Protein 5K9G (pdb70)

Sequence (486 aa):
LRNLPINQVGIKDLRFPITLKTAEGTQSTVARRLTMTVYLPAEQKGTHMSRFVALMEQHHTEVLDFFAQLHRLTAEMVALLDSRAGKISVSSFPFFRKKTAPVSGIRSLLDYDVSLTGEMKDGAYGHSMKVMMIPVTSLCPSKEISSQYGAHNQRSHVTVSSLTTSDDAEVGIEEEVIDYVETTQASCQLYGLLKRPDEKYVTEKAYENNPKFVEDMVRDVATTSLIADKRIKSFVVESENFESIHNHSAYAYYIAYPNLPINQVGIKDLRFPITLKTAEGTQSTVARLTMTVYLPAEEQKGTHMSRFVALMEQHHTEVLDFAQLHRLLTAEMVALLDDSRAGKISVSFPFFRKKTAPVSGIRSLLDYDVSLTGEMMKDGAYGHSMKVMIPVTSLCPSKEISQYGAHNQRSHVTVSLTTSDAEVGIEEVIDYVETQASCQLYGLLKRRPDEKYVTEKAYENPKFVEDMMVRDVATSLIADKKRIKSFVVESENFESIHNHSAYAYIAYP

InterPro domains:
  IPR003801 GTP cyclohydrolase FolE2/MptA [PF02649] (5-252)
  IPR003801 GTP cyclohydrolase FolE2/MptA [PTHR36445] (2-256)
  IPR022838 GTP cyclohydrolase FolE2 [MF_01527_B] (4-257)

Organism: Neisseria gonorrhoeae (strain ATCC 700825 / FA 1090) (NCBI:txid242231)

B-factor: mean 42.03, std 12.49, range [20.98, 109.71]

Secondary structure (DSSP, 8-state):
-----EEEEEEEEEEEEEEEEETTEEEEEEEEEEEEEEE-TT-----THHHHHHHHH--SPBSHHHHHHHHHHHHHHHT-SEEEEEEEEEEEEEEE-TTT--EEEEEEEEEEEEEEETTEEEEEEEEEEEEEEE---TTTSSS---EEEEEEEEEEEESS---HHHHHHHHHTTSSEE--S---HHHHHHHHHHHHHS---HHHHHHHHHHHHHH-TTEEEEEEEEEE--TTSSSEEEEEEEE-/---EEEEEEEEEEEEEEEEETTEEEEEEEEEEEEEEE-TT-----THHHHHHHHH--SPBSHHHHHHHHHHHHHHTT-SEEEEEEEEEEEEEEE-TTT--EEEEEEEEEEEEEEETTEEEEEEEEEEEEEEE---TTTSSS---EEEEEEEEEEEESSPPPHHHHHHHHHHHSSEE--S---HHHHHHHHHHHHHS---HHHHHHHHHHHHHT-TTEEEEEEEEEE--TTSSSEEEEEEEE-

Radius of gyration: 24.89 Å; Cα contacts (8 Å, |Δi|>4): 1189; chains: 2; bounding box: 78×54×52 Å

Structure (mmCIF, N/CA/C/O backbone):
data_5K9G
#
_entry.id   5K9G
#
_cell.length_a   92.707
_cell.length_b   100.557
_cell.length_c   114.017
_cell.angle_alpha   90.00
_cell.angle_beta   90.00
_cell.angle_gamma   90.00
#
_symmetry.space_group_name_H-M   'C 2 2 21'
#
loop_
_entity.id
_entity.type
_entity.pdbx_description
1 polymer 'GTP cyclohydrolase FolE2'
2 non-polymer 'ZINC ION'
3 non-polymer 1,2-ETHANEDIOL
4 non-polymer 2-AMINO-2-HYDROXYMETHYL-PROPANE-1,3-DIOL
5 non-polymer 'FORMIC ACID'
6 water water
#
loop_
_atom_site.group_PDB
_atom_site.id
_atom_site.type_symbol
_atom_site.label_atom_id
_atom_site.label_alt_id
_atom_site.label_comp_id
_atom_site.label_asym_id
_atom_site.label_entity_id
_atom_site.label_seq_id
_atom_site.pdbx_PDB_ins_code
_atom_site.Cartn_x
_atom_site.Cartn_y
_atom_site.Cartn_z
_atom_site.occupancy
_atom_site.B_iso_or_equiv
_atom_site.auth_seq_id
_atom_site.auth_comp_id
_atom_site.auth_asym_id
_atom_site.auth_atom_id
_atom_site.pdbx_PDB_model_num
ATOM 1 N N . LEU A 1 13 ? 51.967 33.743 25.979 1.00 80.69 13 LEU A N 1
ATOM 2 C CA . LEU A 1 13 ? 51.151 34.425 27.024 1.00 85.87 13 LEU A CA 1
ATOM 3 C C . LEU A 1 13 ? 50.498 35.716 26.512 1.00 89.19 13 LEU A C 1
ATOM 4 O O . LEU A 1 13 ? 49.265 35.828 26.535 1.00 91.06 13 LEU A O 1
ATOM 9 N N . ARG A 1 14 ? 51.319 36.682 26.066 1.00 81.12 14 ARG A N 1
ATOM 10 C CA . ARG A 1 14 ? 50.832 37.946 25.470 1.00 76.71 14 ARG A CA 1
ATOM 11 C C . ARG A 1 14 ? 49.834 37.642 24.393 1.00 75.33 14 ARG A C 1
ATOM 12 O O . ARG A 1 14 ? 48.915 38.452 24.162 1.00 70.99 14 ARG A O 1
ATOM 20 N N . ASN A 1 15 ? 50.057 36.465 23.778 1.00 77.54 15 ASN A N 1
ATOM 21 C CA . ASN A 1 15 ? 49.350 35.915 22.619 1.00 73.52 15 ASN A CA 1
ATOM 22 C C . ASN A 1 15 ? 47.956 35.389 22.939 1.00 73.42 15 ASN A C 1
ATOM 23 O O . ASN A 1 15 ? 47.720 34.899 24.068 1.00 59.38 15 ASN A O 1
ATOM 28 N N . LEU A 1 16 ? 47.040 35.524 21.966 1.00 47.54 16 LEU A N 1
ATOM 29 C CA . LEU A 1 16 ? 45.644 35.265 22.211 1.00 43.82 16 LEU A CA 1
ATOM 30 C C . LEU A 1 16 ? 45.128 34.439 21.058 1.00 38.81 16 LEU A C 1
ATOM 31 O O . LEU A 1 16 ? 45.601 34.629 19.902 1.00 36.37 16 LEU A O 1
ATOM 36 N N . PRO A 1 17 ? 44.189 33.513 21.347 1.00 40.83 17 PRO A N 1
ATOM 37 C CA . PRO A 1 17 ? 43.607 32.788 20.201 1.00 39.58 17 PRO A CA 1
ATOM 38 C C . PRO A 1 17 ? 42.682 33.772 19.458 1.00 36.74 17 PRO A C 1
ATOM 39 O O . PRO A 1 17 ? 42.149 34.723 20.044 1.00 35.24 17 PRO A O 1
ATOM 43 N N . ILE A 1 18 ? 42.530 33.553 18.170 1.00 34.48 18 ILE A N 1
ATOM 44 C CA . ILE A 1 18 ? 41.581 34.370 17.366 1.00 33.70 18 ILE A CA 1
ATOM 45 C C . ILE A 1 18 ? 40.388 33.484 16.982 1.00 29.80 18 ILE A C 1
ATOM 46 O O . ILE A 1 18 ? 40.586 32.432 16.387 1.00 34.81 18 ILE A O 1
ATOM 51 N N . ASN A 1 19 ? 39.190 33.916 17.339 1.00 28.54 19 ASN A N 1
ATOM 52 C CA . ASN A 1 19 ? 37.987 33.185 17.057 1.00 33.68 19 ASN A CA 1
ATOM 53 C C . ASN A 1 19 ? 37.870 32.783 15.588 1.00 37.45 19 ASN A C 1
ATOM 54 O O . ASN A 1 19 ? 37.638 31.595 15.252 1.00 33.79 19 ASN A O 1
ATOM 59 N N . GLN A 1 20 ? 38.082 33.738 14.686 1.00 32.43 20 GLN A N 1
ATOM 60 C CA . GLN A 1 20 ? 37.931 33.414 13.256 1.00 29.20 20 GLN A CA 1
ATOM 61 C C . GLN A 1 20 ? 38.832 34.370 12.515 1.00 28.00 20 GLN A C 1
ATOM 62 O O . GLN A 1 20 ? 38.794 35.589 12.790 1.00 28.90 20 GLN A O 1
ATOM 68 N N . VAL A 1 21 ? 39.582 33.826 11.570 1.00 30.33 21 VAL A N 1
ATOM 69 C CA . VAL A 1 21 ? 40.374 34.673 10.675 1.00 32.58 21 VAL A CA 1
ATOM 70 C C . VAL A 1 21 ? 40.343 34.025 9.297 1.00 30.31 21 VAL A C 1
ATOM 71 O O . VAL A 1 21 ? 40.478 32.795 9.184 1.00 31.05 21 VAL A O 1
ATOM 75 N N . GLY A 1 22 ? 40.318 34.863 8.250 1.00 28.14 22 GLY A N 1
ATOM 76 C CA . GLY A 1 22 ? 40.384 34.354 6.889 1.00 29.28 22 GLY A CA 1
ATOM 77 C C . GLY A 1 22 ? 40.001 35.471 5.936 1.00 29.52 22 GLY A C 1
ATOM 78 O O . GLY A 1 22 ? 40.541 36.651 6.043 1.00 28.41 22 GLY A O 1
ATOM 79 N N . ILE A 1 23 ? 39.104 35.157 5.007 1.00 29.29 23 ILE A N 1
ATOM 80 C CA . ILE A 1 23 ? 38.772 36.134 3.957 1.00 27.07 23 ILE A CA 1
ATOM 81 C C . ILE A 1 23 ? 37.292 36.490 3.967 1.00 29.30 23 ILE A C 1
ATOM 82 O O . ILE A 1 23 ? 36.414 35.696 4.401 1.00 29.26 23 ILE A O 1
ATOM 87 N N . LYS A 1 24 ? 36.983 37.693 3.475 1.00 25.75 24 LYS A N 1
ATOM 88 C CA . LYS A 1 24 ? 35.602 38.116 3.522 1.00 26.56 24 LYS A CA 1
ATOM 89 C C . LYS A 1 24 ? 35.258 38.812 2.197 1.00 29.61 24 LYS A C 1
ATOM 90 O O . LYS A 1 24 ? 36.113 39.411 1.573 1.00 31.13 24 LYS A O 1
ATOM 96 N N . ASP A 1 25 ? 34.030 38.598 1.780 1.00 32.09 25 ASP A N 1
ATOM 97 C CA . ASP A 1 25 ? 33.419 39.208 0.589 1.00 32.77 25 ASP A CA 1
ATOM 98 C C . ASP A 1 25 ? 34.194 38.884 -0.690 1.00 30.44 25 ASP A C 1
ATOM 99 O O . ASP A 1 25 ? 34.508 39.728 -1.511 1.00 34.08 25 ASP A O 1
ATOM 104 N N . LEU A 1 26 ? 34.603 37.630 -0.763 1.00 26.47 26 LEU A N 1
ATOM 105 C CA . LEU A 1 26 ? 35.009 37.061 -2.049 1.00 28.03 26 LEU A CA 1
ATOM 106 C C . LEU A 1 26 ? 33.779 36.808 -2.892 1.00 30.15 26 LEU A C 1
ATOM 107 O O . LEU A 1 26 ? 32.872 36.088 -2.464 1.00 28.08 26 LEU A O 1
ATOM 112 N N . ARG A 1 27 ? 33.721 37.412 -4.080 1.00 27.63 27 ARG A N 1
ATOM 113 C CA . ARG A 1 27 ? 32.558 37.187 -4.915 1.00 31.14 27 ARG A CA 1
ATOM 114 C C . ARG A 1 27 ? 32.891 36.009 -5.841 1.00 28.71 27 ARG A C 1
ATOM 115 O O . ARG A 1 27 ? 34.011 35.933 -6.375 1.00 30.59 27 ARG A O 1
ATOM 123 N N . PHE A 1 28 ? 31.925 35.123 -6.097 1.00 30.80 28 PHE A N 1
ATOM 124 C CA . PHE A 1 28 ? 32.260 33.837 -6.762 1.00 28.99 28 PHE A CA 1
ATOM 125 C C . PHE A 1 28 ? 30.988 33.191 -7.407 1.00 29.52 28 PHE A C 1
ATOM 126 O O . PHE A 1 28 ? 29.923 33.178 -6.777 1.00 29.88 28 PHE A O 1
ATOM 134 N N . PRO A 1 29 ? 31.039 32.799 -8.702 1.00 29.46 29 PRO A N 1
ATOM 135 C CA . PRO A 1 29 ? 29.858 32.191 -9.284 1.00 29.70 29 PRO A CA 1
ATOM 136 C C . PRO A 1 29 ? 29.656 30.801 -8.665 1.00 32.79 29 PRO A C 1
ATOM 137 O O . PRO A 1 29 ? 30.670 30.092 -8.341 1.00 34.05 29 PRO A O 1
ATOM 141 N N . ILE A 1 30 ? 28.395 30.440 -8.411 1.00 34.85 30 ILE A N 1
ATOM 142 C CA . ILE A 1 30 ? 28.064 29.096 -7.867 1.00 32.84 30 ILE A CA 1
ATOM 143 C C . ILE A 1 30 ? 26.841 28.465 -8.580 1.00 36.41 30 ILE A C 1
ATOM 144 O O . ILE A 1 30 ? 25.886 29.146 -9.021 1.00 34.61 30 ILE A O 1
ATOM 149 N N . THR A 1 31 ? 26.828 27.149 -8.588 1.00 36.18 31 THR A N 1
ATOM 150 C CA . THR A 1 31 ? 25.598 26.405 -8.946 1.00 35.27 31 THR A CA 1
ATOM 151 C C . THR A 1 31 ? 25.006 25.714 -7.696 1.00 31.76 31 THR A C 1
ATOM 152 O O . THR A 1 31 ? 25.725 25.111 -6.918 1.00 40.20 31 THR A O 1
ATOM 156 N N . LEU A 1 32 ? 23.705 25.860 -7.502 1.00 32.15 32 LEU A N 1
ATOM 157 C CA . LEU A 1 32 ? 23.085 25.492 -6.271 1.00 36.44 32 LEU A CA 1
ATOM 158 C C . LEU A 1 32 ? 21.992 24.436 -6.606 1.00 34.55 32 LEU A C 1
ATOM 159 O O . LEU A 1 32 ? 21.193 24.679 -7.494 1.00 38.77 32 LEU A O 1
ATOM 164 N N . LYS A 1 33 ? 21.907 23.347 -5.853 1.00 39.08 33 LYS A N 1
ATOM 165 C CA . LYS A 1 33 ? 20.844 22.334 -6.051 1.00 38.36 33 LYS A CA 1
ATOM 166 C C . LYS A 1 33 ? 19.992 22.309 -4.821 1.00 35.59 33 LYS A C 1
ATOM 167 O O . LYS A 1 33 ? 20.518 22.158 -3.731 1.00 39.06 33 LYS A O 1
ATOM 173 N N . THR A 1 34 ? 18.683 22.498 -4.959 1.00 33.97 34 THR A N 1
ATOM 174 C CA . THR A 1 34 ? 17.799 22.370 -3.815 1.00 36.83 34 THR A CA 1
ATOM 175 C C . THR A 1 34 ? 16.710 21.365 -4.288 1.00 40.30 34 THR A C 1
ATOM 176 O O . THR A 1 34 ? 16.750 20.936 -5.427 1.00 39.84 34 THR A O 1
ATOM 180 N N . ALA A 1 35 ? 15.729 21.077 -3.443 1.00 42.05 35 ALA A N 1
ATOM 181 C CA . ALA A 1 35 ? 14.616 20.159 -3.795 1.00 47.01 35 ALA A CA 1
ATOM 182 C C . ALA A 1 35 ? 13.916 20.497 -5.152 1.00 49.66 35 ALA A C 1
ATOM 183 O O . ALA A 1 35 ? 13.469 19.604 -5.857 1.00 48.30 35 ALA A O 1
ATOM 185 N N . GLU A 1 36 ? 13.857 21.763 -5.544 1.00 39.36 36 GLU A N 1
ATOM 186 C CA . GLU A 1 36 ? 13.053 22.113 -6.681 1.00 40.22 36 GLU A CA 1
ATOM 187 C C . GLU A 1 36 ? 13.789 22.131 -8.009 1.00 42.60 36 GLU A C 1
ATOM 188 O O . GLU A 1 36 ? 13.160 22.289 -9.075 1.00 45.10 36 GLU A O 1
ATOM 194 N N . GLY A 1 37 ? 15.114 21.971 -7.947 1.00 41.35 37 GLY A N 1
ATOM 195 C CA . GLY A 1 37 ? 15.962 22.039 -9.112 1.00 39.88 37 GLY A CA 1
ATOM 196 C C . GLY A 1 37 ? 17.346 22.665 -8.864 1.00 41.78 37 GLY A C 1
ATOM 197 O O . GLY A 1 37 ? 17.771 22.909 -7.721 1.00 39.89 37 GLY A O 1
ATOM 198 N N . THR A 1 38 ? 18.054 22.886 -9.957 1.00 40.58 38 THR A N 1
ATOM 199 C CA . THR A 1 38 ? 19.446 23.406 -9.906 1.00 39.75 38 THR A CA 1
ATOM 200 C C . THR A 1 38 ? 19.476 24.760 -10.592 1.00 38.94 38 THR A C 1
ATOM 201 O O . THR A 1 38 ? 18.789 24.917 -11.576 1.00 40.11 38 THR A O 1
ATOM 205 N N . GLN A 1 39 ? 20.268 25.731 -10.077 1.00 32.41 39 GLN A N 1
ATOM 206 C CA . GLN A 1 39 ? 20.288 27.046 -10.665 1.00 32.26 39 GLN A CA 1
ATOM 207 C C . GLN A 1 39 ? 21.654 27.662 -10.479 1.00 33.41 39 GLN A C 1
ATOM 208 O O . GLN A 1 39 ? 22.393 27.329 -9.534 1.00 37.19 39 GLN A O 1
ATOM 214 N N . SER A 1 40 ? 22.003 28.517 -11.429 1.00 32.43 40 SER A N 1
ATOM 215 C CA . SER A 1 40 ? 23.277 29.261 -11.343 1.00 35.04 40 SER A CA 1
ATOM 216 C C . SER A 1 40 ? 23.131 30.644 -10.733 1.00 30.90 40 SER A C 1
ATOM 217 O O . SER A 1 40 ? 22.330 31.467 -11.213 1.00 29.60 40 SER A O 1
ATOM 220 N N . THR A 1 41 ? 23.931 30.948 -9.714 1.00 31.83 41 THR A N 1
ATOM 221 C CA . THR A 1 41 ? 23.788 32.303 -9.129 1.00 33.35 41 THR A CA 1
ATOM 222 C C . THR A 1 41 ? 25.186 32.891 -8.813 1.00 28.41 41 THR A C 1
ATOM 223 O O . THR A 1 41 ? 26.176 32.373 -9.306 1.00 31.38 41 THR A O 1
ATOM 227 N N . VAL A 1 42 ? 25.257 34.021 -8.104 1.00 29.57 42 VAL A N 1
ATOM 228 C CA . VAL A 1 42 ? 26.599 34.600 -7.788 1.00 27.07 42 VAL A CA 1
ATOM 229 C C . VAL A 1 42 ? 26.573 34.831 -6.278 1.00 25.36 42 VAL A C 1
ATOM 230 O O . VAL A 1 42 ? 25.626 35.395 -5.789 1.00 27.51 42 VAL A O 1
ATOM 234 N N . ALA A 1 43 ? 27.623 34.465 -5.569 1.00 25.64 43 ALA A N 1
ATOM 235 C CA . ALA A 1 43 ? 27.605 34.517 -4.090 1.00 26.82 43 ALA A CA 1
ATOM 236 C C . ALA A 1 43 ? 28.701 35.464 -3.582 1.00 27.63 43 ALA A C 1
ATOM 237 O O . ALA A 1 43 ? 29.589 35.807 -4.320 1.00 28.89 43 ALA A O 1
ATOM 239 N N . ARG A 1 44 ? 28.595 35.883 -2.330 1.00 24.88 44 ARG A N 1
ATOM 240 C CA A ARG A 1 44 ? 29.702 36.457 -1.596 0.50 27.96 44 ARG A CA 1
ATOM 241 C CA B ARG A 1 44 ? 29.719 36.435 -1.646 0.50 28.92 44 ARG A CA 1
ATOM 242 C C . ARG A 1 44 ? 30.042 35.439 -0.513 1.00 28.08 44 ARG A C 1
ATOM 243 O O . ARG A 1 44 ? 29.108 34.940 0.130 1.00 29.59 44 ARG A O 1
ATOM 258 N N . LEU A 1 45 ? 31.355 35.173 -0.321 1.00 26.88 45 LEU A N 1
ATOM 259 C CA . LEU A 1 45 ? 31.836 34.181 0.667 1.00 30.31 45 LEU A CA 1
ATOM 260 C C . LEU A 1 45 ? 32.650 34.819 1.770 1.00 32.32 45 LEU A C 1
ATOM 261 O O . LEU A 1 45 ? 33.473 35.711 1.509 1.00 28.91 45 LEU A O 1
ATOM 266 N N . THR A 1 46 ? 32.467 34.326 2.997 1.00 26.57 46 THR A N 1
ATOM 267 C CA . THR A 1 46 ? 33.372 34.674 4.065 1.00 26.96 46 THR A CA 1
ATOM 268 C C . THR A 1 46 ? 33.813 33.311 4.603 1.00 30.48 46 THR A C 1
ATOM 269 O O . THR A 1 46 ? 32.935 32.450 4.893 1.00 30.49 46 THR A O 1
ATOM 273 N N . MET A 1 47 ? 35.130 33.097 4.621 1.00 29.66 47 MET A N 1
ATOM 274 C CA . MET A 1 47 ? 35.720 31.758 4.926 1.00 27.11 47 MET A CA 1
ATOM 275 C C . MET A 1 47 ? 36.809 31.996 5.964 1.00 28.62 47 MET A C 1
ATOM 276 O O . MET A 1 47 ? 37.752 32.750 5.697 1.00 32.02 47 MET A O 1
ATOM 281 N N . THR A 1 48 ? 36.682 31.381 7.150 1.00 29.02 48 THR A N 1
ATOM 282 C CA . THR A 1 48 ? 37.552 31.697 8.254 1.00 30.65 48 THR A CA 1
ATOM 283 C C . THR A 1 48 ? 37.904 30.421 9.072 1.00 33.58 48 THR A C 1
ATOM 284 O O . THR A 1 48 ? 37.136 29.421 9.025 1.00 28.84 48 THR A O 1
ATOM 288 N N . VAL A 1 49 ? 39.005 30.435 9.818 1.00 31.28 49 VAL A N 1
ATOM 289 C CA . VAL A 1 49 ? 39.288 29.269 10.708 1.00 30.12 49 VAL A CA 1
ATOM 290 C C . VAL A 1 49 ? 39.719 29.834 12.062 1.00 38.33 49 VAL A C 1
ATOM 291 O O . VAL A 1 49 ? 40.103 31.004 12.190 1.00 33.56 49 VAL A O 1
ATOM 295 N N . TYR A 1 50 ? 39.684 29.002 13.078 1.00 33.43 50 TYR A N 1
ATOM 296 C CA . TYR A 1 50 ? 40.236 29.359 14.412 1.00 31.38 50 TYR A CA 1
ATOM 297 C C . TYR A 1 50 ? 41.714 29.400 14.350 1.00 31.27 50 TYR A C 1
ATOM 298 O O . TYR A 1 50 ? 42.313 28.568 13.697 1.00 39.59 50 TYR A O 1
ATOM 307 N N . LEU A 1 51 ? 42.330 30.363 15.061 1.00 37.28 51 LEU A N 1
ATOM 308 C CA . LEU A 1 51 ? 43.794 30.500 15.124 1.00 37.14 51 LEU A CA 1
ATOM 309 C C . LEU A 1 51 ? 44.217 30.371 16.602 1.00 39.86 51 LEU A C 1
ATOM 310 O O . LEU A 1 51 ? 43.849 31.217 17.392 1.00 34.95 51 LEU A O 1
ATOM 315 N N . PRO A 1 52 ? 44.921 29.256 16.975 1.00 42.65 52 PRO A N 1
ATOM 316 C CA . PRO A 1 52 ? 45.363 29.061 18.373 1.00 39.27 52 PRO A CA 1
ATOM 317 C C . PRO A 1 52 ? 46.354 30.146 18.773 1.00 38.08 52 PRO A C 1
ATOM 318 O O . PRO A 1 52 ? 47.098 30.680 17.926 1.00 33.61 52 PRO A O 1
ATOM 322 N N . ALA A 1 53 ? 46.380 30.436 20.073 1.00 38.98 53 ALA A N 1
ATOM 323 C CA . ALA A 1 53 ? 47.320 31.438 20.624 1.00 44.46 53 ALA A CA 1
ATOM 324 C C . ALA A 1 53 ? 48.728 31.378 20.094 1.00 49.61 53 ALA A C 1
ATOM 325 O O . ALA A 1 53 ? 49.333 32.424 19.733 1.00 52.29 53 ALA A O 1
ATOM 327 N N . GLU A 1 54 ? 49.265 30.164 20.013 1.00 55.95 54 GLU A N 1
ATOM 328 C CA . GLU A 1 54 ? 50.653 29.975 19.581 1.00 57.31 54 GLU A CA 1
ATOM 329 C C . GLU A 1 54 ? 50.993 30.215 18.100 1.00 55.70 54 GLU A C 1
ATOM 330 O O . GLU A 1 54 ? 52.175 30.266 17.735 1.00 58.19 54 GLU A O 1
ATOM 336 N N . GLN A 1 55 ? 50.005 30.336 17.230 1.00 45.83 55 GLN A N 1
ATOM 337 C CA . GLN A 1 55 ? 50.324 30.391 15.800 1.00 47.69 55 GLN A CA 1
ATOM 338 C C . GLN A 1 55 ? 50.215 31.834 15.339 1.00 41.68 55 GLN A C 1
ATOM 339 O O . GLN A 1 55 ? 49.240 32.526 15.684 1.00 43.38 55 GLN A O 1
ATOM 345 N N . LYS A 1 56 ? 51.157 32.280 14.522 1.00 42.18 56 LYS A N 1
ATOM 346 C CA . LYS A 1 56 ? 51.208 33.690 14.167 1.00 47.36 56 LYS A CA 1
ATOM 347 C C . LYS A 1 56 ? 50.117 34.119 13.196 1.00 47.07 56 LYS A C 1
ATOM 348 O O . LYS A 1 56 ? 49.598 35.244 13.293 1.00 50.48 56 LYS A O 1
ATOM 354 N N . GLY A 1 57 ? 49.832 33.256 12.229 1.00 48.65 57 GLY A N 1
ATOM 355 C CA . GLY A 1 57 ? 48.944 33.620 11.145 1.00 47.84 57 GLY A CA 1
ATOM 356 C C . GLY A 1 57 ? 48.384 32.383 10.482 1.00 54.52 57 GLY A C 1
ATOM 357 O O . GLY A 1 57 ? 48.932 31.275 10.639 1.00 52.69 57 GLY A O 1
ATOM 358 N N . THR A 1 58 ? 47.285 32.583 9.753 1.00 47.78 58 THR A N 1
ATOM 359 C CA . THR A 1 58 ? 46.681 31.537 8.918 1.00 46.62 58 THR A CA 1
ATOM 360 C C . THR A 1 58 ? 47.255 31.616 7.502 1.00 48.24 58 THR A C 1
ATOM 361 O O . THR A 1 58 ? 48.151 32.411 7.285 1.00 42.60 58 THR A O 1
ATOM 365 N N . HIS A 1 59 ? 46.714 30.816 6.556 1.00 41.18 59 HIS A N 1
ATOM 366 C CA . HIS A 1 59 ? 47.221 30.743 5.187 1.00 45.90 59 HIS A CA 1
ATOM 367 C C . HIS A 1 59 ? 46.176 31.223 4.174 1.00 48.48 59 HIS A C 1
ATOM 368 O O . HIS A 1 59 ? 45.371 30.415 3.666 1.00 38.34 59 HIS A O 1
ATOM 375 N N . MET A 1 60 ? 46.197 32.531 3.885 1.00 43.70 60 MET A N 1
ATOM 376 C CA . MET A 1 60 ? 45.032 33.217 3.266 1.00 41.68 60 MET A CA 1
ATOM 377 C C . MET A 1 60 ? 44.743 32.741 1.876 1.00 38.98 60 MET A C 1
ATOM 378 O O . MET A 1 60 ? 43.555 32.705 1.439 1.00 40.16 60 MET A O 1
ATOM 383 N N . SER A 1 61 ? 45.792 32.350 1.149 1.00 37.94 61 SER A N 1
ATOM 384 C CA . SER A 1 61 ? 45.565 31.930 -0.269 1.00 36.93 61 SER A CA 1
ATOM 385 C C . SER A 1 61 ? 44.830 30.566 -0.428 1.00 36.96 61 SER A C 1
ATOM 386 O O . SER A 1 61 ? 44.225 30.256 -1.496 1.00 36.96 61 SER A O 1
ATOM 389 N N . ARG A 1 62 ? 44.854 29.761 0.640 1.00 34.93 62 ARG A N 1
ATOM 390 C CA . ARG A 1 62 ? 44.269 28.405 0.630 1.00 37.90 62 ARG A CA 1
ATOM 391 C C . ARG A 1 62 ? 42.765 28.485 0.618 1.00 36.08 62 ARG A C 1
ATOM 392 O O . ARG A 1 62 ? 42.090 27.553 0.134 1.00 36.96 62 ARG A O 1
ATOM 400 N N . PHE A 1 63 ? 42.192 29.610 1.089 1.00 35.42 63 PHE A N 1
ATOM 401 C CA . PHE A 1 63 ? 40.726 29.740 1.084 1.00 31.48 63 PHE A CA 1
ATOM 402 C C . PHE A 1 63 ? 40.295 29.928 -0.358 1.00 29.89 63 PHE A C 1
ATOM 403 O O . PHE A 1 63 ? 39.321 29.340 -0.793 1.00 29.35 63 PHE A O 1
ATOM 411 N N . VAL A 1 64 ? 41.033 30.740 -1.104 1.00 28.17 64 VAL A N 1
ATOM 412 C CA . VAL A 1 64 ? 40.678 30.940 -2.517 1.00 31.62 64 VAL A CA 1
ATOM 413 C C . VAL A 1 64 ? 40.955 29.664 -3.352 1.00 37.14 64 VAL A C 1
ATOM 414 O O . VAL A 1 64 ? 40.157 29.328 -4.263 1.00 33.24 64 VAL A O 1
ATOM 418 N N . ALA A 1 65 ? 42.106 29.012 -3.089 1.00 37.01 65 ALA A N 1
ATOM 419 C CA . ALA A 1 65 ? 42.480 27.668 -3.681 1.00 36.56 65 ALA A CA 1
ATOM 420 C C . ALA A 1 65 ? 41.287 26.672 -3.567 1.00 38.29 65 ALA A C 1
ATOM 421 O O . ALA A 1 65 ? 40.822 26.054 -4.579 1.00 33.68 65 ALA A O 1
ATOM 423 N N . LEU A 1 66 ? 40.708 26.603 -2.361 1.00 34.91 66 LEU A N 1
ATOM 424 C CA . LEU A 1 66 ? 39.613 25.711 -2.106 1.00 33.76 66 LEU A CA 1
ATOM 425 C C . LEU A 1 66 ? 38.409 25.953 -3.028 1.00 40.85 66 LEU A C 1
ATOM 426 O O . LEU A 1 66 ? 37.912 25.005 -3.664 1.00 39.34 66 LEU A O 1
ATOM 431 N N . MET A 1 67 ? 37.986 27.212 -3.176 1.00 32.73 67 MET A N 1
ATOM 432 C CA . MET A 1 67 ? 36.870 27.537 -4.067 1.00 32.92 67 MET A CA 1
ATOM 433 C C . MET A 1 67 ? 37.232 27.292 -5.538 1.00 35.89 67 MET A C 1
ATOM 434 O O . MET A 1 67 ? 36.370 26.869 -6.319 1.00 38.00 67 MET A O 1
ATOM 439 N N . GLU A 1 68 ? 38.472 27.567 -5.908 1.00 33.62 68 GLU A N 1
ATOM 440 C CA . GLU A 1 68 ? 38.889 27.407 -7.303 1.00 37.44 68 GLU A CA 1
ATOM 441 C C . GLU A 1 68 ? 38.917 25.896 -7.692 1.00 44.01 68 GLU A C 1
ATOM 442 O O . GLU A 1 68 ? 38.631 25.564 -8.844 1.00 39.57 68 GLU A O 1
ATOM 448 N N . GLN A 1 69 ? 39.243 25.018 -6.733 1.00 44.23 69 GLN A N 1
ATOM 449 C CA . GLN A 1 69 ? 39.346 23.563 -7.015 1.00 55.50 69 GLN A CA 1
ATOM 450 C C . GLN A 1 69 ? 38.054 22.755 -6.823 1.00 60.83 69 GLN A C 1
ATOM 451 O O . GLN A 1 69 ? 37.861 21.747 -7.503 1.00 61.46 69 GLN A O 1
ATOM 457 N N A HIS A 1 70 ? 37.173 23.159 -5.915 0.60 57.63 70 HIS A N 1
ATOM 458 N N B HIS A 1 70 ? 37.215 23.203 -5.888 0.40 59.12 70 HIS A N 1
ATOM 459 C CA A HIS A 1 70 ? 35.911 22.417 -5.750 0.60 61.06 70 HIS A CA 1
ATOM 460 C CA B HIS A 1 70 ? 35.826 22.757 -5.762 0.40 61.71 70 HIS A CA 1
ATOM 461 C C A HIS A 1 70 ? 34.749 22.905 -6.618 0.60 58.31 70 HIS A C 1
ATOM 462 C C B HIS A 1 70 ? 35.086 23.141 -7.019 0.40 59.75 70 HIS A C 1
ATOM 463 O O A HIS A 1 70 ? 34.085 23.882 -6.313 0.60 59.48 70 HIS A O 1
ATOM 464 O O B HIS A 1 70 ? 35.065 24.300 -7.413 0.40 61.18 70 HIS A O 1
ATOM 477 N N . THR A 1 71 ? 34.534 22.147 -7.688 1.00 61.12 71 THR A N 1
ATOM 478 C CA . THR A 1 71 ? 33.645 22.435 -8.803 1.00 63.66 71 THR A CA 1
ATOM 479 C C . THR A 1 71 ? 32.279 21.732 -8.660 1.00 60.16 71 THR A C 1
ATOM 480 O O . THR A 1 71 ? 31.464 21.796 -9.567 1.00 59.57 71 THR A O 1
ATOM 484 N N . GLU A 1 72 ? 32.002 21.110 -7.511 1.00 56.06 72 GLU A N 1
ATOM 485 C CA . GLU A 1 72 ? 30.712 20.418 -7.334 1.00 51.52 72 GLU A CA 1
ATOM 486 C C . GLU A 1 72 ? 29.606 21.431 -7.092 1.00 51.94 72 GLU A C 1
ATOM 487 O O . GLU A 1 72 ? 29.876 22.547 -6.673 1.00 49.36 72 GLU A O 1
ATOM 493 N N . VAL A 1 73 ? 28.362 21.021 -7.351 1.00 40.17 73 VAL A N 1
ATOM 494 C CA . VAL A 1 73 ? 27.187 21.832 -7.144 1.00 39.96 73 VAL A CA 1
ATOM 495 C C . VAL A 1 73 ? 27.048 22.010 -5.625 1.00 45.38 73 VAL A C 1
ATOM 496 O O . VAL A 1 73 ? 27.374 21.112 -4.860 1.00 44.12 73 VAL A O 1
ATOM 500 N N . LEU A 1 74 ? 26.596 23.175 -5.181 1.00 40.62 74 LEU A N 1
ATOM 501 C CA . LEU A 1 74 ? 26.368 23.374 -3.759 1.00 40.38 74 LEU A CA 1
ATOM 502 C C . LEU A 1 74 ? 24.999 22.883 -3.308 1.00 40.59 74 LEU A C 1
ATOM 503 O O . LEU A 1 74 ? 23.998 23.143 -3.961 1.00 40.01 74 LEU A O 1
ATOM 508 N N . ASP A 1 75 ? 24.990 22.191 -2.171 1.00 44.33 75 ASP A N 1
ATOM 509 C CA . ASP A 1 75 ? 23.790 21.776 -1.422 1.00 45.87 75 ASP A CA 1
ATOM 510 C C . ASP A 1 75 ? 24.243 21.591 0.043 1.00 46.10 75 ASP A C 1
ATOM 511 O O . ASP A 1 75 ? 25.404 21.862 0.342 1.00 37.67 75 ASP A O 1
ATOM 516 N N . PHE A 1 76 ? 23.365 21.163 0.962 1.00 45.39 76 PHE A N 1
ATOM 517 C CA A PHE A 1 76 ? 23.819 21.098 2.361 0.70 45.42 76 PHE A CA 1
ATOM 518 C CA B PHE A 1 76 ? 23.691 20.995 2.380 0.30 45.01 76 PHE A CA 1
ATOM 519 C C . PHE A 1 76 ? 24.891 20.030 2.547 1.00 45.83 76 PHE A C 1
ATOM 520 O O . PHE A 1 76 ? 25.802 20.241 3.386 1.00 43.92 76 PHE A O 1
ATOM 535 N N . ALA A 1 77 ? 24.882 18.966 1.736 1.00 39.96 77 ALA A N 1
ATOM 536 C CA . ALA A 1 77 ? 25.914 17.934 1.858 1.00 43.68 77 ALA A CA 1
ATOM 537 C C . ALA A 1 77 ? 27.222 18.505 1.390 1.00 43.77 77 ALA A C 1
ATOM 538 O O . ALA A 1 77 ? 28.231 18.329 2.074 1.00 40.89 77 ALA A O 1
ATOM 540 N N . GLN A 1 78 ? 27.199 19.250 0.267 1.00 39.90 78 GLN A N 1
ATOM 541 C CA . GLN A 1 78 ? 28.436 19.813 -0.249 1.00 40.02 78 GLN A CA 1
ATOM 542 C C . GLN A 1 78 ? 29.007 20.925 0.634 1.00 38.33 78 GLN A C 1
ATOM 543 O O . GLN A 1 78 ? 30.226 21.060 0.745 1.00 38.84 78 GLN A O 1
ATOM 549 N N . LEU A 1 79 ? 28.152 21.697 1.286 1.00 35.26 79 LEU A N 1
ATOM 550 C CA . LEU A 1 79 ? 28.684 22.762 2.179 1.00 35.22 79 LEU A CA 1
ATOM 551 C C . LEU A 1 79 ? 29.399 22.117 3.371 1.00 35.94 79 LEU A C 1
ATOM 552 O O . LEU A 1 79 ? 30.427 22.596 3.835 1.00 35.65 79 LEU A O 1
ATOM 557 N N . HIS A 1 80 ? 28.818 21.042 3.906 1.00 36.69 80 HIS A N 1
ATOM 558 C CA . HIS A 1 80 ? 29.530 20.246 4.920 1.00 36.17 80 HIS A CA 1
ATOM 559 C C . HIS A 1 80 ? 30.939 19.784 4.499 1.00 34.96 80 HIS A C 1
ATOM 560 O O . HIS A 1 80 ? 31.938 20.043 5.184 1.00 35.14 80 HIS A O 1
ATOM 567 N N . ARG A 1 81 ? 31.012 19.083 3.370 1.00 38.02 81 ARG A N 1
ATOM 568 C CA . ARG A 1 81 ? 32.268 18.590 2.787 1.00 40.52 81 ARG A CA 1
ATOM 569 C C . ARG A 1 81 ? 33.245 19.726 2.620 1.00 37.69 81 ARG A C 1
ATOM 570 O O . ARG A 1 81 ? 34.455 19.569 2.808 1.00 35.60 81 ARG A O 1
ATOM 578 N N . LEU A 1 82 ? 32.716 20.869 2.196 1.00 38.90 82 LEU A N 1
ATOM 579 C CA . LEU A 1 82 ? 33.572 22.020 1.903 1.00 35.17 82 LEU A CA 1
ATOM 580 C C . LEU A 1 82 ? 34.197 22.640 3.151 1.00 32.29 82 LEU A C 1
ATOM 581 O O . LEU A 1 82 ? 35.391 22.950 3.180 1.00 35.71 82 LEU A O 1
ATOM 586 N N . THR A 1 83 ? 33.398 22.777 4.185 1.00 35.80 83 THR A N 1
ATOM 587 C CA . THR A 1 83 ? 33.853 23.256 5.460 1.00 33.04 83 THR A CA 1
ATOM 588 C C . THR A 1 83 ? 34.833 22.278 6.126 1.00 42.86 83 THR A C 1
ATOM 589 O O . THR A 1 83 ? 35.863 22.686 6.688 1.00 34.49 83 THR A O 1
ATOM 593 N N . ALA A 1 84 ? 34.501 20.985 6.092 1.00 36.29 84 ALA A N 1
ATOM 594 C CA . ALA A 1 84 ? 35.473 19.973 6.566 1.00 36.94 84 ALA A CA 1
ATOM 595 C C . ALA A 1 84 ? 36.798 19.969 5.816 1.00 36.23 84 ALA A C 1
ATOM 596 O O . ALA A 1 84 ? 37.853 19.919 6.439 1.00 37.08 84 ALA A O 1
ATOM 598 N N . GLU A 1 85 ? 36.775 20.035 4.483 1.00 32.41 85 GLU A N 1
ATOM 599 C CA . GLU A 1 85 ? 37.942 20.160 3.714 1.00 36.17 85 GLU A CA 1
ATOM 600 C C . GLU A 1 85 ? 38.731 21.433 4.016 1.00 41.98 85 GLU A C 1
ATOM 601 O O . GLU A 1 85 ? 39.949 21.380 4.121 1.00 39.49 85 GLU A O 1
ATOM 607 N N . MET A 1 86 ? 38.045 22.572 4.115 1.00 36.17 86 MET A N 1
ATOM 608 C CA . MET A 1 86 ? 38.725 23.829 4.545 1.00 33.87 86 MET A CA 1
ATOM 609 C C . MET A 1 86 ? 39.521 23.706 5.854 1.00 28.47 86 MET A C 1
ATOM 610 O O . MET A 1 86 ? 40.693 24.034 5.866 1.00 38.49 86 MET A O 1
ATOM 615 N N . VAL A 1 87 ? 38.896 23.305 6.945 1.00 36.94 87 VAL A N 1
ATOM 616 C CA . VAL A 1 87 ? 39.643 23.156 8.220 1.00 39.28 87 VAL A CA 1
ATOM 617 C C . VAL A 1 87 ? 40.870 22.224 8.113 1.00 46.21 87 VAL A C 1
ATOM 618 O O . VAL A 1 87 ? 41.923 22.529 8.667 1.00 45.75 87 VAL A O 1
ATOM 622 N N . ALA A 1 88 ? 40.752 21.157 7.318 1.00 49.18 88 ALA A N 1
ATOM 623 C CA . ALA A 1 88 ? 41.885 20.278 7.024 1.00 48.10 88 ALA A CA 1
ATOM 624 C C . ALA A 1 88 ? 42.953 20.981 6.205 1.00 48.99 88 ALA A C 1
ATOM 625 O O . ALA A 1 88 ? 44.142 20.885 6.526 1.00 44.28 88 ALA A O 1
ATOM 627 N N . LEU A 1 89 ? 42.532 21.676 5.135 1.00 41.71 89 LEU A N 1
ATOM 628 C CA . LEU A 1 89 ? 43.460 22.363 4.283 1.00 45.05 89 LEU A CA 1
ATOM 629 C C . LEU A 1 89 ? 44.163 23.479 5.026 1.00 42.37 89 LEU A C 1
ATOM 630 O O . LEU A 1 89 ? 45.330 23.796 4.697 1.00 42.42 89 LEU A O 1
ATOM 635 N N . LEU A 1 90 ? 43.449 24.097 5.964 1.00 42.72 90 LEU A N 1
ATOM 636 C CA . LEU A 1 90 ? 43.996 25.231 6.709 1.00 47.60 90 LEU A CA 1
ATOM 637 C C . LEU A 1 90 ? 44.790 24.827 7.961 1.00 50.67 90 LEU A C 1
ATOM 638 O O . LEU A 1 90 ? 45.482 25.671 8.543 1.00 42.85 90 LEU A O 1
ATOM 643 N N . ASP A 1 91 ? 44.698 23.534 8.325 1.00 51.26 91 ASP A N 1
ATOM 644 C CA . ASP A 1 91 ? 45.384 22.921 9.495 1.00 44.81 91 ASP A CA 1
ATOM 645 C C . ASP A 1 91 ? 44.873 23.456 10.794 1.00 48.44 91 ASP A C 1
ATOM 646 O O . ASP A 1 91 ? 45.653 23.760 11.722 1.00 51.04 91 ASP A O 1
ATOM 651 N N . SER A 1 92 ? 43.546 23.527 10.895 1.00 42.11 92 SER A N 1
ATOM 652 C CA . SER A 1 92 ? 42.900 24.102 12.031 1.00 39.03 92 SER A CA 1
ATOM 653 C C . SER A 1 92 ? 41.902 23.123 12.635 1.00 42.27 92 SER A C 1
ATOM 654 O O . SER A 1 92 ? 41.388 22.252 11.949 1.00 52.26 92 SER A O 1
ATOM 657 N N . ARG A 1 93 ? 41.566 23.372 13.880 1.00 43.60 93 ARG A N 1
ATOM 658 C CA . ARG A 1 93 ? 40.569 22.556 14.556 1.00 50.94 93 ARG A CA 1
ATOM 659 C C . ARG A 1 93 ? 39.115 23.087 14.387 1.00 51.02 93 ARG A C 1
ATOM 660 O O . ARG A 1 93 ? 38.171 22.444 14.840 1.00 56.23 93 ARG A O 1
ATOM 668 N N . ALA A 1 94 ? 38.930 24.272 13.776 1.00 44.26 94 ALA A N 1
ATOM 669 C CA . ALA A 1 94 ? 37.583 24.875 13.701 1.00 33.65 94 ALA A CA 1
ATOM 670 C C . ALA A 1 94 ? 37.508 25.968 12.597 1.00 36.91 94 ALA A C 1
ATOM 671 O O . ALA A 1 94 ? 38.551 26.552 12.260 1.00 32.68 94 ALA A O 1
ATOM 673 N N . GLY A 1 95 ? 36.316 26.165 12.025 1.00 35.06 95 GLY A N 1
ATOM 674 C CA . GLY A 1 95 ? 36.142 27.169 10.964 1.00 36.70 95 GLY A CA 1
ATOM 675 C C . GLY A 1 95 ? 34.706 27.275 10.503 1.00 35.60 95 GLY A C 1
ATOM 676 O O . GLY A 1 95 ? 33.841 26.442 10.878 1.00 36.53 95 GLY A O 1
ATOM 677 N N . LYS A 1 96 ? 34.446 28.326 9.692 1.00 36.03 96 LYS A N 1
ATOM 678 C CA . LYS A 1 96 ? 33.113 28.666 9.201 1.00 30.57 96 LYS A CA 1
ATOM 679 C C . LYS A 1 96 ? 33.234 29.024 7.685 1.00 30.21 96 LYS A C 1
ATOM 680 O O . LYS A 1 96 ? 34.250 29.552 7.238 1.00 29.19 96 LYS A O 1
ATOM 686 N N . ILE A 1 97 ? 32.212 28.645 6.922 1.00 30.11 97 ILE A N 1
ATOM 687 C CA . ILE A 1 97 ? 32.000 29.185 5.554 1.00 30.28 97 ILE A CA 1
ATOM 688 C C . ILE A 1 97 ? 30.589 29.712 5.532 1.00 32.23 97 ILE A C 1
ATOM 689 O O . ILE A 1 97 ? 29.605 28.963 5.830 1.00 30.19 97 ILE A O 1
ATOM 694 N N . SER A 1 98 ? 30.467 31.015 5.162 1.00 29.22 98 SER A N 1
ATOM 695 C CA . SER A 1 98 ? 29.158 31.687 4.970 1.00 26.49 98 SER A CA 1
ATOM 696 C C . SER A 1 98 ? 29.043 32.057 3.481 1.00 33.15 98 SER A C 1
ATOM 697 O O . SER A 1 98 ? 29.975 32.606 2.898 1.00 29.15 98 SER A O 1
ATOM 700 N N . VAL A 1 99 ? 27.951 31.644 2.849 1.00 33.24 99 VAL A N 1
ATOM 701 C CA . VAL A 1 99 ? 27.768 31.949 1.444 1.00 32.39 99 VAL A CA 1
ATOM 702 C C . VAL A 1 99 ? 26.428 32.610 1.218 1.00 33.03 99 VAL A C 1
ATOM 703 O O . VAL A 1 99 ? 25.380 32.030 1.603 1.00 30.63 99 VAL A O 1
ATOM 707 N N . SER A 1 100 ? 26.457 33.840 0.652 1.00 28.22 100 SER A N 1
ATOM 708 C CA A SER A 1 100 ? 25.272 34.681 0.508 0.70 28.98 100 SER A CA 1
ATOM 709 C CA B SER A 1 100 ? 25.232 34.610 0.471 0.30 28.52 100 SER A CA 1
ATOM 710 C C . SER A 1 100 ? 25.011 34.873 -0.999 1.00 32.88 100 SER A C 1
ATOM 711 O O . SER A 1 100 ? 25.959 35.132 -1.756 1.00 31.99 100 SER A O 1
ATOM 716 N N . PHE A 1 101 ? 23.758 34.809 -1.417 1.00 30.99 101 PHE A N 1
ATOM 717 C CA . PHE A 1 101 ? 23.460 34.908 -2.880 1.00 28.62 101 PHE A CA 1
ATOM 718 C C . PHE A 1 101 ? 21.980 35.185 -3.130 1.00 29.82 101 PHE A C 1
ATOM 719 O O . PHE A 1 101 ? 21.113 34.824 -2.261 1.00 30.42 101 PHE A O 1
ATOM 727 N N . PRO A 1 102 ? 21.637 35.752 -4.322 1.00 27.97 102 PRO A N 1
ATOM 728 C CA . PRO A 1 102 ? 20.211 35.801 -4.631 1.00 26.64 102 PRO A CA 1
ATOM 729 C C . PRO A 1 102 ? 19.751 34.415 -5.110 1.00 27.27 102 PRO A C 1
ATOM 730 O O . PRO A 1 102 ? 20.543 33.679 -5.751 1.00 30.23 102 PRO A O 1
ATOM 734 N N . PHE A 1 103 ? 18.487 34.108 -4.816 1.00 30.73 103 PHE A N 1
ATOM 735 C CA . PHE A 1 103 ? 17.918 32.767 -5.076 1.00 29.56 103 PHE A CA 1
ATOM 736 C C . PHE A 1 103 ? 16.590 32.972 -5.824 1.00 30.82 103 PHE A C 1
ATOM 737 O O . PHE A 1 103 ? 15.792 33.770 -5.395 1.00 31.38 103 PHE A O 1
ATOM 745 N N . PHE A 1 104 ? 16.428 32.343 -6.995 1.00 30.74 104 PHE A N 1
ATOM 746 C CA . PHE A 1 104 ? 15.228 32.502 -7.805 1.00 29.65 104 PHE A CA 1
ATOM 747 C C . PHE A 1 104 ? 14.281 31.259 -7.665 1.00 34.90 104 PHE A C 1
ATOM 748 O O . PHE A 1 104 ? 14.759 30.093 -7.538 1.00 31.48 104 PHE A O 1
ATOM 756 N N . ARG A 1 105 ? 12.995 31.546 -7.645 1.00 33.06 105 ARG A N 1
ATOM 757 C CA . ARG A 1 105 ? 11.969 30.524 -7.636 1.00 36.74 105 ARG A CA 1
ATOM 758 C C . ARG A 1 105 ? 10.897 30.845 -8.648 1.00 39.65 105 ARG A C 1
ATOM 759 O O . ARG A 1 105 ? 10.453 31.999 -8.759 1.00 38.25 105 ARG A O 1
ATOM 767 N N . LYS A 1 106 ? 10.418 29.811 -9.334 1.00 44.35 106 LYS A N 1
ATOM 768 C CA . LYS A 1 106 ? 9.289 30.002 -10.302 1.00 54.97 106 LYS A CA 1
ATOM 769 C C . LYS A 1 106 ? 7.948 30.165 -9.588 1.00 58.44 106 LYS A C 1
ATOM 770 O O . LYS A 1 106 ? 7.611 29.377 -8.703 1.00 52.88 106 LYS A O 1
ATOM 776 N N . LYS A 1 107 ? 7.218 31.221 -9.941 1.00 48.40 107 LYS A N 1
ATOM 777 C CA . LYS A 1 107 ? 5.906 31.476 -9.346 1.00 52.69 107 LYS A CA 1
ATOM 778 C C . LYS A 1 107 ? 4.862 31.521 -10.453 1.00 48.27 107 LYS A C 1
ATOM 779 O O . LYS A 1 107 ? 5.213 31.672 -11.670 1.00 45.18 107 LYS A O 1
ATOM 785 N N . THR A 1 108 ? 3.598 31.374 -10.042 1.00 44.07 108 THR A N 1
ATOM 786 C CA . THR A 1 108 ? 2.430 31.398 -10.962 1.00 45.84 108 THR A CA 1
ATOM 787 C C . THR A 1 108 ? 1.405 32.427 -10.443 1.00 51.50 108 THR A C 1
ATOM 788 O O . THR A 1 108 ? 1.074 32.434 -9.235 1.00 49.70 108 THR A O 1
ATOM 792 N N . ALA A 1 109 ? 0.961 33.323 -11.340 1.00 46.34 109 ALA A N 1
ATOM 793 C CA . ALA A 1 109 ? -0.018 34.371 -11.028 1.00 52.69 109 ALA A CA 1
ATOM 794 C C . ALA A 1 109 ? -1.352 33.738 -10.598 1.00 56.23 109 ALA A C 1
ATOM 795 O O . ALA A 1 109 ? -1.752 32.719 -11.197 1.00 54.18 109 ALA A O 1
ATOM 797 N N . PRO A 1 110 ? -2.024 34.328 -9.564 1.00 49.95 110 PRO A N 1
ATOM 798 C CA . PRO A 1 110 ? -3.105 33.601 -8.907 1.00 49.38 110 PRO A CA 1
ATOM 799 C C . PRO A 1 110 ? -4.385 33.416 -9.765 1.00 56.24 110 PRO A C 1
ATOM 800 O O . PRO A 1 110 ? -5.135 32.475 -9.481 1.00 51.31 110 PRO A O 1
ATOM 804 N N . VAL A 1 111 ? -4.618 34.270 -10.78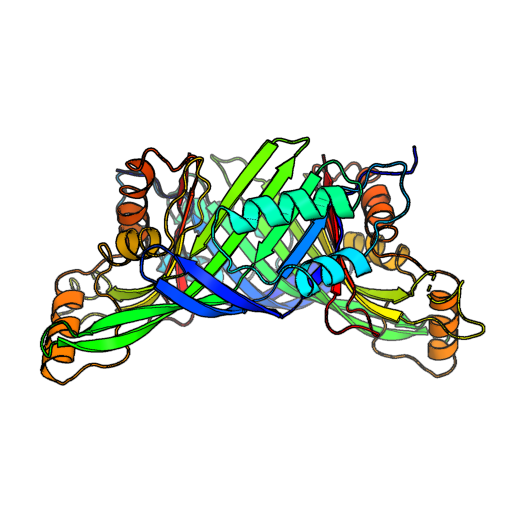2 1.00 56.52 111 VAL A N 1
ATOM 805 C CA . VAL A 1 111 ? -5.807 34.134 -11.677 1.00 60.02 111 VAL A CA 1
ATOM 806 C C . VAL A 1 111 ? -5.407 33.678 -13.087 1.00 62.32 111 VAL A C 1
ATOM 807 O O . VAL A 1 111 ? -5.901 32.643 -13.553 1.00 57.22 111 VAL A O 1
ATOM 811 N N . SER A 1 112 ? -4.542 34.451 -13.763 1.00 56.80 112 SER A N 1
ATOM 812 C CA . SER A 1 112 ? -4.089 34.100 -15.129 1.00 60.68 112 SER A CA 1
ATOM 813 C C . SER A 1 112 ? -3.328 32.747 -15.252 1.00 60.72 112 SER A C 1
ATOM 814 O O . SER A 1 112 ? -3.326 32.137 -16.329 1.00 60.69 112 SER A O 1
ATOM 817 N N . GLY A 1 113 ? -2.701 32.280 -14.158 1.00 61.80 113 GLY A N 1
ATOM 818 C CA . GLY A 1 113 ? -1.712 31.167 -14.228 1.00 60.88 113 GLY A CA 1
ATOM 819 C C . GLY A 1 113 ? -0.367 31.481 -14.937 1.00 58.91 113 GLY A C 1
ATOM 820 O O . GLY A 1 113 ? 0.476 30.576 -15.101 1.00 63.63 113 GLY A O 1
ATOM 821 N N . ILE A 1 114 ? -0.149 32.748 -15.327 1.00 58.97 114 ILE A N 1
ATOM 822 C CA . ILE A 1 114 ? 1.129 33.212 -15.940 1.00 59.95 114 ILE A CA 1
ATOM 823 C C . ILE A 1 114 ? 2.353 33.097 -14.975 1.00 61.88 114 ILE A C 1
ATOM 824 O O . ILE A 1 114 ? 2.310 33.533 -13.797 1.00 45.45 114 ILE A O 1
ATOM 829 N N . ARG A 1 115 ? 3.425 32.478 -15.469 1.00 52.85 115 ARG A N 1
ATOM 830 C CA . ARG A 1 115 ? 4.559 32.177 -14.599 1.00 56.96 115 ARG A CA 1
ATOM 831 C C . ARG A 1 115 ? 5.638 33.243 -14.696 1.00 60.55 115 ARG A C 1
ATOM 832 O O . ARG A 1 115 ? 5.828 33.844 -15.780 1.00 45.37 115 ARG A O 1
ATOM 840 N N . SER A 1 116 ? 6.322 33.497 -13.568 1.00 47.75 116 SER A N 1
ATOM 841 C CA . SER A 1 116 ? 7.446 34.409 -13.550 1.00 47.10 116 SER A CA 1
ATOM 842 C C . SER A 1 116 ? 8.351 34.005 -12.375 1.00 52.07 116 SER A C 1
ATOM 843 O O . SER A 1 116 ? 7.910 33.229 -11.496 1.00 44.69 116 SER A O 1
ATOM 846 N N . LEU A 1 117 ? 9.589 34.516 -12.387 1.00 44.07 117 LEU A N 1
ATOM 847 C CA . LEU A 1 117 ? 10.549 34.320 -11.282 1.00 40.82 117 LEU A CA 1
ATOM 848 C C . LEU A 1 117 ? 10.295 35.296 -10.195 1.00 43.04 117 LEU A C 1
ATOM 849 O O . LEU A 1 117 ? 9.831 36.393 -10.477 1.00 38.27 117 LEU A O 1
ATOM 854 N N . LEU A 1 118 ? 10.571 34.898 -8.946 1.00 36.30 118 LEU A N 1
ATOM 855 C CA . LEU A 1 118 ? 10.799 35.883 -7.893 1.00 39.70 118 LEU A CA 1
ATOM 856 C C . LEU A 1 118 ? 12.162 35.610 -7.273 1.00 31.22 118 LEU A C 1
ATOM 857 O O . LEU A 1 118 ? 12.637 34.447 -7.260 1.00 30.09 118 LEU A O 1
ATOM 862 N N . ASP A 1 119 ? 12.782 36.696 -6.781 1.00 35.64 119 ASP A N 1
ATOM 863 C CA . ASP A 1 119 ? 14.117 36.661 -6.221 1.00 33.24 119 ASP A CA 1
ATOM 864 C C . ASP A 1 119 ? 14.076 36.844 -4.716 1.00 31.62 119 ASP A C 1
ATOM 865 O O . ASP A 1 119 ? 13.404 37.746 -4.234 1.00 36.25 119 ASP A O 1
ATOM 870 N N . TYR A 1 120 ? 14.843 36.004 -4.020 1.00 32.32 120 TYR A N 1
ATOM 871 C CA . TYR A 1 120 ? 14.971 36.001 -2.541 1.00 32.50 120 TYR A CA 1
ATOM 872 C C . TYR A 1 120 ? 16.468 36.179 -2.168 1.00 34.63 120 TYR A C 1
ATOM 873 O O . TYR A 1 120 ? 17.353 35.869 -2.973 1.00 34.05 120 TYR A O 1
ATOM 882 N N . ASP A 1 121 ? 16.767 36.654 -0.962 1.00 28.10 121 ASP A N 1
ATOM 883 C CA . ASP A 1 121 ? 18.209 36.733 -0.572 1.00 29.19 121 ASP A CA 1
ATOM 884 C C . ASP A 1 121 ? 18.491 35.657 0.482 1.00 29.61 121 ASP A C 1
ATOM 885 O O . ASP A 1 121 ? 17.732 35.521 1.422 1.00 31.82 121 ASP A O 1
ATOM 890 N N . VAL A 1 122 ? 19.527 34.856 0.265 1.00 28.98 122 VAL A N 1
ATOM 891 C CA . VAL A 1 122 ? 19.788 33.683 1.092 1.00 30.67 122 VAL A CA 1
ATOM 892 C C . VAL A 1 122 ? 21.237 33.690 1.588 1.00 31.60 122 VAL A C 1
ATOM 893 O O . VAL A 1 122 ? 22.127 34.109 0.832 1.00 28.69 122 VAL A O 1
ATOM 897 N N . SER A 1 123 ? 21.461 33.264 2.844 1.00 28.16 123 SER A N 1
ATOM 898 C CA . SER A 1 123 ? 22.790 32.902 3.283 1.00 31.26 123 SER A CA 1
ATOM 899 C C . SER A 1 123 ? 22.765 31.537 3.891 1.00 30.15 123 SER A C 1
ATOM 900 O O . SER A 1 123 ? 21.872 31.268 4.662 1.00 31.14 123 SER A O 1
ATOM 903 N N . LEU A 1 124 ? 23.802 30.752 3.630 1.00 30.93 124 LEU A N 1
ATOM 904 C CA . LEU A 1 124 ? 23.975 29.389 4.197 1.00 32.26 124 LEU A CA 1
ATOM 905 C C . LEU A 1 124 ? 25.289 29.428 4.936 1.00 34.65 124 LEU A C 1
ATOM 906 O O . LEU A 1 124 ? 26.257 29.933 4.356 1.00 36.67 124 LEU A O 1
ATOM 911 N N . THR A 1 125 ? 25.328 28.940 6.192 1.00 31.65 125 THR A N 1
ATOM 912 C CA . THR A 1 125 ? 26.609 28.820 6.954 1.00 30.47 125 THR A CA 1
ATOM 913 C C . THR A 1 125 ? 26.887 27.373 7.409 1.00 33.05 125 THR A C 1
ATOM 914 O O . THR A 1 125 ? 25.976 26.731 7.933 1.00 33.49 125 THR A O 1
ATOM 918 N N . GLY A 1 126 ? 28.108 26.892 7.188 1.00 32.69 126 GLY A N 1
ATOM 919 C CA . GLY A 1 126 ? 28.621 25.585 7.690 1.00 32.49 126 GLY A CA 1
ATOM 920 C C . GLY A 1 126 ? 29.689 25.920 8.724 1.00 35.23 126 GLY A C 1
ATOM 921 O O . GLY A 1 126 ? 30.465 26.912 8.533 1.00 35.15 126 GLY A O 1
ATOM 922 N N . GLU A 1 127 ? 29.727 25.174 9.848 1.00 33.87 127 GLU A N 1
ATOM 923 C CA . GLU A 1 127 ? 30.712 25.435 10.911 1.00 31.36 127 GLU A CA 1
ATOM 924 C C . GLU A 1 127 ? 31.251 24.121 11.485 1.00 37.91 127 GLU A C 1
ATOM 925 O O . GLU A 1 127 ? 30.451 23.285 11.898 1.00 38.43 127 GLU A O 1
ATOM 931 N N . MET A 1 128 ? 32.588 23.991 11.541 1.00 36.50 128 MET A N 1
ATOM 932 C CA . MET A 1 128 ? 33.264 22.857 12.197 1.00 37.94 128 MET A CA 1
ATOM 933 C C . MET A 1 128 ? 33.810 23.339 13.540 1.00 45.26 128 MET A C 1
ATOM 934 O O . MET A 1 128 ? 34.346 24.452 13.646 1.00 37.93 128 MET A O 1
ATOM 939 N N . LYS A 1 129 ? 33.595 22.536 14.584 1.00 46.71 129 LYS A N 1
ATOM 940 C CA . LYS A 1 129 ? 34.252 22.722 15.886 1.00 52.49 129 LYS A CA 1
ATOM 941 C C . LYS A 1 129 ? 34.787 21.362 16.394 1.00 59.44 129 LYS A C 1
ATOM 942 O O . LYS A 1 129 ? 34.007 20.542 16.917 1.00 56.34 129 LYS A O 1
ATOM 948 N N . ASP A 1 130 ? 36.080 21.107 16.178 1.00 61.54 130 ASP A N 1
ATOM 949 C CA . ASP A 1 130 ? 36.741 19.871 16.662 1.00 64.02 130 ASP A CA 1
ATOM 950 C C . ASP A 1 130 ? 36.070 18.628 16.116 1.00 63.96 130 ASP A C 1
ATOM 951 O O . ASP A 1 130 ? 35.643 17.764 16.885 1.00 64.42 130 ASP A O 1
ATOM 956 N N . GLY A 1 131 ? 35.896 18.551 14.807 1.00 60.32 131 GLY A N 1
ATOM 957 C CA . GLY A 1 131 ? 35.183 17.427 14.253 1.00 57.10 131 GLY A CA 1
ATOM 958 C C . GLY A 1 131 ? 33.673 17.480 14.199 1.00 51.80 131 GLY A C 1
ATOM 959 O O . GLY A 1 131 ? 33.140 16.782 13.349 1.00 57.28 131 GLY A O 1
ATOM 960 N N . ALA A 1 132 ? 32.990 18.243 15.085 1.00 49.34 132 ALA A N 1
ATOM 961 C CA . ALA A 1 132 ? 31.503 18.453 15.066 1.00 43.05 132 ALA A CA 1
ATOM 962 C C . ALA A 1 132 ? 31.068 19.538 14.075 1.00 49.20 132 ALA A C 1
ATOM 963 O O . ALA A 1 132 ? 31.556 20.680 14.177 1.00 44.76 132 ALA A O 1
ATOM 965 N N . TYR A 1 133 ? 30.152 19.178 13.166 1.00 43.04 133 TYR A N 1
ATOM 966 C CA . TYR A 1 133 ? 29.580 20.088 12.149 1.00 41.71 133 TYR A CA 1
ATOM 967 C C . TYR A 1 133 ? 28.233 20.607 12.541 1.00 42.80 133 TYR A C 1
ATOM 968 O O . TYR A 1 133 ? 27.441 19.867 13.106 1.00 41.33 133 TYR A O 1
ATOM 977 N N . GLY A 1 134 ? 27.965 21.897 12.278 1.00 35.31 134 GLY A N 1
ATOM 978 C CA . GLY A 1 134 ? 26.641 22.483 12.466 1.00 31.60 134 GLY A CA 1
ATOM 979 C C . GLY A 1 134 ? 26.417 23.431 11.270 1.00 40.63 134 GLY A C 1
ATOM 980 O O . GLY A 1 134 ? 27.397 23.886 10.664 1.00 35.98 134 GLY A O 1
ATOM 981 N N . HIS A 1 135 ? 25.160 23.744 10.943 1.00 37.14 135 HIS A N 1
ATOM 982 C CA . HIS A 1 135 ? 24.834 24.512 9.707 1.00 35.91 135 HIS A CA 1
ATOM 983 C C . HIS A 1 135 ? 23.658 25.340 10.114 1.00 31.15 135 HIS A C 1
ATOM 984 O O . HIS A 1 135 ? 22.986 24.976 11.070 1.00 35.75 135 HIS A O 1
ATOM 991 N N . SER A 1 136 ? 23.523 26.542 9.530 1.00 29.70 136 SER A N 1
ATOM 992 C CA . SER A 1 136 ? 22.435 27.421 9.778 1.00 28.49 136 SER A CA 1
ATOM 993 C C . SER A 1 136 ? 22.095 28.103 8.422 1.00 33.70 136 SER A C 1
ATOM 994 O O . SER A 1 136 ? 22.762 27.879 7.406 1.00 32.18 136 SER A O 1
ATOM 997 N N . MET A 1 137 ? 21.046 28.916 8.417 1.00 32.39 137 MET A N 1
ATOM 998 C CA . MET A 1 137 ? 20.645 29.553 7.177 1.00 33.99 137 MET A CA 1
ATOM 999 C C . MET A 1 137 ? 19.854 30.803 7.485 1.00 34.48 137 MET A C 1
ATOM 1000 O O . MET A 1 137 ? 19.249 30.953 8.568 1.00 32.70 137 MET A O 1
ATOM 1005 N N . LYS A 1 138 ? 19.774 31.682 6.482 1.00 31.28 138 LYS A N 1
ATOM 1006 C CA . LYS A 1 138 ? 18.954 32.827 6.627 1.00 27.92 138 LYS A CA 1
ATOM 1007 C C . LYS A 1 138 ? 18.344 33.112 5.257 1.00 30.84 138 LYS A C 1
ATOM 1008 O O . LYS A 1 138 ? 19.033 33.002 4.232 1.00 32.25 138 LYS A O 1
ATOM 1014 N N . VAL A 1 139 ? 17.103 33.566 5.263 1.00 32.13 139 VAL A N 1
ATOM 1015 C CA . VAL A 1 139 ? 16.341 33.877 4.050 1.00 30.74 139 VAL A CA 1
ATOM 1016 C C . VAL A 1 139 ? 15.541 35.116 4.294 1.00 28.21 139 VAL A C 1
ATOM 1017 O O . VAL A 1 139 ? 14.775 35.188 5.255 1.00 32.87 139 VAL A O 1
ATOM 1021 N N . MET A 1 140 ? 15.702 36.086 3.375 1.00 30.41 140 MET A N 1
ATOM 1022 C CA A MET A 1 140 ? 14.857 37.250 3.332 0.70 27.57 140 MET A CA 1
ATOM 1023 C CA B MET A 1 140 ? 14.869 37.261 3.328 0.30 30.05 140 MET A CA 1
ATOM 1024 C C . MET A 1 140 ? 13.827 37.078 2.237 1.00 33.18 140 MET A C 1
ATOM 1025 O O . MET A 1 140 ? 14.173 36.859 1.037 1.00 29.65 140 MET A O 1
ATOM 1034 N N . ILE A 1 141 ? 12.572 37.193 2.651 1.00 29.15 141 ILE A N 1
ATOM 1035 C CA . ILE A 1 141 ? 11.378 36.975 1.795 1.00 30.77 141 ILE A CA 1
ATOM 1036 C C . ILE A 1 141 ? 10.646 38.324 1.746 1.00 30.99 141 ILE A C 1
ATOM 1037 O O . ILE A 1 141 ? 10.202 38.817 2.784 1.00 35.97 141 ILE A O 1
ATOM 1042 N N . PRO A 1 142 ? 10.519 38.912 0.540 1.00 31.18 142 PRO A N 1
ATOM 1043 C CA . PRO A 1 142 ? 9.775 40.134 0.366 1.00 36.68 142 PRO A CA 1
ATOM 1044 C C . PRO A 1 142 ? 8.299 39.790 0.172 1.00 42.03 142 PRO A C 1
ATOM 1045 O O . PRO A 1 142 ? 7.952 38.956 -0.666 1.00 38.73 142 PRO A O 1
ATOM 1049 N N . VAL A 1 143 ? 7.452 40.395 0.981 1.00 37.34 143 VAL A N 1
ATOM 1050 C CA . VAL A 1 143 ? 6.011 40.142 0.915 1.00 39.68 143 VAL A CA 1
ATOM 1051 C C . VAL A 1 143 ? 5.256 41.480 0.871 1.00 40.25 143 VAL A C 1
ATOM 1052 O O . VAL A 1 143 ? 5.859 42.554 1.046 1.00 42.68 143 VAL A O 1
ATOM 1056 N N . THR A 1 144 ? 3.946 41.418 0.676 1.00 46.07 144 THR A N 1
ATOM 1057 C CA . THR A 1 144 ? 3.055 42.607 0.901 1.00 44.37 144 THR A CA 1
ATOM 1058 C C . THR A 1 144 ? 2.467 42.563 2.317 1.00 50.77 144 THR A C 1
ATOM 1059 O O . THR A 1 144 ? 1.938 41.506 2.754 1.00 44.84 144 THR A O 1
ATOM 1063 N N . SER A 1 145 ? 2.566 43.694 3.030 1.00 46.25 145 SER A N 1
ATOM 1064 C CA . SER A 1 145 ? 1.934 43.854 4.378 1.00 48.69 145 SER A CA 1
ATOM 1065 C C . SER A 1 145 ? 0.851 44.919 4.262 1.00 52.47 145 SER A C 1
ATOM 1066 O O . SER A 1 145 ? 0.996 45.904 3.509 1.00 46.70 145 SER A O 1
ATOM 1069 N N . LEU A 1 146 ? -0.264 44.706 4.955 1.00 57.93 146 LEU A N 1
ATOM 1070 C CA . LEU A 1 146 ? -1.389 45.672 4.864 1.00 57.82 146 LEU A CA 1
ATOM 1071 C C . LEU A 1 146 ? -1.928 45.931 6.257 1.00 60.85 146 LEU A C 1
ATOM 1072 O O . LEU A 1 146 ? -2.178 44.987 7.027 1.00 59.22 146 LEU A O 1
ATOM 1077 N N . CYS A 1 147 ? -2.079 47.210 6.583 1.00 52.77 147 CYS A N 1
ATOM 1078 C CA . CYS A 1 147 ? -2.292 47.580 7.959 1.00 53.08 147 CYS A CA 1
ATOM 1079 C C . CYS A 1 147 ? -3.785 47.440 8.406 1.00 58.64 147 CYS A C 1
ATOM 1080 O O . CYS A 1 147 ? -4.675 48.109 7.814 1.00 54.43 147 CYS A O 1
ATOM 1083 N N . PRO A 1 148 ? -4.059 46.596 9.454 1.00 67.67 148 PRO A N 1
ATOM 1084 C CA . PRO A 1 148 ? -5.470 46.426 9.939 1.00 58.94 148 PRO A CA 1
ATOM 1085 C C . PRO A 1 148 ? -6.032 47.726 10.537 1.00 58.63 148 PRO A C 1
ATOM 1086 O O . PRO A 1 148 ? -7.193 48.067 10.287 1.00 58.21 148 PRO A O 1
ATOM 1098 N N . SER A 1 150 ? -5.363 50.955 9.654 1.00 60.28 150 SER A N 1
ATOM 1099 C CA . SER A 1 150 ? -5.707 51.773 8.459 1.00 56.81 150 SER A CA 1
ATOM 1100 C C . SER A 1 150 ? -7.118 51.446 7.909 1.00 58.85 150 SER A C 1
ATOM 1101 O O . SER A 1 150 ? -7.973 52.346 7.753 1.00 55.72 150 SER A O 1
ATOM 1104 N N . LYS A 1 151 ? -7.340 50.162 7.622 1.00 57.68 151 LYS A N 1
ATOM 1105 C CA . LYS A 1 151 ? -8.593 49.658 7.053 1.00 65.59 151 LYS A CA 1
ATOM 1106 C C . LYS A 1 151 ? -9.807 49.916 7.978 1.00 60.98 151 LYS A C 1
ATOM 1107 O O . LYS A 1 151 ? -10.832 50.479 7.540 1.00 62.19 151 LYS A O 1
ATOM 1113 N N . GLU A 1 152 ? -9.654 49.491 9.237 1.00 57.50 152 GLU A N 1
ATOM 1114 C CA . GLU A 1 152 ? -10.692 49.588 10.266 1.00 68.89 152 GLU A CA 1
ATOM 1115 C C . GLU A 1 152 ? -11.154 51.032 10.524 1.00 66.52 152 GLU A C 1
ATOM 1116 O O . GLU A 1 152 ? -12.348 51.269 10.684 1.00 64.17 152 GLU A O 1
ATOM 1122 N N . ILE A 1 153 ? -10.206 51.976 10.579 1.00 60.71 153 ILE A N 1
ATOM 1123 C CA . ILE A 1 153 ? -10.523 53.377 10.916 1.00 59.60 153 ILE A CA 1
ATOM 1124 C C . ILE A 1 153 ? -10.951 54.190 9.693 1.00 58.84 153 ILE A C 1
ATOM 1125 O O . ILE A 1 153 ? -11.561 55.265 9.861 1.00 51.82 153 ILE A O 1
ATOM 1130 N N . SER A 1 154 ? -10.591 53.695 8.491 1.00 54.38 154 SER A N 1
ATOM 1131 C CA A SER A 1 154 ? -10.874 54.372 7.232 0.70 55.59 154 SER A CA 1
ATOM 1132 C CA B SER A 1 154 ? -10.896 54.391 7.243 0.30 58.15 154 SER A CA 1
ATOM 1133 C C . SER A 1 154 ? -12.172 53.863 6.619 1.00 58.90 154 SER A C 1
ATOM 1134 O O . SER A 1 154 ? -12.410 52.652 6.589 1.00 66.26 154 SER A O 1
ATOM 1139 N N . GLN A 1 155 ? -12.981 54.799 6.122 1.00 64.48 155 GLN A N 1
ATOM 1140 C CA . GLN A 1 155 ? -14.226 54.508 5.397 1.00 64.27 155 GLN A CA 1
ATOM 1141 C C . GLN A 1 155 ? -13.929 53.799 4.050 1.00 63.07 155 GLN A C 1
ATOM 1142 O O . GLN A 1 155 ? -14.775 53.057 3.549 1.00 62.05 155 GLN A O 1
ATOM 1148 N N . TYR A 1 156 ? -12.741 54.037 3.475 1.00 50.99 156 TYR A N 1
ATOM 1149 C CA . TYR A 1 156 ? -12.266 53.254 2.328 1.00 59.88 156 TYR A CA 1
ATOM 1150 C C . TYR A 1 156 ? -10.726 53.188 2.305 1.00 64.37 156 TYR A C 1
ATOM 1151 O O . TYR A 1 156 ? -10.043 54.089 2.834 1.00 55.93 156 TYR A O 1
ATOM 1160 N N . GLY A 1 157 ? -10.208 52.107 1.709 1.00 63.33 157 GLY A N 1
ATOM 1161 C CA . GLY A 1 157 ? -8.779 51.941 1.505 1.00 59.63 157 GLY A CA 1
ATOM 1162 C C . GLY A 1 157 ? -8.044 51.501 2.758 1.00 56.89 157 GLY A C 1
ATOM 1163 O O . GLY A 1 157 ? -8.587 51.481 3.886 1.00 54.74 157 GLY A O 1
ATOM 1164 N N . ALA A 1 158 ? -6.779 51.128 2.553 1.00 57.70 158 ALA A N 1
ATOM 1165 C CA . ALA A 1 158 ? -5.860 50.787 3.648 1.00 48.81 158 ALA A CA 1
ATOM 1166 C C . ALA A 1 158 ? -4.443 50.901 3.162 1.00 52.14 158 ALA A C 1
ATOM 1167 O O . ALA A 1 158 ? -4.100 50.383 2.072 1.00 49.66 158 ALA A O 1
ATOM 1169 N N . HIS A 1 159 ? -3.597 51.510 3.987 1.00 50.18 159 HIS A N 1
ATOM 1170 C CA . HIS A 1 159 ? -2.205 51.630 3.574 1.00 52.63 159 HIS A CA 1
ATOM 1171 C C . HIS A 1 159 ? -1.554 50.218 3.614 1.00 59.21 159 HIS A C 1
ATOM 1172 O O . HIS A 1 159 ? -1.945 49.336 4.424 1.00 53.01 159 HIS A O 1
ATOM 1179 N N . ASN A 1 160 ? -0.627 50.020 2.673 1.00 56.98 160 ASN A N 1
ATOM 1180 C CA . ASN A 1 160 ? 0.127 48.767 2.491 1.00 58.29 160 ASN A CA 1
ATOM 1181 C C . ASN A 1 160 ? 1.489 49.125 1.843 1.00 58.99 160 ASN A C 1
ATOM 1182 O O . ASN A 1 160 ? 1.696 50.265 1.376 1.00 49.33 160 ASN A O 1
ATOM 1187 N N . GLN A 1 161 ? 2.413 48.166 1.849 1.00 52.85 161 GLN A N 1
ATOM 1188 C CA . GLN A 1 161 ? 3.834 48.409 1.501 1.00 52.75 161 GLN A CA 1
ATOM 1189 C C . GLN A 1 161 ? 4.514 47.053 1.380 1.00 51.65 161 GLN A C 1
ATOM 1190 O O . GLN A 1 161 ? 4.049 46.066 1.986 1.00 51.02 161 GLN A O 1
ATOM 1196 N N . ARG A 1 162 ? 5.583 46.988 0.582 1.00 43.00 162 ARG A N 1
ATOM 1197 C CA . ARG A 1 162 ? 6.497 45.860 0.675 1.00 42.95 162 ARG A CA 1
ATOM 1198 C C . ARG A 1 162 ? 7.047 45.698 2.141 1.00 46.48 162 ARG A C 1
ATOM 1199 O O . ARG A 1 162 ? 7.282 46.704 2.900 1.00 46.02 162 ARG A O 1
ATOM 1207 N N . SER A 1 163 ? 7.164 44.440 2.578 1.00 48.93 163 SER A N 1
ATOM 1208 C CA . SER A 1 163 ? 7.943 44.149 3.801 1.00 48.74 163 SER A CA 1
ATOM 1209 C C . SER A 1 163 ? 8.980 43.107 3.518 1.00 44.12 163 SER A C 1
ATOM 1210 O O . SER A 1 163 ? 8.840 42.369 2.558 1.00 44.07 163 SER A O 1
ATOM 1213 N N . HIS A 1 164 ? 10.077 43.151 4.262 1.00 38.76 164 HIS A N 1
ATOM 1214 C CA . HIS A 1 164 ? 11.104 42.137 4.146 1.00 37.24 164 HIS A CA 1
ATOM 1215 C C . HIS A 1 164 ? 10.953 41.319 5.414 1.00 43.52 164 HIS A C 1
ATOM 1216 O O . HIS A 1 164 ? 11.041 41.917 6.502 1.00 42.42 164 HIS A O 1
ATOM 1223 N N . VAL A 1 165 ? 10.641 40.021 5.273 1.00 35.76 165 VAL A N 1
ATOM 1224 C CA . VAL A 1 165 ? 10.633 39.056 6.386 1.00 33.01 165 VAL A CA 1
ATOM 1225 C C . VAL A 1 165 ? 11.882 38.232 6.325 1.00 30.73 165 VAL A C 1
ATOM 1226 O O . VAL A 1 165 ? 12.220 37.638 5.275 1.00 32.62 165 VAL A O 1
ATOM 1230 N N . THR A 1 166 ? 12.634 38.235 7.418 1.00 31.68 166 THR A N 1
ATOM 1231 C CA . THR A 1 166 ? 13.920 37.539 7.460 1.00 31.65 166 THR A CA 1
ATOM 1232 C C . THR A 1 166 ? 13.848 36.443 8.465 1.00 34.51 166 THR A C 1
ATOM 1233 O O . THR A 1 166 ? 13.570 36.701 9.638 1.00 35.61 166 THR A O 1
ATOM 1237 N N . VAL A 1 167 ? 14.091 35.224 8.009 1.00 32.07 167 VAL A N 1
ATOM 1238 C CA . VAL A 1 167 ? 14.155 34.086 8.929 1.00 33.80 167 VAL A CA 1
ATOM 1239 C C . VAL A 1 167 ? 15.565 33.584 9.064 1.00 31.72 167 VAL A C 1
ATOM 1240 O O . VAL A 1 167 ? 16.181 33.245 8.030 1.00 31.12 167 VAL A O 1
ATOM 1244 N N . SER A 1 168 ? 16.108 33.533 10.304 1.00 29.57 168 SER A N 1
ATOM 1245 C CA A SER A 1 168 ? 17.355 32.861 10.510 0.70 29.99 168 SER A CA 1
ATOM 1246 C CA B SER A 1 168 ? 17.370 32.863 10.541 0.30 30.52 168 SER A CA 1
ATOM 1247 C C . SER A 1 168 ? 17.103 31.609 11.364 1.00 32.18 168 SER A C 1
ATOM 1248 O O . SER A 1 168 ? 16.401 31.674 12.366 1.00 34.34 168 SER A O 1
ATOM 1253 N N . LEU A 1 169 ? 17.691 30.495 10.967 1.00 31.48 169 LEU A N 1
ATOM 1254 C CA . LEU A 1 169 ? 17.532 29.264 11.788 1.00 36.08 169 LEU A CA 1
ATOM 1255 C C . LEU A 1 169 ? 18.737 28.341 11.833 1.00 34.50 169 LEU A C 1
ATOM 1256 O O . LEU A 1 169 ? 19.550 28.293 10.912 1.00 34.15 169 LEU A O 1
ATOM 1261 N N . THR A 1 170 ? 18.828 27.559 12.913 1.00 33.07 170 THR A N 1
ATOM 1262 C CA A THR A 1 170 ? 19.753 26.460 12.955 0.70 33.12 170 THR A CA 1
ATOM 1263 C CA B THR A 1 170 ? 19.741 26.419 12.954 0.30 33.75 170 THR A CA 1
ATOM 1264 C C . THR A 1 170 ? 18.933 25.154 13.211 1.00 35.46 170 THR A C 1
ATOM 1265 O O . THR A 1 170 ? 17.995 25.155 14.050 1.00 37.20 170 THR A O 1
ATOM 1272 N N . SER A 1 171 ? 19.301 24.092 12.514 1.00 38.15 171 SER A N 1
ATOM 1273 C CA . SER A 1 171 ? 18.601 22.801 12.561 1.00 39.24 171 SER A CA 1
ATOM 1274 C C . SER A 1 171 ? 19.636 21.721 12.504 1.00 47.74 171 SER A C 1
ATOM 1275 O O . SER A 1 171 ? 20.769 21.962 12.049 1.00 46.11 171 SER A O 1
ATOM 1278 N N . ASP A 1 172 ? 19.271 20.514 12.945 1.00 49.64 172 ASP A N 1
ATOM 1279 C CA A ASP A 1 172 ? 20.162 19.355 12.823 0.50 54.75 172 ASP A CA 1
ATOM 1280 C CA B ASP A 1 172 ? 20.193 19.405 12.789 0.50 55.26 172 ASP A CA 1
ATOM 1281 C C . ASP A 1 172 ? 19.960 18.696 11.452 1.00 56.52 172 ASP A C 1
ATOM 1282 O O . ASP A 1 172 ? 20.905 18.502 10.680 1.00 63.75 172 ASP A O 1
ATOM 1291 N N . ALA A 1 173 ? 18.714 18.379 11.129 1.00 47.43 173 ALA A N 1
ATOM 1292 C CA . ALA A 1 173 ? 18.431 17.860 9.797 1.00 40.03 173 ALA A CA 1
ATOM 1293 C C . ALA A 1 173 ? 18.238 19.079 8.917 1.00 47.34 173 ALA A C 1
ATOM 1294 O O . ALA A 1 173 ? 17.898 20.162 9.411 1.00 41.88 173 ALA A O 1
ATOM 1296 N N . GLU A 1 174 ? 18.415 18.848 7.623 1.00 32.88 174 GLU A N 1
ATOM 1297 C CA . GLU A 1 174 ? 18.280 19.845 6.600 1.00 38.91 174 GLU A CA 1
ATOM 1298 C C . GLU A 1 174 ? 16.862 20.430 6.497 1.00 38.35 174 GLU A C 1
ATOM 1299 O O . GLU A 1 174 ? 15.864 19.700 6.578 1.00 40.23 174 GLU A O 1
ATOM 1305 N N . VAL A 1 175 ? 16.751 21.749 6.354 1.00 33.71 175 VAL A N 1
ATOM 1306 C CA . VAL A 1 175 ? 15.479 22.465 6.111 1.00 35.01 175 VAL A CA 1
ATOM 1307 C C . VAL A 1 175 ? 15.706 23.202 4.772 1.00 38.60 175 VAL A C 1
ATOM 1308 O O . VAL A 1 175 ? 16.685 23.958 4.646 1.00 33.60 175 VAL A O 1
ATOM 1312 N N . GLY A 1 176 ? 14.844 22.948 3.787 1.00 33.69 176 GLY A N 1
ATOM 1313 C CA . GLY A 1 176 ? 15.033 23.476 2.443 1.00 39.75 176 GLY A CA 1
ATOM 1314 C C . GLY A 1 176 ? 14.803 24.973 2.368 1.00 31.66 176 GLY A C 1
ATOM 1315 O O . GLY A 1 176 ? 13.968 25.540 3.109 1.00 32.98 176 GLY A O 1
ATOM 1316 N N . ILE A 1 177 ? 15.525 25.639 1.464 1.00 34.68 177 ILE A N 1
ATOM 1317 C CA . ILE A 1 177 ? 15.272 27.096 1.305 1.00 31.48 177 ILE A CA 1
ATOM 1318 C C . ILE A 1 177 ? 13.815 27.353 0.975 1.00 31.82 177 ILE A C 1
ATOM 1319 O O . ILE A 1 177 ? 13.168 28.222 1.550 1.00 32.02 177 ILE A O 1
ATOM 1324 N N . GLU A 1 178 ? 13.282 26.610 0.002 1.00 32.34 178 GLU A N 1
ATOM 1325 C CA A GLU A 1 178 ? 11.861 26.722 -0.373 0.70 31.30 178 GLU A CA 1
ATOM 1326 C CA B GLU A 1 178 ? 11.868 26.766 -0.388 0.30 30.81 178 GLU A CA 1
ATOM 1327 C C . GLU A 1 178 ? 10.884 26.495 0.754 1.00 32.29 178 GLU A C 1
ATOM 1328 O O . GLU A 1 178 ? 9.773 27.089 0.772 1.00 33.73 178 GLU A O 1
ATOM 1339 N N . GLU A 1 179 ? 11.256 25.632 1.707 1.00 31.39 179 GLU A N 1
ATOM 1340 C CA . GLU A 1 179 ? 10.357 25.377 2.859 1.00 32.39 179 GLU A CA 1
ATOM 1341 C C . GLU A 1 179 ? 10.238 26.634 3.731 1.00 37.26 179 GLU A C 1
ATOM 1342 O O . GLU A 1 179 ? 9.165 26.961 4.239 1.00 33.26 179 GLU A O 1
ATOM 1348 N N . VAL A 1 180 ? 11.388 27.320 3.941 1.00 33.84 180 VAL A N 1
ATOM 1349 C CA . VAL A 1 180 ? 11.397 28.587 4.699 1.00 30.75 180 VAL A CA 1
ATOM 1350 C C . VAL A 1 180 ? 10.577 29.613 3.931 1.00 28.13 180 VAL A C 1
ATOM 1351 O O . VAL A 1 180 ? 9.760 30.332 4.517 1.00 30.54 180 VAL A O 1
ATOM 1355 N N . ILE A 1 181 ? 10.773 29.684 2.599 1.00 26.72 181 ILE A N 1
ATOM 1356 C CA . ILE A 1 181 ? 9.967 30.549 1.813 1.00 29.03 181 ILE A CA 1
ATOM 1357 C C . ILE A 1 181 ? 8.440 30.314 2.001 1.00 33.04 181 ILE A C 1
ATOM 1358 O O . ILE A 1 181 ? 7.666 31.275 2.229 1.00 29.64 181 ILE A O 1
ATOM 1363 N N . ASP A 1 182 ? 8.033 29.047 1.880 1.00 33.61 182 ASP A N 1
ATOM 1364 C CA . ASP A 1 182 ? 6.613 28.659 2.063 1.00 34.73 182 ASP A CA 1
ATOM 1365 C C . ASP A 1 182 ? 6.076 28.949 3.448 1.00 33.52 182 ASP A C 1
ATOM 1366 O O . ASP A 1 182 ? 4.985 29.500 3.574 1.00 37.96 182 ASP A O 1
ATOM 1371 N N . TYR A 1 183 ? 6.848 28.663 4.493 1.00 36.95 183 TYR A N 1
ATOM 1372 C CA . TYR A 1 183 ? 6.398 29.064 5.840 1.00 32.57 183 TYR A CA 1
ATOM 1373 C C . TYR A 1 183 ? 6.064 30.525 5.937 1.00 34.42 183 TYR A C 1
ATOM 1374 O O . TYR A 1 183 ? 5.141 30.876 6.684 1.00 35.67 183 TYR A O 1
ATOM 1383 N N . VAL A 1 184 ? 6.814 31.406 5.227 1.00 31.79 184 VAL A N 1
ATOM 1384 C CA . VAL A 1 184 ? 6.550 32.879 5.342 1.00 29.06 184 VAL A CA 1
ATOM 1385 C C . VAL A 1 184 ? 5.437 33.303 4.444 1.00 29.55 184 VAL A C 1
ATOM 1386 O O . VAL A 1 184 ? 4.562 34.068 4.857 1.00 34.83 184 VAL A O 1
ATOM 1390 N N . GLU A 1 185 ? 5.531 32.899 3.175 1.00 32.16 185 GLU A N 1
ATOM 1391 C CA . GLU A 1 185 ? 4.598 33.362 2.154 1.00 34.73 185 GLU A CA 1
ATOM 1392 C C . GLU A 1 185 ? 3.159 32.910 2.438 1.00 42.82 185 GLU A C 1
ATOM 1393 O O . GLU A 1 185 ? 2.219 33.679 2.123 1.00 39.19 185 GLU A O 1
ATOM 1399 N N . THR A 1 186 ? 3.028 31.737 3.065 1.00 40.87 186 THR A N 1
ATOM 1400 C CA A THR A 1 186 ? 1.720 31.187 3.564 0.70 47.19 186 THR A CA 1
ATOM 1401 C CA B THR A 1 186 ? 1.699 31.245 3.486 0.30 44.45 186 THR A CA 1
ATOM 1402 C C . THR A 1 186 ? 1.042 32.155 4.519 1.00 48.35 186 THR A C 1
ATOM 1403 O O . THR A 1 186 ? -0.169 32.233 4.581 1.00 50.08 186 THR A O 1
ATOM 1410 N N . GLN A 1 187 ? 1.848 32.877 5.290 1.00 45.81 187 GLN A N 1
ATOM 1411 C CA . GLN A 1 187 ? 1.347 33.750 6.340 1.00 39.39 187 GLN A CA 1
ATOM 1412 C C . GLN A 1 187 ? 1.124 35.211 5.913 1.00 46.38 187 GLN A C 1
ATOM 1413 O O . GLN A 1 187 ? 0.527 35.988 6.670 1.00 45.83 187 GLN A O 1
ATOM 1419 N N . ALA A 1 188 ? 1.571 35.598 4.722 1.00 41.87 188 ALA A N 1
ATOM 1420 C CA . ALA A 1 188 ? 1.603 37.058 4.390 1.00 51.85 188 ALA A CA 1
ATOM 1421 C C . ALA A 1 188 ? 0.221 37.584 3.988 1.00 48.43 188 ALA A C 1
ATOM 1422 O O . ALA A 1 188 ? -0.594 36.804 3.483 1.00 51.42 188 ALA A O 1
ATOM 1424 N N . SER A 1 189 ? -0.045 38.888 4.228 1.00 49.23 189 SER A N 1
ATOM 1425 C CA . SER A 1 189 ? -1.313 39.549 3.739 1.00 47.03 189 SER A CA 1
ATOM 1426 C C . SER A 1 189 ? -1.520 39.160 2.268 1.00 50.57 189 SER A C 1
ATOM 1427 O O . SER A 1 189 ? -2.614 38.723 1.848 1.00 50.10 189 SER A O 1
ATOM 1430 N N . CYS A 1 190 ? -0.432 39.326 1.505 1.00 47.09 190 CYS A N 1
ATOM 1431 C CA . CYS A 1 190 ? -0.296 38.771 0.144 1.00 53.50 190 CYS A CA 1
ATOM 1432 C C . CYS A 1 190 ? 1.182 38.708 -0.293 1.00 53.69 190 CYS A C 1
ATOM 1433 O O . CYS A 1 190 ? 2.024 39.525 0.096 1.00 54.69 190 CYS A O 1
ATOM 1436 N N . GLN A 1 191 ? 1.461 37.736 -1.127 1.00 46.96 191 GLN A N 1
ATOM 1437 C CA . GLN A 1 191 ? 2.817 37.517 -1.610 1.00 60.19 191 GLN A CA 1
ATOM 1438 C C . GLN A 1 191 ? 3.006 38.246 -2.953 1.00 52.92 191 GLN A C 1
ATOM 1439 O O . GLN A 1 191 ? 2.021 38.607 -3.640 1.00 47.17 191 GLN A O 1
ATOM 1445 N N . LEU A 1 192 ? 4.279 38.408 -3.312 1.00 52.73 192 LEU A N 1
ATOM 1446 C CA . LEU A 1 192 ? 4.695 39.181 -4.487 1.00 49.36 192 LEU A CA 1
ATOM 1447 C C . LEU A 1 192 ? 4.782 38.303 -5.742 1.00 49.23 192 LEU A C 1
ATOM 1448 O O . LEU A 1 192 ? 5.088 37.078 -5.665 1.00 42.96 192 LEU A O 1
ATOM 1453 N N . TYR A 1 193 ? 4.483 38.928 -6.881 1.00 47.78 193 TYR A N 1
ATOM 1454 C CA . TYR A 1 193 ? 4.751 38.319 -8.192 1.00 46.98 193 TYR A CA 1
ATOM 1455 C C . TYR A 1 193 ? 5.410 39.391 -9.089 1.00 48.30 193 TYR A C 1
ATOM 1456 O O . TYR A 1 193 ? 5.078 40.604 -9.006 1.00 48.95 193 TYR A O 1
ATOM 1465 N N . GLY A 1 194 ? 6.351 38.931 -9.917 1.00 43.98 194 GLY A N 1
ATOM 1466 C CA . GLY A 1 194 ? 6.970 39.772 -10.941 1.00 51.62 194 GLY A CA 1
ATOM 1467 C C . GLY A 1 194 ? 5.975 40.144 -12.037 1.00 51.85 194 GLY A C 1
ATOM 1468 O O . GLY A 1 194 ? 5.899 41.324 -12.425 1.00 47.52 194 GLY A O 1
ATOM 1469 N N . LEU A 1 195 ? 5.211 39.146 -12.508 1.00 50.16 195 LEU A N 1
ATOM 1470 C CA . LEU A 1 195 ? 4.271 39.324 -13.647 1.00 54.54 195 LEU A CA 1
ATOM 1471 C C . LEU A 1 195 ? 2.806 39.088 -13.218 1.00 53.54 195 LEU A C 1
ATOM 1472 O O . LEU A 1 195 ? 2.396 37.942 -12.805 1.00 47.96 195 LEU A O 1
ATOM 1477 N N . LEU A 1 196 ? 2.040 40.174 -13.326 1.00 44.18 196 LEU A N 1
ATOM 1478 C CA . LEU A 1 196 ? 0.650 40.191 -12.924 1.00 54.19 196 LEU A CA 1
ATOM 1479 C C . LEU A 1 196 ? -0.167 40.804 -14.062 1.00 56.85 196 LEU A C 1
ATOM 1480 O O . LEU A 1 196 ? 0.175 41.880 -14.553 1.00 53.86 196 LEU A O 1
ATOM 1485 N N . LYS A 1 197 ? -1.167 40.055 -14.537 1.00 62.67 197 LYS A N 1
ATOM 1486 C CA . LYS A 1 197 ? -2.211 40.570 -15.465 1.00 70.47 197 LYS A CA 1
ATOM 1487 C C . LYS A 1 197 ? -3.314 41.312 -14.685 1.00 72.73 197 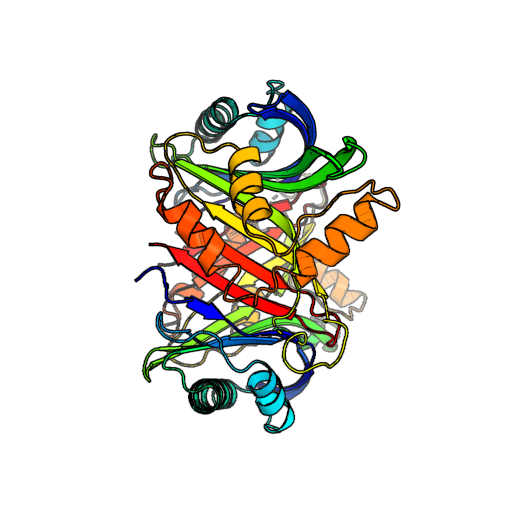LYS A C 1
ATOM 1488 O O . LYS A 1 197 ? -3.332 41.250 -13.439 1.00 57.94 197 LYS A O 1
ATOM 1494 N N . ARG A 1 198 ? -4.234 41.992 -15.392 1.00 66.52 198 ARG A N 1
ATOM 1495 C CA . ARG A 1 198 ? -5.318 42.738 -14.721 1.00 59.33 198 ARG A CA 1
ATOM 1496 C C . ARG A 1 198 ? -6.141 41.957 -13.651 1.00 62.38 198 ARG A C 1
ATOM 1497 O O . ARG A 1 198 ? -6.265 42.471 -12.506 1.00 52.80 198 ARG A O 1
ATOM 1505 N N . PRO A 1 199 ? -6.675 40.736 -13.993 1.00 53.86 199 PRO A N 1
ATOM 1506 C CA . PRO A 1 199 ? -7.368 39.903 -12.962 1.00 51.49 199 PRO A CA 1
ATOM 1507 C C . PRO A 1 199 ? -6.509 39.519 -11.734 1.00 57.72 199 PRO A C 1
ATOM 1508 O O . PRO A 1 199 ? -7.022 39.527 -10.596 1.00 54.14 199 PRO A O 1
ATOM 1512 N N . ASP A 1 200 ? -5.230 39.194 -11.968 1.00 53.81 200 ASP A N 1
ATOM 1513 C CA . ASP A 1 200 ? -4.263 38.885 -10.884 1.00 52.96 200 ASP A CA 1
ATOM 1514 C C . ASP A 1 200 ? -4.029 40.063 -9.965 1.00 53.08 200 ASP A C 1
ATOM 1515 O O . ASP A 1 200 ? -3.927 39.883 -8.752 1.00 56.12 200 ASP A O 1
ATOM 1520 N N . GLU A 1 201 ? -3.876 41.256 -10.559 1.00 54.42 201 GLU A N 1
ATOM 1521 C CA . GLU A 1 201 ? -3.804 42.494 -9.773 1.00 51.61 201 GLU A CA 1
ATOM 1522 C C . GLU A 1 201 ? -5.109 42.748 -8.954 1.00 59.87 201 GLU A C 1
ATOM 1523 O O . GLU A 1 201 ? -5.031 43.172 -7.745 1.00 56.89 201 GLU A O 1
ATOM 1529 N N . LYS A 1 202 ? -6.284 42.489 -9.577 1.00 57.61 202 LYS A N 1
ATOM 1530 C CA . LYS A 1 202 ? -7.565 42.506 -8.833 1.00 60.58 202 LYS A CA 1
ATOM 1531 C C . LYS A 1 202 ? -7.531 41.485 -7.671 1.00 59.97 202 LYS A C 1
ATOM 1532 O O . LYS A 1 202 ? -7.905 41.818 -6.538 1.00 56.78 202 LYS A O 1
ATOM 1538 N N . TYR A 1 203 ? -7.032 40.275 -7.950 1.00 58.20 203 TYR A N 1
ATOM 1539 C CA . TYR A 1 203 ? -6.898 39.225 -6.931 1.00 56.52 203 TYR A CA 1
ATOM 1540 C C . TYR A 1 203 ? -5.980 39.613 -5.743 1.00 51.06 203 TYR A C 1
ATOM 1541 O O . TYR A 1 203 ? -6.355 39.443 -4.583 1.00 50.31 203 TYR A O 1
ATOM 1550 N N . VAL A 1 204 ? -4.782 40.118 -6.038 1.00 51.15 204 VAL A N 1
ATOM 1551 C CA . VAL A 1 204 ? -3.808 40.464 -4.971 1.00 52.58 204 VAL A CA 1
ATOM 1552 C C . VAL A 1 204 ? -4.285 41.698 -4.123 1.00 57.35 204 VAL A C 1
ATOM 1553 O O . VAL A 1 204 ? -4.231 41.669 -2.839 1.00 52.07 204 VAL A O 1
ATOM 1557 N N . THR A 1 205 ? -4.801 42.735 -4.824 1.00 53.32 205 THR A N 1
ATOM 1558 C CA . THR A 1 205 ? -5.376 43.943 -4.166 1.00 56.23 205 THR A CA 1
ATOM 1559 C C . THR A 1 205 ? -6.411 43.521 -3.094 1.00 58.44 205 THR A C 1
ATOM 1560 O O . THR A 1 205 ? -6.327 43.932 -1.911 1.00 51.03 205 THR A O 1
ATOM 1564 N N . GLU A 1 206 ? -7.337 42.658 -3.512 1.00 57.06 206 GLU A N 1
ATOM 1565 C CA . GLU A 1 206 ? -8.425 42.197 -2.632 1.00 59.72 206 GLU A CA 1
ATOM 1566 C C . GLU A 1 206 ? -7.968 41.293 -1.509 1.00 54.01 206 GLU A C 1
ATOM 1567 O O . GLU A 1 206 ? -8.310 41.571 -0.357 1.00 58.36 206 GLU A O 1
ATOM 1573 N N . LYS A 1 207 ? -7.223 40.218 -1.836 1.00 53.72 207 LYS A N 1
ATOM 1574 C CA . LYS A 1 207 ? -6.631 39.320 -0.797 1.00 54.47 207 LYS A CA 1
ATOM 1575 C C . LYS A 1 207 ? -5.877 40.101 0.330 1.00 48.02 207 LYS A C 1
ATOM 1576 O O . LYS A 1 207 ? -6.079 39.844 1.533 1.00 49.08 207 LYS A O 1
ATOM 1582 N N . ALA A 1 208 ? -5.035 41.067 -0.062 1.00 50.29 208 ALA A N 1
ATOM 1583 C CA . ALA A 1 208 ? -4.237 41.818 0.924 1.00 55.23 208 ALA A CA 1
ATOM 1584 C C . ALA A 1 208 ? -5.164 42.591 1.884 1.00 57.91 208 ALA A C 1
ATOM 1585 O O . ALA A 1 208 ? -4.988 42.545 3.111 1.00 54.82 208 ALA A O 1
ATOM 1587 N N . TYR A 1 209 ? -6.133 43.311 1.291 1.00 55.03 209 TYR A N 1
ATOM 1588 C CA . TYR A 1 209 ? -7.235 44.002 2.017 1.00 61.90 209 TYR A CA 1
ATOM 1589 C C . TYR A 1 209 ? -7.969 43.042 2.978 1.00 63.01 209 TYR A C 1
ATOM 1590 O O . TYR A 1 209 ? -8.210 43.385 4.153 1.00 61.63 209 TYR A O 1
ATOM 1599 N N . GLU A 1 210 ? -8.283 41.839 2.469 1.00 51.23 210 GLU A N 1
ATOM 1600 C CA . GLU A 1 210 ? -9.036 40.825 3.220 1.00 55.91 210 GLU A CA 1
ATOM 1601 C C . GLU A 1 210 ? -8.252 40.197 4.394 1.00 60.45 210 GLU A C 1
ATOM 1602 O O . GLU A 1 210 ? -8.863 39.619 5.322 1.00 48.67 210 GLU A O 1
ATOM 1608 N N . ASN A 1 211 ? -6.917 40.350 4.323 1.00 50.93 211 ASN A N 1
ATOM 1609 C CA A ASN A 1 211 ? -5.979 39.665 5.224 0.50 51.90 211 ASN A CA 1
ATOM 1610 C CA B ASN A 1 211 ? -5.956 39.652 5.172 0.50 58.40 211 ASN A CA 1
ATOM 1611 C C . ASN A 1 211 ? -4.986 40.676 5.856 1.00 53.76 211 ASN A C 1
ATOM 1612 O O . ASN A 1 211 ? -3.758 40.461 5.819 1.00 50.32 211 ASN A O 1
ATOM 1621 N N . PRO A 1 212 ? -5.516 41.816 6.459 1.00 52.22 212 PRO A N 1
ATOM 1622 C CA . PRO A 1 212 ? -4.547 42.809 6.998 1.00 48.91 212 PRO A CA 1
ATOM 1623 C C . PRO A 1 212 ? -3.758 42.206 8.176 1.00 53.22 212 PRO A C 1
ATOM 1624 O O . PRO A 1 212 ? -4.305 41.358 8.884 1.00 48.64 212 PRO A O 1
ATOM 1628 N N . LYS A 1 213 ? -2.496 42.611 8.359 1.00 43.98 213 LYS A N 1
ATOM 1629 C CA . LYS A 1 213 ? -1.635 42.065 9.406 1.00 43.39 213 LYS A CA 1
ATOM 1630 C C . LYS A 1 213 ? -0.632 43.127 9.826 1.00 49.77 213 LYS A C 1
ATOM 1631 O O . LYS A 1 213 ? 0.052 43.715 8.983 1.00 45.41 213 LYS A O 1
ATOM 1637 N N . PHE A 1 214 ? -0.547 43.352 11.131 1.00 45.13 214 PHE A N 1
ATOM 1638 C CA . PHE A 1 214 ? 0.539 44.133 11.716 1.00 53.28 214 PHE A CA 1
ATOM 1639 C C . PHE A 1 214 ? 1.880 43.385 11.571 1.00 50.13 214 PHE A C 1
ATOM 1640 O O . PHE A 1 214 ? 1.923 42.142 11.415 1.00 46.90 214 PHE A O 1
ATOM 1648 N N . VAL A 1 215 ? 2.985 44.123 11.712 1.00 44.07 215 VAL A N 1
ATOM 1649 C CA . VAL A 1 215 ? 4.290 43.496 11.802 1.00 37.14 215 VAL A CA 1
ATOM 1650 C C . VAL A 1 215 ? 4.306 42.466 12.967 1.00 34.66 215 VAL A C 1
ATOM 1651 O O . VAL A 1 215 ? 4.916 41.394 12.853 1.00 31.71 215 VAL A O 1
ATOM 1655 N N . GLU A 1 216 ? 3.611 42.774 14.067 1.00 35.91 216 GLU A N 1
ATOM 1656 C CA . GLU A 1 216 ? 3.532 41.851 15.221 1.00 37.19 216 GLU A CA 1
ATOM 1657 C C . GLU A 1 216 ? 2.860 40.513 14.800 1.00 33.74 216 GLU A C 1
ATOM 1658 O O . GLU A 1 216 ? 3.305 39.437 15.180 1.00 37.32 216 GLU A O 1
ATOM 1664 N N . ASP A 1 217 ? 1.765 40.630 14.068 1.00 43.53 217 ASP A N 1
ATOM 1665 C CA . ASP A 1 217 ? 0.975 39.446 13.619 1.00 42.53 217 ASP A CA 1
ATOM 1666 C C . ASP A 1 217 ? 1.829 38.606 12.738 1.00 40.24 217 ASP A C 1
ATOM 1667 O O . ASP A 1 217 ? 1.807 37.387 12.842 1.00 38.50 217 ASP A O 1
ATOM 1672 N N . MET A 1 218 ? 2.585 39.271 11.864 1.00 38.93 218 MET A N 1
ATOM 1673 C CA . MET A 1 218 ? 3.437 38.547 10.899 1.00 38.23 218 MET A CA 1
ATOM 1674 C C . MET A 1 218 ? 4.537 37.738 11.590 1.00 35.20 218 MET A C 1
ATOM 1675 O O . MET A 1 218 ? 4.721 36.538 11.320 1.00 36.04 218 MET A O 1
ATOM 1680 N N . VAL A 1 219 ? 5.276 38.354 12.507 1.00 34.48 219 VAL A N 1
ATOM 1681 C CA . VAL A 1 219 ? 6.335 37.580 13.175 1.00 33.60 219 VAL A CA 1
ATOM 1682 C C . VAL A 1 219 ? 5.743 36.429 13.990 1.00 33.85 219 VAL A C 1
ATOM 1683 O O . VAL A 1 219 ? 6.368 35.367 14.047 1.00 34.22 219 VAL A O 1
ATOM 1687 N N . ARG A 1 220 ? 4.586 36.673 14.619 1.00 36.40 220 ARG A N 1
ATOM 1688 C CA . ARG A 1 220 ? 3.943 35.609 15.439 1.00 36.69 220 ARG A CA 1
ATOM 1689 C C . ARG A 1 220 ? 3.473 34.434 14.615 1.00 31.45 220 ARG A C 1
ATOM 1690 O O . ARG A 1 220 ? 3.746 33.300 15.005 1.00 32.71 220 ARG A O 1
ATOM 1698 N N . ASP A 1 221 ? 2.832 34.697 13.480 1.00 38.18 221 ASP A N 1
ATOM 1699 C CA . ASP A 1 221 ? 2.341 33.603 12.599 1.00 34.25 221 ASP A CA 1
ATOM 1700 C C . ASP A 1 221 ? 3.455 32.795 12.049 1.00 36.81 221 ASP A C 1
ATOM 1701 O O . ASP A 1 221 ? 3.343 31.564 11.958 1.00 38.88 221 ASP A O 1
ATOM 1706 N N . VAL A 1 222 ? 4.588 33.433 11.694 1.00 34.39 222 VAL A N 1
ATOM 1707 C CA . VAL A 1 222 ? 5.710 32.640 11.161 1.00 31.88 222 VAL A CA 1
ATOM 1708 C C . VAL A 1 222 ? 6.350 31.871 12.292 1.00 32.76 222 VAL A C 1
ATOM 1709 O O . VAL A 1 222 ? 6.746 30.716 12.176 1.00 35.22 222 VAL A O 1
ATOM 1713 N N . ALA A 1 223 ? 6.473 32.518 13.440 1.00 33.56 223 ALA A N 1
ATOM 1714 C CA . ALA A 1 223 ? 7.217 31.862 14.555 1.00 31.97 223 ALA A CA 1
ATOM 1715 C C . ALA A 1 223 ? 6.496 30.572 15.020 1.00 33.28 223 ALA A C 1
ATOM 1716 O O . ALA A 1 223 ? 7.138 29.543 15.344 1.00 38.94 223 ALA A O 1
ATOM 1718 N N . THR A 1 224 ? 5.163 30.663 15.082 1.00 40.29 224 THR A N 1
ATOM 1719 C CA A THR A 1 224 ? 4.318 29.476 15.390 0.70 36.94 224 THR A CA 1
ATOM 1720 C CA B THR A 1 224 ? 4.332 29.489 15.390 0.30 38.57 224 THR A CA 1
ATOM 1721 C C . THR A 1 224 ? 4.713 28.323 14.469 1.00 37.71 224 THR A C 1
ATOM 1722 O O . THR A 1 224 ? 4.932 27.188 14.941 1.00 37.01 224 THR A O 1
ATOM 1729 N N . SER A 1 225 ? 4.856 28.593 13.159 1.00 36.38 225 SER A N 1
ATOM 1730 C CA . SER A 1 225 ? 5.195 27.482 12.295 1.00 34.80 225 SER A CA 1
ATOM 1731 C C . SER A 1 225 ? 6.560 26.943 12.585 1.00 36.02 225 SER A C 1
ATOM 1732 O O . SER A 1 225 ? 6.802 25.713 12.517 1.00 37.63 225 SER A O 1
ATOM 1735 N N . LEU A 1 226 ? 7.531 27.842 12.835 1.00 34.18 226 LEU A N 1
ATOM 1736 C CA . LEU A 1 226 ? 8.862 27.362 13.040 1.00 33.35 226 LEU A CA 1
ATOM 1737 C C . LEU A 1 226 ? 8.985 26.575 14.356 1.00 36.17 226 LEU A C 1
ATOM 1738 O O . LEU A 1 226 ? 9.818 25.675 14.457 1.00 36.40 226 LEU A O 1
ATOM 1743 N N . ILE A 1 227 ? 8.264 26.994 15.390 1.00 36.45 227 ILE A N 1
ATOM 1744 C CA . ILE A 1 227 ? 8.326 26.264 16.693 1.00 38.01 227 ILE A CA 1
ATOM 1745 C C . ILE A 1 227 ? 7.890 24.751 16.517 1.00 41.48 227 ILE A C 1
ATOM 1746 O O . ILE A 1 227 ? 8.523 23.817 17.074 1.00 38.89 227 ILE A O 1
ATOM 1751 N N . ALA A 1 228 ? 6.799 24.567 15.772 1.00 40.64 228 ALA A N 1
ATOM 1752 C CA . ALA A 1 228 ? 6.205 23.264 15.404 1.00 41.13 228 ALA A CA 1
ATOM 1753 C C . ALA A 1 228 ? 7.150 22.335 14.647 1.00 44.66 228 ALA A C 1
ATOM 1754 O O . ALA A 1 228 ? 7.076 21.104 14.792 1.00 41.72 228 ALA A O 1
ATOM 1756 N N . ASP A 1 229 ? 8.052 22.903 13.843 1.00 36.92 229 ASP A N 1
ATOM 1757 C CA . ASP A 1 229 ? 8.987 22.065 13.061 1.00 37.90 229 ASP A CA 1
ATOM 1758 C C . ASP A 1 229 ? 10.058 21.460 13.964 1.00 42.19 229 ASP A C 1
ATOM 1759 O O . ASP A 1 229 ? 10.907 22.184 14.535 1.00 42.77 229 ASP A O 1
ATOM 1764 N N . LYS A 1 230 ? 10.045 20.135 14.059 1.00 33.28 230 LYS A N 1
ATOM 1765 C CA . LYS A 1 230 ? 10.939 19.424 14.971 1.00 44.86 230 LYS A CA 1
ATOM 1766 C C . LYS A 1 230 ? 12.425 19.557 14.625 1.00 44.43 230 LYS A C 1
ATOM 1767 O O . LYS A 1 230 ? 13.268 19.335 15.516 1.00 40.17 230 LYS A O 1
ATOM 1773 N N . ARG A 1 231 ? 12.745 19.893 13.355 1.00 39.73 231 ARG A N 1
ATOM 1774 C CA . ARG A 1 231 ? 14.168 20.074 12.910 1.00 41.90 231 ARG A CA 1
ATOM 1775 C C . ARG A 1 231 ? 14.853 21.280 13.497 1.00 36.40 231 ARG A C 1
ATOM 1776 O O . ARG A 1 231 ? 16.090 21.296 13.608 1.00 39.13 231 ARG A O 1
ATOM 1784 N N . ILE A 1 232 ? 14.068 22.267 13.893 1.00 38.44 232 ILE A N 1
ATOM 1785 C CA . ILE A 1 232 ? 14.591 23.626 14.132 1.00 37.85 232 ILE A CA 1
ATOM 1786 C C . ILE A 1 232 ? 14.968 23.740 15.613 1.00 45.63 232 ILE A C 1
ATOM 1787 O O . ILE A 1 232 ? 14.081 23.638 16.496 1.00 39.73 232 ILE A O 1
ATOM 1792 N N . LYS A 1 233 ? 16.271 23.938 15.880 1.00 38.40 233 LYS A N 1
ATOM 1793 C CA . LYS A 1 233 ? 16.760 24.072 17.280 1.00 41.51 233 LYS A CA 1
ATOM 1794 C C . LYS A 1 233 ? 16.668 25.496 17.804 1.00 43.30 233 LYS A C 1
ATOM 1795 O O . LYS A 1 233 ? 16.353 25.711 18.958 1.00 43.06 233 LYS A O 1
ATOM 1801 N N . SER A 1 234 ? 16.943 26.491 16.961 1.00 37.81 234 SER A N 1
ATOM 1802 C CA . SER A 1 234 ? 16.743 27.897 17.337 1.00 36.92 234 SER A CA 1
ATOM 1803 C C . SER A 1 234 ? 16.432 28.690 16.068 1.00 34.27 234 SER A C 1
ATOM 1804 O O . SER A 1 234 ? 16.685 28.210 14.942 1.00 36.06 234 SER A O 1
ATOM 1807 N N . PHE A 1 235 ? 15.820 29.836 16.248 1.00 31.40 235 PHE A N 1
ATOM 1808 C CA . PHE A 1 235 ? 15.513 30.730 15.131 1.00 39.80 235 PHE A CA 1
ATOM 1809 C C . PHE A 1 235 ? 15.349 32.173 15.579 1.00 36.11 235 PHE A C 1
ATOM 1810 O O . PHE A 1 235 ? 15.098 32.493 16.783 1.00 36.31 235 PHE A O 1
ATOM 1818 N N . VAL A 1 236 ? 15.475 33.064 14.591 1.00 31.92 236 VAL A N 1
ATOM 1819 C CA . VAL A 1 236 ? 15.030 34.449 14.737 1.00 33.80 236 VAL A CA 1
ATOM 1820 C C . VAL A 1 236 ? 14.077 34.762 13.566 1.00 32.85 236 VAL A C 1
ATOM 1821 O O . VAL A 1 236 ? 14.377 34.401 12.417 1.00 35.99 236 VAL A O 1
ATOM 1825 N N . VAL A 1 237 ? 12.937 35.389 13.851 1.00 31.37 237 VAL A N 1
ATOM 1826 C CA . VAL A 1 237 ? 12.078 35.915 12.769 1.00 34.44 237 VAL A CA 1
ATOM 1827 C C . VAL A 1 237 ? 11.985 37.377 12.902 1.00 35.89 237 VAL A C 1
ATOM 1828 O O . VAL A 1 237 ? 11.627 37.852 13.957 1.00 33.71 237 VAL A O 1
ATOM 1832 N N . GLU A 1 238 ? 12.397 38.097 11.851 1.00 30.60 238 GLU A N 1
ATOM 1833 C CA . GLU A 1 238 ? 12.218 39.539 11.830 1.00 31.17 238 GLU A CA 1
ATOM 1834 C C . GLU A 1 238 ? 11.271 39.934 10.743 1.00 29.92 238 GLU A C 1
ATOM 1835 O O . GLU A 1 238 ? 11.286 39.357 9.633 1.00 32.99 238 GLU A O 1
ATOM 1841 N N . SER A 1 239 ? 10.539 40.988 10.999 1.00 30.61 239 SER A N 1
ATOM 1842 C CA . SER A 1 239 ? 9.823 41.581 9.888 1.00 36.53 239 SER A CA 1
ATOM 1843 C C . SER A 1 239 ? 9.993 43.075 9.879 1.00 38.65 239 SER A C 1
ATOM 1844 O O . SER A 1 239 ? 9.891 43.741 10.921 1.00 33.58 239 SER A O 1
ATOM 1847 N N . GLU A 1 240 ? 10.257 43.606 8.682 1.00 34.42 240 GLU A N 1
ATOM 1848 C CA . GLU A 1 240 ? 10.373 45.082 8.520 1.00 40.99 240 GLU A CA 1
ATOM 1849 C C . GLU A 1 240 ? 9.362 45.590 7.488 1.00 41.88 240 GLU A C 1
ATOM 1850 O O . GLU A 1 240 ? 9.413 45.171 6.318 1.00 42.65 240 GLU A O 1
ATOM 1856 N N . ASN A 1 241 ? 8.505 46.526 7.883 1.00 36.91 241 ASN A N 1
ATOM 1857 C CA . ASN A 1 241 ? 7.446 46.993 7.003 1.00 40.02 241 ASN A CA 1
ATOM 1858 C C . ASN A 1 241 ? 7.803 48.385 6.599 1.00 44.28 241 ASN A C 1
ATOM 1859 O O . ASN A 1 241 ? 7.908 49.256 7.476 1.00 45.16 241 ASN A O 1
ATOM 1864 N N . PHE A 1 242 ? 8.008 48.623 5.296 1.00 44.77 242 PHE A N 1
ATOM 1865 C CA . PHE A 1 242 ? 8.441 49.953 4.830 1.00 48.39 242 PHE A CA 1
ATOM 1866 C C . PHE A 1 242 ? 7.204 50.828 4.709 1.00 52.19 242 PHE A C 1
ATOM 1867 O O . PHE A 1 242 ? 6.754 51.133 3.590 1.00 42.80 242 PHE A O 1
ATOM 1875 N N . GLU A 1 243 ? 6.657 51.171 5.886 1.00 44.60 243 GLU A N 1
ATOM 1876 C CA . GLU A 1 243 ? 5.411 51.931 6.069 1.00 49.79 243 GLU A CA 1
ATOM 1877 C C . GLU A 1 243 ? 5.234 52.969 4.993 1.00 52.33 243 GLU A C 1
ATOM 1878 O O . GLU A 1 243 ? 6.116 53.864 4.836 1.00 45.53 243 GLU A O 1
ATOM 1884 N N . SER A 1 244 ? 4.121 52.844 4.263 1.00 41.78 244 SER A N 1
ATOM 1885 C CA . SER A 1 244 ? 3.910 53.686 3.070 1.00 50.15 244 SER A CA 1
ATOM 1886 C C . SER A 1 244 ? 3.503 55.124 3.466 1.00 48.06 244 SER A C 1
ATOM 1887 O O . SER A 1 244 ? 3.504 56.006 2.607 1.00 47.26 244 SER A O 1
ATOM 1890 N N . ILE A 1 245 ? 3.181 55.311 4.762 1.00 53.45 245 ILE A N 1
ATOM 1891 C CA . ILE A 1 245 ? 2.725 56.589 5.349 1.00 54.58 245 ILE A CA 1
ATOM 1892 C C . ILE A 1 245 ? 3.801 57.368 6.148 1.00 55.53 245 ILE A C 1
ATOM 1893 O O . ILE A 1 245 ? 3.598 58.543 6.512 1.00 55.80 245 ILE A O 1
ATOM 1898 N N . HIS A 1 246 ? 4.929 56.697 6.406 1.00 52.29 246 HIS A N 1
ATOM 1899 C CA . HIS A 1 246 ? 6.084 57.245 7.176 1.00 51.53 246 HIS A CA 1
ATOM 1900 C C . HIS A 1 246 ? 7.318 57.197 6.338 1.00 43.91 246 HIS A C 1
ATOM 1901 O O . HIS A 1 246 ? 7.314 56.596 5.249 1.00 48.51 246 HIS A O 1
ATOM 1908 N N . ASN A 1 247 ? 8.394 57.813 6.824 1.00 44.07 247 ASN A N 1
ATOM 1909 C CA . ASN A 1 247 ? 9.718 57.545 6.232 1.00 43.09 247 ASN A CA 1
ATOM 1910 C C . ASN A 1 247 ? 10.653 56.717 7.151 1.00 39.77 247 ASN A C 1
ATOM 1911 O O . ASN A 1 247 ? 11.908 56.794 7.076 1.00 41.72 247 ASN A O 1
ATOM 1916 N N . HIS A 1 248 ? 10.068 55.901 7.993 1.00 37.82 248 HIS A N 1
ATOM 1917 C CA . HIS A 1 248 ? 10.920 54.960 8.791 1.00 37.73 248 HIS A CA 1
ATOM 1918 C C . HIS A 1 248 ? 10.117 53.666 8.720 1.00 37.71 248 HIS A C 1
ATOM 1919 O O . HIS A 1 248 ? 9.040 53.656 8.083 1.00 39.62 248 HIS A O 1
ATOM 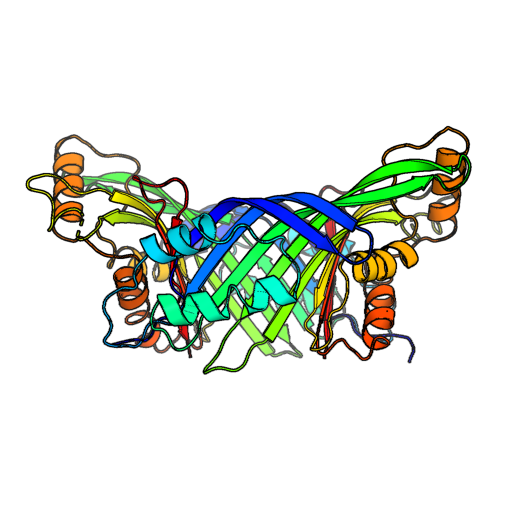1926 N N . SER A 1 249 ? 10.603 52.591 9.328 1.00 31.48 249 SER A N 1
ATOM 1927 C CA . SER A 1 249 ? 9.978 51.276 9.211 1.00 34.19 249 SER A CA 1
ATOM 1928 C C . SER A 1 249 ? 9.318 50.871 10.540 1.00 35.64 249 SER A C 1
ATOM 1929 O O . SER A 1 249 ? 9.822 51.209 11.609 1.00 30.43 249 SER A O 1
ATOM 1932 N N . ALA A 1 250 ? 8.277 50.064 10.465 1.00 34.11 250 ALA A N 1
ATOM 1933 C CA . ALA A 1 250 ? 7.806 49.301 11.621 1.00 35.50 250 ALA A CA 1
ATOM 1934 C C . ALA A 1 250 ? 8.594 48.006 11.662 1.00 37.42 250 ALA A C 1
ATOM 1935 O O . ALA A 1 250 ? 8.845 47.384 10.619 1.00 36.42 250 ALA A O 1
ATOM 1937 N N . TYR A 1 251 ? 9.016 47.574 12.842 1.00 30.74 251 TYR A N 1
ATOM 1938 C CA . TYR A 1 251 ? 9.936 46.444 12.919 1.00 32.87 251 TYR A CA 1
ATOM 1939 C C . TYR A 1 251 ? 9.618 45.518 14.118 1.00 35.16 251 TYR A C 1
ATOM 1940 O O . TYR A 1 251 ? 9.289 46.018 15.160 1.00 35.07 251 TYR A O 1
ATOM 1949 N N . ALA A 1 252 ? 9.781 44.199 13.968 1.00 33.95 252 ALA A N 1
ATOM 1950 C CA . ALA A 1 252 ? 9.614 43.287 15.098 1.00 34.82 252 ALA A CA 1
ATOM 1951 C C . ALA A 1 252 ? 10.499 42.075 14.915 1.00 34.39 252 ALA A C 1
ATOM 1952 O O . ALA A 1 252 ? 10.858 41.668 13.784 1.00 32.62 252 ALA A O 1
ATOM 1954 N N . TYR A 1 253 ? 10.859 41.482 16.033 1.00 32.31 253 TYR A N 1
ATOM 1955 C CA A TYR A 1 253 ? 11.510 40.193 15.956 0.70 35.89 253 TYR A CA 1
ATOM 1956 C CA B TYR A 1 253 ? 11.876 40.437 16.180 0.30 34.74 253 TYR A CA 1
ATOM 1957 C C . TYR A 1 253 ? 11.355 39.362 17.202 1.00 35.39 253 TYR A C 1
ATOM 1958 O O . TYR A 1 253 ? 11.129 39.794 18.328 1.00 37.52 253 TYR A O 1
ATOM 1975 N N . ILE A 1 254 ? 11.332 38.075 16.880 1.00 37.26 254 ILE A N 1
ATOM 1976 C CA . ILE A 1 254 ? 11.196 36.989 17.850 1.00 37.18 254 ILE A CA 1
ATOM 1977 C C . ILE A 1 254 ? 12.365 36.080 17.729 1.00 34.36 254 ILE A C 1
ATOM 1978 O O . ILE A 1 254 ? 12.772 35.641 16.618 1.00 37.51 254 ILE A O 1
ATOM 1983 N N . ALA A 1 255 ? 12.951 35.788 18.887 1.00 32.67 255 ALA A N 1
ATOM 1984 C CA . ALA A 1 255 ? 14.065 34.875 18.946 1.00 33.68 255 ALA A CA 1
ATOM 1985 C C . ALA A 1 255 ? 13.640 33.709 19.807 1.00 40.26 255 ALA A C 1
ATOM 1986 O O . ALA A 1 255 ? 12.968 33.907 20.810 1.00 42.53 255 ALA A O 1
ATOM 1988 N N . TYR A 1 256 ? 14.019 32.502 19.420 1.00 38.87 256 TYR A N 1
ATOM 1989 C CA . TYR A 1 256 ? 13.537 31.296 20.095 1.00 40.15 256 TYR A CA 1
ATOM 1990 C C . TYR A 1 256 ? 14.635 30.238 20.051 1.00 43.38 256 TYR A C 1
ATOM 1991 O O . TYR A 1 256 ? 15.316 30.098 19.021 1.00 44.95 256 TYR A O 1
ATOM 2000 N N . PRO A 1 257 ? 14.848 29.467 21.128 1.00 43.47 257 PRO A N 1
ATOM 2001 C CA . PRO A 1 257 ? 14.115 29.505 22.398 1.00 47.50 257 PRO A CA 1
ATOM 2002 C C . PRO A 1 257 ? 14.585 30.656 23.290 1.00 51.08 257 PRO A C 1
ATOM 2003 O O . PRO A 1 257 ? 13.943 31.019 24.272 1.00 49.37 257 PRO A O 1
ATOM 2008 N N . ASN B 1 15 ? -0.079 31.811 21.467 1.00 71.06 15 ASN B N 1
ATOM 2009 C CA . ASN B 1 15 ? 0.252 33.190 21.945 1.00 69.86 15 ASN B CA 1
ATOM 2010 C C . ASN B 1 15 ? 1.713 33.360 22.329 1.00 60.08 15 ASN B C 1
ATOM 2011 O O . ASN B 1 15 ? 2.179 32.787 23.323 1.00 58.41 15 ASN B O 1
ATOM 2016 N N . LEU B 1 16 ? 2.428 34.157 21.548 1.00 51.82 16 LEU B N 1
ATOM 2017 C CA . LEU B 1 16 ? 3.864 34.361 21.766 1.00 50.96 16 LEU B CA 1
ATOM 2018 C C . LEU B 1 16 ? 4.249 35.811 22.126 1.00 39.83 16 LEU B C 1
ATOM 2019 O O . LEU B 1 16 ? 3.740 36.761 21.502 1.00 46.61 16 LEU B O 1
ATOM 2024 N N . PRO B 1 17 ? 5.106 35.968 23.156 1.00 39.69 17 PRO B N 1
ATOM 2025 C CA . PRO B 1 17 ? 5.690 37.265 23.363 1.00 43.26 17 PRO B CA 1
ATOM 2026 C C . PRO B 1 17 ? 6.623 37.615 22.152 1.00 41.26 17 PRO B C 1
ATOM 2027 O O . PRO B 1 17 ? 7.115 36.699 21.459 1.00 41.01 17 PRO B O 1
ATOM 2031 N N . ILE B 1 18 ? 6.826 38.918 21.912 1.00 37.94 18 ILE B N 1
ATOM 2032 C CA . ILE B 1 18 ? 7.779 39.388 20.879 1.00 34.06 18 ILE B CA 1
ATOM 2033 C C . ILE B 1 18 ? 8.926 40.071 21.643 1.00 30.95 18 ILE B C 1
ATOM 2034 O O . I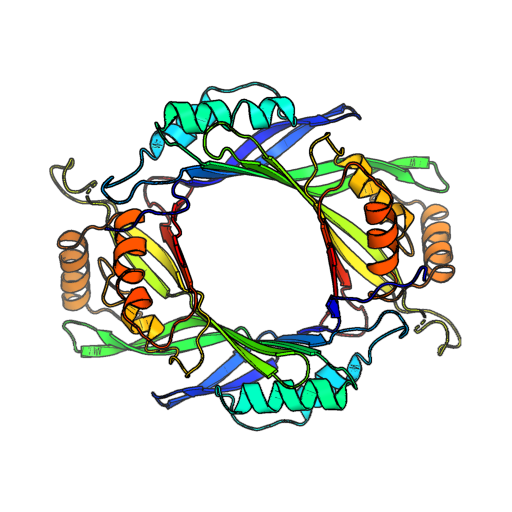LE B 1 18 ? 8.705 41.001 22.441 1.00 36.41 18 ILE B O 1
ATOM 2039 N N . ASN B 1 19 ? 10.151 39.621 21.363 1.00 36.30 19 ASN B N 1
ATOM 2040 C CA . ASN B 1 19 ? 11.338 40.173 22.046 1.00 38.26 19 ASN B CA 1
ATOM 2041 C C . ASN B 1 19 ? 11.435 41.667 21.899 1.00 38.79 19 ASN B C 1
ATOM 2042 O O . ASN B 1 19 ? 11.674 42.374 22.867 1.00 34.94 19 ASN B O 1
ATOM 2047 N N . GLN B 1 20 ? 11.223 42.180 20.675 1.00 34.39 20 GLN B N 1
ATOM 2048 C CA . GLN B 1 20 ? 11.360 43.587 20.491 1.00 30.69 20 GLN B CA 1
ATOM 2049 C C . GLN B 1 20 ? 10.459 43.995 19.338 1.00 33.07 20 GLN B C 1
ATOM 2050 O O . GLN B 1 20 ? 10.486 43.339 18.269 1.00 34.27 20 GLN B O 1
ATOM 2056 N N . VAL B 1 21 ? 9.725 45.076 19.539 1.00 34.63 21 VAL B N 1
ATOM 2057 C CA . VAL B 1 21 ? 8.884 45.670 18.494 1.00 36.81 21 VAL B CA 1
ATOM 2058 C C . VAL B 1 21 ? 8.890 47.160 18.609 1.00 35.31 21 VAL B C 1
ATOM 2059 O O . VAL B 1 21 ? 8.839 47.721 19.723 1.00 32.71 21 VAL B O 1
ATOM 2063 N N . GLY B 1 22 ? 8.969 47.837 17.456 1.00 30.68 22 GLY B N 1
ATOM 2064 C CA . GLY B 1 22 ? 8.975 49.298 17.505 1.00 29.32 22 GLY B CA 1
ATOM 2065 C C . GLY B 1 22 ? 9.350 49.844 16.142 1.00 33.86 22 GLY B C 1
ATOM 2066 O O . GLY B 1 22 ? 8.826 49.351 15.115 1.00 34.15 22 GLY B O 1
ATOM 2067 N N . ILE B 1 23 ? 10.207 50.865 16.116 1.00 34.40 23 ILE B N 1
ATOM 2068 C CA . ILE B 1 23 ? 10.532 51.553 14.836 1.00 32.31 23 ILE B CA 1
ATOM 2069 C C . ILE B 1 23 ? 11.994 51.357 14.462 1.00 32.40 23 ILE B C 1
ATOM 2070 O O . ILE B 1 23 ? 12.865 51.217 15.353 1.00 30.51 23 ILE B O 1
ATOM 2075 N N . LYS B 1 24 ? 12.294 51.322 13.157 1.00 32.61 24 LYS B N 1
ATOM 2076 C CA . LYS B 1 24 ? 13.697 51.102 12.748 1.00 32.36 24 LYS B CA 1
ATOM 2077 C C . LYS B 1 24 ? 14.109 52.159 11.673 1.00 38.60 24 LYS B C 1
ATOM 2078 O O . LYS B 1 24 ? 13.277 52.510 10.806 1.00 30.17 24 LYS B O 1
ATOM 2084 N N . ASP B 1 25 ? 15.351 52.647 11.791 1.00 36.00 25 ASP B N 1
ATOM 2085 C CA . ASP B 1 25 ? 16.005 53.574 10.882 1.00 42.77 25 ASP B CA 1
ATOM 2086 C C . ASP B 1 25 ? 15.199 54.866 10.746 1.00 43.67 25 ASP B C 1
ATOM 2087 O O . ASP B 1 25 ? 14.945 55.384 9.662 1.00 39.69 25 ASP B O 1
ATOM 2092 N N . LEU B 1 26 ? 14.767 55.385 11.882 1.00 32.31 26 LEU B N 1
ATOM 2093 C CA . LEU B 1 26 ? 14.297 56.746 11.874 1.00 34.36 26 LEU B CA 1
ATOM 2094 C C . LEU B 1 26 ? 15.551 57.644 11.780 1.00 34.17 26 LEU B C 1
ATOM 2095 O O . LEU B 1 26 ? 16.435 57.540 12.646 1.00 33.73 26 LEU B O 1
ATOM 2100 N N . ARG B 1 27 ? 15.629 58.526 10.778 1.00 30.10 27 ARG B N 1
ATOM 2101 C CA . ARG B 1 27 ? 16.746 59.476 10.690 1.00 28.66 27 ARG B CA 1
ATOM 2102 C C . ARG B 1 27 ? 16.399 60.713 11.483 1.00 34.29 27 ARG B C 1
ATOM 2103 O O . ARG B 1 27 ? 15.241 61.194 11.397 1.00 32.64 27 ARG B O 1
ATOM 2111 N N . PHE B 1 28 ? 17.372 61.304 12.207 1.00 33.62 28 PHE B N 1
ATOM 2112 C CA . PHE B 1 28 ? 17.033 62.378 13.146 1.00 36.68 28 PHE B CA 1
ATOM 2113 C C . PHE B 1 28 ? 18.318 63.119 13.551 1.00 31.09 28 PHE B C 1
ATOM 2114 O O . PHE B 1 28 ? 19.324 62.459 13.832 1.00 32.07 28 PHE B O 1
ATOM 2122 N N . PRO B 1 29 ? 18.317 64.462 13.516 1.00 29.47 29 PRO B N 1
ATOM 2123 C CA . PRO B 1 29 ? 19.483 65.280 13.821 1.00 29.25 29 PRO B CA 1
ATOM 2124 C C . PRO B 1 29 ? 19.682 65.238 15.348 1.00 39.99 29 PRO B C 1
ATOM 2125 O O . PRO B 1 29 ? 18.674 65.150 16.105 1.00 35.67 29 PRO B O 1
ATOM 2129 N N . ILE B 1 30 ? 20.938 65.147 15.793 1.00 33.86 30 ILE B N 1
ATOM 2130 C CA . ILE B 1 30 ? 21.171 65.111 17.249 1.00 34.00 30 ILE B CA 1
ATOM 2131 C C . ILE B 1 30 ? 22.364 66.007 17.625 1.00 36.99 30 ILE B C 1
ATOM 2132 O O . ILE B 1 30 ? 23.263 66.310 16.799 1.00 36.76 30 ILE B O 1
ATOM 2137 N N . THR B 1 31 ? 22.426 66.371 18.897 1.00 34.27 31 THR B N 1
ATOM 2138 C CA . THR B 1 31 ? 23.592 67.031 19.407 1.00 37.47 31 THR B CA 1
ATOM 2139 C C . THR B 1 31 ? 24.190 66.045 20.387 1.00 38.60 31 THR B C 1
ATOM 2140 O O . THR B 1 31 ? 23.456 65.440 21.181 1.00 40.50 31 THR B O 1
ATOM 2144 N N . LEU B 1 32 ? 25.517 65.876 20.338 1.00 35.99 32 LEU B N 1
ATOM 2145 C CA . LEU B 1 32 ? 26.160 64.815 21.071 1.00 31.43 32 LEU B CA 1
ATOM 2146 C C . LEU B 1 32 ? 27.242 65.449 21.968 1.00 35.75 32 LEU B C 1
ATOM 2147 O O . LEU B 1 32 ? 28.124 66.138 21.456 1.00 34.22 32 LEU B O 1
ATOM 2152 N N . LYS B 1 33 ? 27.229 65.118 23.257 1.00 34.32 33 LYS B N 1
ATOM 2153 C CA . LYS B 1 33 ? 28.260 65.601 24.176 1.00 37.74 33 LYS B CA 1
ATOM 2154 C C . LYS B 1 33 ? 29.176 64.448 24.615 1.00 34.52 33 LYS B C 1
ATOM 2155 O O . LYS B 1 33 ? 28.683 63.402 25.080 1.00 37.51 33 LYS B O 1
ATOM 2161 N N . THR B 1 34 ? 30.501 64.638 24.455 1.00 34.08 34 THR B N 1
ATOM 2162 C CA . THR B 1 34 ? 31.522 63.665 24.897 1.00 34.16 34 THR B CA 1
ATOM 2163 C C . THR B 1 34 ? 32.572 64.437 25.669 1.00 38.80 34 THR B C 1
ATOM 2164 O O . THR B 1 34 ? 32.456 65.653 25.757 1.00 35.43 34 THR B O 1
ATOM 2168 N N . ALA B 1 35 ? 33.599 63.758 26.175 1.00 41.66 35 ALA B N 1
ATOM 2169 C CA . ALA B 1 35 ? 34.634 64.382 27.002 1.00 41.12 35 ALA B CA 1
ATOM 2170 C C . ALA B 1 35 ? 35.368 65.506 26.304 1.00 49.08 35 ALA B C 1
ATOM 2171 O O . ALA B 1 35 ? 35.867 66.400 26.972 1.00 39.86 35 ALA B O 1
ATOM 2173 N N . GLU B 1 36 ? 35.498 65.460 24.972 1.00 40.76 36 GLU B N 1
ATOM 2174 C CA . GLU B 1 36 ? 36.295 66.466 24.273 1.00 42.36 36 GLU B CA 1
ATOM 2175 C C . GLU B 1 36 ? 35.457 67.609 23.743 1.00 42.02 36 GLU B C 1
ATOM 2176 O O . GLU B 1 36 ? 36.000 68.578 23.194 1.00 41.85 36 GLU B O 1
ATOM 2182 N N . GLY B 1 37 ? 34.136 67.532 23.941 1.00 42.74 37 GLY B N 1
ATOM 2183 C CA . GLY B 1 37 ? 33.254 68.582 23.423 1.00 43.23 37 GLY B CA 1
ATOM 2184 C C . GLY B 1 37 ? 31.899 68.139 22.894 1.00 38.13 37 GLY B C 1
ATOM 2185 O O . GLY B 1 37 ? 31.523 66.965 23.013 1.00 42.14 37 GLY B O 1
ATOM 2186 N N . THR B 1 38 ? 31.146 69.108 22.384 1.00 36.15 38 THR B N 1
ATOM 2187 C CA . THR B 1 38 ? 29.807 68.859 21.863 1.00 34.94 38 THR B CA 1
ATOM 2188 C C . THR B 1 38 ? 29.857 69.075 20.331 1.00 34.79 38 THR B C 1
ATOM 2189 O O . THR B 1 38 ? 30.527 69.998 19.838 1.00 34.27 38 THR B O 1
ATOM 2193 N N . GLN B 1 39 ? 29.123 68.238 19.595 1.00 33.41 39 GLN B N 1
ATOM 2194 C CA . GLN B 1 39 ? 28.980 68.403 18.145 1.00 36.00 39 GLN B CA 1
ATOM 2195 C C . GLN B 1 39 ? 27.593 68.022 17.677 1.00 31.17 39 GLN B C 1
ATOM 2196 O O . GLN B 1 39 ? 26.847 67.249 18.336 1.00 33.15 39 GLN B O 1
ATOM 2202 N N . SER B 1 40 ? 27.260 68.516 16.487 1.00 32.11 40 SER B N 1
ATOM 2203 C CA . SER B 1 40 ? 25.990 68.186 15.910 1.00 30.83 40 SER B CA 1
ATOM 2204 C C . SER B 1 40 ? 26.202 67.138 14.814 1.00 33.86 40 SER B C 1
ATOM 2205 O O . SER B 1 40 ? 27.075 67.293 13.966 1.00 31.70 40 SER B O 1
ATOM 2208 N N . THR B 1 41 ? 25.342 66.142 14.797 1.00 28.78 41 THR B N 1
ATOM 2209 C CA . THR B 1 41 ? 25.461 65.111 13.763 1.00 30.78 41 THR B CA 1
ATOM 2210 C C . THR B 1 41 ? 24.048 64.665 13.397 1.00 30.34 41 THR B C 1
ATOM 2211 O O . THR B 1 41 ? 23.038 65.288 13.817 1.00 35.26 41 THR B O 1
ATOM 2215 N N . VAL B 1 42 ? 23.945 63.634 12.604 1.00 32.55 42 VAL B N 1
ATOM 2216 C CA . VAL B 1 42 ? 22.683 63.070 12.178 1.00 30.28 42 VAL B CA 1
ATOM 2217 C C . VAL B 1 42 ? 22.654 61.581 12.503 1.00 31.75 42 VAL B C 1
ATOM 2218 O O . VAL B 1 42 ? 23.567 60.826 12.098 1.00 28.88 42 VAL B O 1
ATOM 2222 N N . ALA B 1 43 ? 21.588 61.133 13.161 1.00 31.56 43 ALA B N 1
ATOM 2223 C CA . ALA B 1 43 ? 21.518 59.737 13.629 1.00 30.65 43 ALA B CA 1
ATOM 2224 C C . ALA B 1 43 ? 20.466 58.891 12.875 1.00 31.80 43 ALA B C 1
ATOM 2225 O O . ALA B 1 43 ? 19.590 59.440 12.196 1.00 29.49 43 ALA B O 1
ATOM 2227 N N . ARG B 1 44 ? 20.624 57.561 12.895 1.00 33.08 44 ARG B N 1
ATOM 2228 C CA . ARG B 1 44 ? 19.524 56.620 12.615 1.00 32.52 44 ARG B CA 1
ATOM 2229 C C . ARG B 1 44 ? 19.167 56.029 13.974 1.00 36.91 44 ARG B C 1
ATOM 2230 O O . ARG B 1 44 ? 20.055 55.626 14.699 1.00 31.77 44 ARG B O 1
ATOM 2238 N N . LEU B 1 45 ? 17.873 55.901 14.272 1.00 35.37 45 LEU B N 1
ATOM 2239 C CA . LEU B 1 45 ? 17.465 55.283 15.561 1.00 35.46 45 LEU B CA 1
ATOM 2240 C C . LEU B 1 45 ? 16.608 54.085 15.303 1.00 33.53 45 LEU B C 1
ATOM 2241 O O . LEU B 1 45 ? 15.801 54.093 14.361 1.00 33.86 45 LEU B O 1
ATOM 2246 N N . THR B 1 46 ? 16.773 53.089 16.139 1.00 32.33 46 THR B N 1
ATOM 2247 C CA . THR B 1 46 ? 15.913 51.917 16.179 1.00 32.63 46 THR B CA 1
ATOM 2248 C C . THR B 1 46 ? 15.437 51.887 17.681 1.00 34.66 46 THR B C 1
ATOM 2249 O O . THR B 1 46 ? 16.297 51.889 18.596 1.00 30.92 46 THR B O 1
ATOM 2253 N N . MET B 1 47 ? 14.104 51.848 17.906 1.00 32.77 47 MET B N 1
ATOM 2254 C CA . MET B 1 47 ? 13.538 52.037 19.306 1.00 32.40 47 MET B CA 1
ATOM 2255 C C . MET B 1 47 ? 12.460 50.987 19.453 1.00 33.71 47 MET B C 1
ATOM 2256 O O . MET B 1 47 ? 11.516 50.963 18.610 1.00 36.45 47 MET B O 1
ATOM 2261 N N . THR B 1 48 ? 12.639 50.070 20.393 1.00 30.49 48 THR B N 1
ATOM 2262 C CA . THR B 1 48 ? 11.784 48.896 20.452 1.00 30.89 48 THR B CA 1
ATOM 2263 C C . THR B 1 48 ? 11.434 48.577 21.904 1.00 32.58 48 THR B C 1
ATOM 2264 O O . THR B 1 48 ? 12.187 48.934 22.803 1.00 29.67 48 THR B O 1
ATOM 2268 N N . VAL B 1 49 ? 10.334 47.857 22.103 1.00 33.89 49 VAL B N 1
ATOM 2269 C CA . VAL B 1 49 ? 9.976 47.388 23.453 1.00 36.38 49 VAL B CA 1
ATOM 2270 C C . VAL B 1 49 ? 9.538 45.901 23.365 1.00 38.89 49 VAL B C 1
ATOM 2271 O O . VAL B 1 49 ? 9.155 45.405 22.286 1.00 37.32 49 VAL B O 1
ATOM 2275 N N . TYR B 1 50 ? 9.640 45.202 24.488 1.00 36.33 50 TYR B N 1
ATOM 2276 C CA . TYR B 1 50 ? 9.110 43.858 24.671 1.00 35.66 50 TYR B CA 1
ATOM 2277 C C . TYR B 1 50 ? 7.549 43.938 24.578 1.00 37.14 50 TYR B C 1
ATOM 2278 O O . TYR B 1 50 ? 6.938 44.887 25.046 1.00 38.37 50 TYR B O 1
ATOM 2287 N N . LEU B 1 51 ? 6.949 42.917 23.982 1.00 37.64 51 LEU B N 1
ATOM 2288 C CA . LEU B 1 51 ? 5.487 42.839 23.795 1.00 39.02 51 LEU B CA 1
ATOM 2289 C C . LEU B 1 51 ? 5.026 41.487 24.362 1.00 40.68 51 LEU B C 1
ATOM 2290 O O . LEU B 1 51 ? 5.370 40.446 23.803 1.00 41.34 51 LEU B O 1
ATOM 2295 N N . PRO B 1 52 ? 4.247 41.515 25.469 1.00 40.84 52 PRO B N 1
ATOM 2296 C CA . PRO B 1 52 ? 3.705 40.299 26.126 1.00 45.76 52 PRO B CA 1
ATOM 2297 C C . PRO B 1 52 ? 2.808 39.467 25.209 1.00 43.00 52 PRO B C 1
ATOM 2298 O O . PRO B 1 52 ? 2.154 40.018 24.322 1.00 39.11 52 PRO B O 1
ATOM 2302 N N . ALA B 1 53 ? 2.807 38.144 25.441 1.00 45.04 53 ALA B N 1
ATOM 2303 C CA . ALA B 1 53 ? 2.092 37.157 24.615 1.00 43.80 53 ALA B CA 1
ATOM 2304 C C . ALA B 1 53 ? 0.669 37.528 24.168 1.00 51.62 53 ALA B C 1
ATOM 2305 O O . ALA B 1 53 ? 0.339 37.391 22.984 1.00 46.56 53 ALA B O 1
ATOM 2307 N N A GLU B 1 54 ? -0.197 37.989 25.085 0.50 49.03 54 GLU B N 1
ATOM 2308 N N B GLU B 1 54 ? -0.074 38.129 25.088 0.50 51.29 54 GLU B N 1
ATOM 2309 C CA A GLU B 1 54 ? -1.601 38.285 24.704 0.50 50.54 54 GLU B CA 1
ATOM 2310 C CA B GLU B 1 54 ? -1.481 38.336 24.914 0.50 55.27 54 GLU B CA 1
ATOM 2311 C C A GLU B 1 54 ? -1.822 39.738 24.228 0.50 49.21 54 GLU B C 1
ATOM 2312 C C B GLU B 1 54 ? -1.824 39.790 24.533 0.50 52.18 54 GLU B C 1
ATOM 2313 O O A GLU B 1 54 ? -2.910 40.041 23.755 0.50 49.45 54 GLU B O 1
ATOM 2314 O O B GLU B 1 54 ? -2.988 40.140 24.417 0.50 51.20 54 GLU B O 1
ATOM 2325 N N . GLN B 1 55 ? -0.798 40.613 24.303 1.00 47.19 55 GLN B N 1
ATOM 2326 C CA . GLN B 1 55 ? -0.956 42.014 23.811 1.00 43.92 55 GLN B CA 1
ATOM 2327 C C . GLN B 1 55 ? -0.840 42.102 22.290 1.00 42.69 55 GLN B C 1
ATOM 2328 O O . GLN B 1 55 ? 0.139 41.601 21.714 1.00 47.82 55 GLN B O 1
ATOM 2334 N N . LYS B 1 56 ? -1.787 42.778 21.634 1.00 47.57 56 LYS B N 1
ATOM 2335 C CA . LYS B 1 56 ? -1.916 42.635 20.166 1.00 52.58 56 LYS B CA 1
ATOM 2336 C C . LYS B 1 56 ? -0.832 43.379 19.394 1.00 48.82 56 LYS B C 1
ATOM 2337 O O . LYS B 1 56 ? -0.313 42.854 18.378 1.00 49.01 56 LYS B O 1
ATOM 2343 N N . GLY B 1 57 ? -0.551 44.610 19.850 1.00 46.21 57 GLY B N 1
ATOM 2344 C CA . GLY B 1 57 ? 0.348 45.562 19.165 1.00 46.97 57 GLY B CA 1
ATOM 2345 C C . GLY B 1 57 ? 0.972 46.554 20.134 1.00 51.98 57 GLY B C 1
ATOM 2346 O O . GLY B 1 57 ? 0.526 46.721 21.272 1.00 46.90 57 GLY B O 1
ATOM 2347 N N . THR B 1 58 ? 2.036 47.212 19.701 1.00 45.37 58 THR B N 1
ATOM 2348 C CA . THR B 1 58 ? 2.566 48.288 20.512 1.00 42.97 58 THR B CA 1
ATOM 2349 C C . THR B 1 58 ? 1.945 49.553 19.962 1.00 37.68 58 THR B C 1
ATOM 2350 O O . THR B 1 58 ? 1.090 49.460 19.089 1.00 43.30 58 THR B O 1
ATOM 2354 N N . HIS B 1 59 ? 2.430 50.720 20.410 1.00 41.78 59 HIS B N 1
ATOM 2355 C CA . HIS B 1 59 ? 1.925 52.050 20.064 1.00 42.79 59 HIS B CA 1
ATOM 2356 C C . HIS B 1 59 ? 3.030 52.844 19.366 1.00 42.81 59 HIS B C 1
ATOM 2357 O O . HIS B 1 59 ? 3.775 53.609 19.977 1.00 40.80 59 HIS B O 1
ATOM 2364 N N . MET B 1 60 ? 3.091 52.644 18.058 1.00 44.26 60 MET B N 1
ATOM 2365 C CA . MET B 1 60 ? 4.203 53.042 17.214 1.00 43.12 60 MET B CA 1
ATOM 2366 C C . MET B 1 60 ? 4.474 54.544 17.203 1.00 41.21 60 MET B C 1
ATOM 2367 O O . MET B 1 60 ? 5.643 54.959 17.194 1.00 43.34 60 MET B O 1
ATOM 2372 N N . SER B 1 61 ? 3.415 55.375 17.226 1.00 38.21 61 SER B N 1
ATOM 2373 C CA . SER B 1 61 ? 3.614 56.809 17.141 1.00 37.13 61 SER B CA 1
ATOM 2374 C C . SER B 1 61 ? 4.319 57.343 18.371 1.00 38.16 61 SER B C 1
ATOM 2375 O O . SER B 1 61 ? 4.883 58.432 18.327 1.00 38.88 61 SER B O 1
ATOM 2378 N N . ARG B 1 62 ? 4.319 56.592 19.478 1.00 40.82 62 ARG B N 1
ATOM 2379 C CA . ARG B 1 62 ? 4.898 57.145 20.738 1.00 42.47 62 ARG B CA 1
ATOM 2380 C C . ARG B 1 62 ? 6.446 57.201 20.733 1.00 41.20 62 ARG B C 1
ATOM 2381 O O . ARG B 1 62 ? 7.050 58.027 21.423 1.00 42.72 62 ARG B O 1
ATOM 2389 N N . PHE B 1 63 ? 7.063 56.302 19.971 1.00 38.08 63 PHE B N 1
ATOM 2390 C CA . PHE B 1 63 ? 8.527 56.332 19.811 1.00 41.41 63 PHE B CA 1
ATOM 2391 C C . PHE B 1 63 ? 8.921 57.639 19.135 1.00 42.98 63 PHE B C 1
ATOM 2392 O O . PHE B 1 63 ? 9.876 58.302 19.573 1.00 38.26 63 PHE B O 1
ATOM 2400 N N . VAL B 1 64 ? 8.193 58.020 18.077 1.00 41.38 64 VAL B N 1
ATOM 2401 C CA . VAL B 1 64 ? 8.494 59.316 17.418 1.00 41.03 64 VAL B CA 1
ATOM 2402 C C . VAL B 1 64 ? 8.222 60.528 18.350 1.00 41.26 64 VAL B C 1
ATOM 2403 O O . VAL B 1 64 ? 9.083 61.385 18.509 1.00 43.90 64 VAL B O 1
ATOM 2407 N N . ALA B 1 65 ? 7.036 60.581 18.974 1.00 42.25 65 ALA B N 1
ATOM 2408 C CA . ALA B 1 65 ? 6.739 61.580 20.042 1.00 45.00 65 ALA B CA 1
ATOM 2409 C C . ALA B 1 65 ? 7.872 61.756 21.063 1.00 42.35 65 ALA B C 1
ATOM 2410 O O . ALA B 1 65 ? 8.263 62.901 21.355 1.00 40.80 65 ALA B O 1
ATOM 2412 N N . LEU B 1 66 ? 8.421 60.645 21.568 1.00 36.67 66 LEU B N 1
ATOM 2413 C CA . LEU B 1 66 ? 9.474 60.709 22.578 1.00 39.64 66 LEU B CA 1
ATOM 2414 C C . LEU B 1 66 ? 10.695 61.498 22.000 1.00 46.94 66 LEU B C 1
ATOM 2415 O O . LEU B 1 66 ? 11.259 62.425 22.644 1.00 41.36 66 LEU B O 1
ATOM 2420 N N . MET B 1 67 ? 11.066 61.182 20.754 1.00 40.86 67 MET B N 1
ATOM 2421 C CA . MET B 1 67 ? 12.233 61.846 20.159 1.00 41.51 67 MET B CA 1
ATOM 2422 C C . MET B 1 67 ? 11.961 63.313 19.875 1.00 45.64 67 MET B C 1
ATOM 2423 O O . MET B 1 67 ? 12.850 64.163 20.081 1.00 44.74 67 MET B O 1
ATOM 2428 N N . GLU B 1 68 ? 10.723 63.609 19.445 1.00 45.50 68 GLU B N 1
ATOM 2429 C CA . GLU B 1 68 ? 10.336 64.988 19.078 1.00 47.58 68 GLU B CA 1
ATOM 2430 C C . GLU B 1 68 ? 10.345 65.918 20.299 1.00 51.43 68 GLU B C 1
ATOM 2431 O O . GLU B 1 68 ? 10.710 67.093 20.170 1.00 48.18 68 GLU B O 1
ATOM 2437 N N . GLN B 1 69 ? 10.030 65.346 21.473 1.00 52.78 69 GLN B N 1
ATOM 2438 C CA . GLN B 1 69 ? 9.892 66.104 22.735 1.00 62.74 69 GLN B CA 1
ATOM 2439 C C . GLN B 1 69 ? 11.184 66.351 23.467 1.00 62.19 69 GLN B C 1
ATOM 2440 O O . GLN B 1 69 ? 11.365 67.414 24.089 1.00 56.68 69 GLN B O 1
ATOM 2446 N N A HIS B 1 70 ? 12.106 65.399 23.398 0.60 59.27 70 HIS B N 1
ATOM 2447 N N B HIS B 1 70 ? 12.048 65.339 23.429 0.40 58.75 70 HIS B N 1
ATOM 2448 C CA A HIS B 1 70 ? 13.348 65.508 24.154 0.60 61.04 70 HIS B CA 1
ATOM 2449 C CA B HIS B 1 70 ? 13.407 65.430 23.921 0.40 58.19 70 HIS B CA 1
ATOM 2450 C C A HIS B 1 70 ? 14.464 66.157 23.364 0.60 59.20 70 HIS B C 1
ATOM 2451 C C B HIS B 1 70 ? 14.124 66.467 23.101 0.40 58.27 70 HIS B C 1
ATOM 2452 O O A HIS B 1 70 ? 14.993 65.574 22.429 0.60 66.75 70 HIS B O 1
ATOM 2453 O O B HIS B 1 70 ? 14.012 66.491 21.872 0.40 56.60 70 HIS B O 1
ATOM 2466 N N . THR B 1 71 ? 14.797 67.374 23.786 1.00 54.26 71 THR B N 1
ATOM 2467 C CA . THR B 1 71 ? 15.631 68.316 23.076 1.00 62.10 71 THR B CA 1
ATOM 2468 C C . THR B 1 71 ? 17.061 68.280 23.641 1.00 68.26 71 THR B C 1
ATOM 2469 O O . THR B 1 71 ? 17.978 68.876 23.048 1.00 75.04 71 THR B O 1
ATOM 2473 N N . GLU B 1 72 ? 17.240 67.574 24.767 1.00 54.84 72 GLU B N 1
ATOM 2474 C CA . GLU B 1 72 ? 18.524 67.511 25.485 1.00 58.47 72 GLU B CA 1
ATOM 2475 C C . GLU B 1 72 ? 19.665 66.915 24.623 1.00 46.37 72 GLU B C 1
ATOM 2476 O O . GLU B 1 72 ? 19.421 66.112 23.735 1.00 46.84 72 GLU B O 1
ATOM 2482 N N . VAL B 1 73 ? 20.890 67.354 24.877 1.00 44.97 73 VAL B N 1
ATOM 2483 C CA . VAL B 1 73 ? 22.094 66.840 24.233 1.00 45.73 73 VAL B CA 1
ATOM 2484 C C . VAL B 1 73 ? 22.197 65.337 24.553 1.00 47.42 73 VAL B C 1
ATOM 2485 O O . VAL B 1 73 ? 21.920 64.890 25.687 1.00 46.41 73 VAL B O 1
ATOM 2489 N N . LEU B 1 74 ? 22.616 64.545 23.578 1.00 38.63 74 LEU B N 1
ATOM 2490 C CA . LEU B 1 74 ? 22.864 63.146 23.852 1.00 39.48 74 LEU B CA 1
ATOM 2491 C C . LEU B 1 74 ? 24.213 62.871 24.537 1.00 38.54 74 LEU B C 1
ATOM 2492 O O . LEU B 1 74 ? 25.267 63.355 24.079 1.00 36.36 74 LEU B O 1
ATOM 2497 N N . ASP B 1 75 ? 24.188 62.061 25.605 1.00 37.66 75 ASP B N 1
ATOM 2498 C CA . ASP B 1 75 ? 25.406 61.428 26.173 1.00 36.33 75 ASP B CA 1
ATOM 2499 C C . ASP B 1 75 ? 24.946 60.187 26.931 1.00 38.91 75 ASP B C 1
ATOM 2500 O O . ASP B 1 75 ? 23.757 59.903 26.884 1.00 38.76 75 ASP B O 1
ATOM 2505 N N . PHE B 1 76 ? 25.825 59.440 27.621 1.00 36.35 76 PHE B N 1
ATOM 2506 C CA . PHE B 1 76 ? 25.383 58.161 28.213 1.00 38.02 76 PHE B CA 1
ATOM 2507 C C . PHE B 1 76 ? 24.222 58.358 29.276 1.00 40.37 76 PHE B C 1
ATOM 2508 O O . PHE B 1 76 ? 23.232 57.588 29.318 1.00 38.40 76 PHE B O 1
ATOM 2516 N N . ALA B 1 77 ? 24.323 59.406 30.067 1.00 43.31 77 ALA B N 1
ATOM 2517 C CA . ALA B 1 77 ? 23.273 59.704 31.054 1.00 42.93 77 ALA B CA 1
ATOM 2518 C C . ALA B 1 77 ? 21.954 60.014 30.314 1.00 42.66 77 ALA B C 1
ATOM 2519 O O . ALA B 1 77 ? 20.933 59.523 30.709 1.00 40.00 77 ALA B O 1
ATOM 2521 N N . GLN B 1 78 ? 21.970 60.839 29.258 1.00 42.08 78 GLN B N 1
ATOM 2522 C CA . GLN B 1 78 ? 20.704 61.132 28.536 1.00 37.84 78 GLN B CA 1
ATOM 2523 C C . GLN B 1 78 ? 20.131 59.879 27.802 1.00 37.24 78 GLN B C 1
ATOM 2524 O O . GLN B 1 78 ? 18.926 59.705 27.737 1.00 34.53 78 GLN B O 1
ATOM 2530 N N . LEU B 1 79 ? 21.003 58.974 27.336 1.00 35.20 79 LEU B N 1
ATOM 2531 C CA . LEU B 1 79 ? 20.529 57.719 26.703 1.00 35.99 79 LEU B CA 1
ATOM 2532 C C . LEU B 1 79 ? 19.784 56.848 27.703 1.00 34.55 79 LEU B C 1
ATOM 2533 O O . LEU B 1 79 ? 18.795 56.215 27.376 1.00 34.53 79 LEU B O 1
ATOM 2538 N N . HIS B 1 80 ? 20.306 56.797 28.919 1.00 35.61 80 HIS B N 1
ATOM 2539 C CA . HIS B 1 80 ? 19.689 56.013 29.975 1.00 34.73 80 HIS B CA 1
ATOM 2540 C C . HIS B 1 80 ? 18.294 56.557 30.202 1.00 34.45 80 HIS B C 1
ATOM 2541 O O . HIS B 1 80 ? 17.328 55.795 30.275 1.00 38.62 80 HIS B O 1
ATOM 2548 N N . ARG B 1 81 ? 18.229 57.877 30.334 1.00 34.13 81 ARG B N 1
ATOM 2549 C CA . ARG B 1 81 ? 17.009 58.610 30.667 1.00 42.78 81 ARG B CA 1
ATOM 2550 C C . ARG B 1 81 ? 15.978 58.405 29.562 1.00 43.14 81 ARG B C 1
ATOM 2551 O O . ARG B 1 81 ? 14.808 58.135 29.849 1.00 40.69 81 ARG B O 1
ATOM 2559 N N . LEU B 1 82 ? 16.424 58.484 28.292 1.00 35.53 82 LEU B N 1
ATOM 2560 C CA A LEU B 1 82 ? 15.494 58.247 27.170 0.60 33.07 82 LEU B CA 1
ATOM 2561 C CA B LEU B 1 82 ? 15.552 58.261 27.153 0.40 32.67 82 LEU B CA 1
ATOM 2562 C C . LEU B 1 82 ? 14.994 56.844 27.144 1.00 32.73 82 LEU B C 1
ATOM 2563 O O . LEU B 1 82 ? 13.802 56.626 26.817 1.00 39.56 82 LEU B O 1
ATOM 2572 N N . THR B 1 83 ? 15.845 55.864 27.486 1.00 32.61 83 THR B N 1
ATOM 2573 C CA . THR B 1 83 ? 15.437 54.477 27.433 1.00 33.67 83 THR B CA 1
ATOM 2574 C C . THR B 1 83 ? 14.443 54.202 28.598 1.00 39.76 83 THR B C 1
ATOM 2575 O O . THR B 1 83 ? 13.482 53.517 28.379 1.00 36.63 83 THR B O 1
ATOM 2579 N N . ALA B 1 84 ? 14.727 54.690 29.805 1.00 35.29 84 ALA B N 1
ATOM 2580 C CA . ALA B 1 84 ? 13.756 54.642 30.930 1.00 39.64 84 ALA B CA 1
ATOM 2581 C C . ALA B 1 84 ? 12.410 55.202 30.540 1.00 38.59 84 ALA B C 1
ATOM 2582 O O . ALA B 1 84 ? 11.375 54.538 30.710 1.00 43.52 84 ALA B O 1
ATOM 2584 N N . GLU B 1 85 ? 12.424 56.403 29.994 1.00 36.08 85 GLU B N 1
ATOM 2585 C CA . GLU B 1 85 ? 11.194 57.110 29.720 1.00 43.41 85 GLU B CA 1
ATOM 2586 C C . GLU B 1 85 ? 10.415 56.376 28.630 1.00 42.83 85 GLU B C 1
ATOM 2587 O O . GLU B 1 85 ? 9.213 56.368 28.660 1.00 40.55 85 GLU B O 1
ATOM 2593 N N . MET B 1 86 ? 11.115 55.745 27.694 1.00 35.35 86 MET B N 1
ATOM 2594 C CA . MET B 1 86 ? 10.450 55.021 26.599 1.00 37.81 86 MET B CA 1
ATOM 2595 C C . MET B 1 86 ? 9.688 53.821 27.141 1.00 37.37 86 MET B C 1
ATOM 2596 O O . MET B 1 86 ? 8.515 53.584 26.771 1.00 37.30 86 MET B O 1
ATOM 2601 N N . VAL B 1 87 ? 10.336 53.042 28.004 1.00 36.25 87 VAL B N 1
ATOM 2602 C CA . VAL B 1 87 ? 9.667 51.785 28.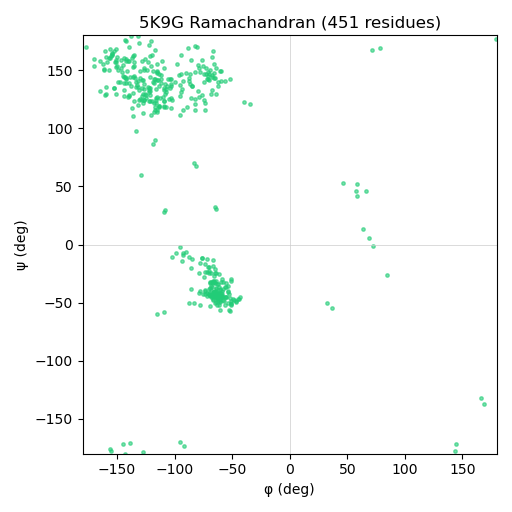409 1.00 36.67 87 VAL B CA 1
ATOM 2603 C C . VAL B 1 87 ? 8.435 52.163 29.298 1.00 39.89 87 VAL B C 1
ATOM 2604 O O . VAL B 1 87 ? 7.374 51.506 29.243 1.00 36.22 87 VAL B O 1
ATOM 2608 N N . ALA B 1 88 ? 8.601 53.260 30.023 1.00 38.59 88 ALA B N 1
ATOM 2609 C CA . ALA B 1 88 ? 7.489 53.897 30.789 1.00 46.92 88 ALA B CA 1
ATOM 2610 C C . ALA B 1 88 ? 6.382 54.321 29.865 1.00 47.26 88 ALA B C 1
ATOM 2611 O O . ALA B 1 88 ? 5.246 53.849 30.038 1.00 45.27 88 ALA B O 1
ATOM 2613 N N . LEU B 1 89 ? 6.694 55.151 28.850 1.00 40.14 89 LEU B N 1
ATOM 2614 C CA . LEU B 1 89 ? 5.668 55.681 27.937 1.00 43.54 89 LEU B CA 1
ATOM 2615 C C . LEU B 1 89 ? 4.940 54.560 27.135 1.00 46.67 89 LEU B C 1
ATOM 2616 O O . LEU B 1 89 ? 3.743 54.648 26.828 1.00 43.05 89 LEU B O 1
ATOM 2621 N N . LEU B 1 90 ? 5.667 53.510 26.801 1.00 39.64 90 LEU B N 1
ATOM 2622 C CA . LEU B 1 90 ? 5.069 52.434 26.035 1.00 38.49 90 LEU B CA 1
ATOM 2623 C C . LEU B 1 90 ? 4.424 51.396 26.917 1.00 39.33 90 LEU B C 1
ATOM 2624 O O . LEU B 1 90 ? 3.844 50.440 26.407 1.00 41.33 90 LEU B O 1
ATOM 2629 N N A ASP B 1 91 ? 4.551 51.558 28.237 0.50 40.96 91 ASP B N 1
ATOM 2630 N N B ASP B 1 91 ? 4.584 51.559 28.236 0.50 43.05 91 ASP B N 1
ATOM 2631 C CA A ASP B 1 91 ? 3.920 50.638 29.177 0.50 40.26 91 ASP B CA 1
ATOM 2632 C CA B ASP B 1 91 ? 4.035 50.639 29.236 0.50 43.79 91 ASP B CA 1
ATOM 2633 C C A ASP B 1 91 ? 4.470 49.199 29.026 0.50 39.55 91 ASP B C 1
ATOM 2634 C C B ASP B 1 91 ? 4.495 49.212 29.047 0.50 41.86 91 ASP B C 1
ATOM 2635 O O A ASP B 1 91 ? 3.713 48.204 29.047 0.50 39.12 91 ASP B O 1
ATOM 2636 O O B ASP B 1 91 ? 3.706 48.247 29.055 0.50 41.96 91 ASP B O 1
ATOM 2645 N N . SER B 1 92 ? 5.802 49.080 28.880 1.00 38.95 92 SER B N 1
ATOM 2646 C CA . SER B 1 92 ? 6.428 47.772 28.660 1.00 33.14 92 SER B CA 1
ATOM 2647 C C . SER B 1 92 ? 7.402 47.466 29.737 1.00 31.22 92 SER B C 1
ATOM 2648 O O . SER B 1 92 ? 7.947 48.374 30.339 1.00 40.84 92 SER B O 1
ATOM 2651 N N . ARG B 1 93 ? 7.688 46.221 29.956 1.00 34.06 93 ARG B N 1
ATOM 2652 C CA . ARG B 1 93 ? 8.703 45.940 30.970 1.00 43.15 93 ARG B CA 1
ATOM 2653 C C . ARG B 1 93 ? 10.162 45.996 30.457 1.00 43.33 93 ARG B C 1
ATOM 2654 O O . ARG B 1 93 ? 11.072 45.980 31.260 1.00 35.97 93 ARG B O 1
ATOM 2662 N N . ALA B 1 94 ? 10.378 46.032 29.132 1.00 41.48 94 ALA B N 1
ATOM 2663 C CA . ALA B 1 94 ? 11.750 46.032 28.586 1.00 36.89 94 ALA B CA 1
ATOM 2664 C C . ALA B 1 94 ? 11.796 46.775 27.250 1.00 35.90 94 ALA B C 1
ATOM 2665 O O . ALA B 1 94 ? 10.768 46.926 26.580 1.00 34.64 94 ALA B O 1
ATOM 2667 N N . GLY B 1 95 ? 12.982 47.273 26.865 1.00 35.69 95 GLY B N 1
ATOM 2668 C CA . GLY B 1 95 ? 13.089 47.781 25.479 1.00 35.08 95 GLY B CA 1
ATOM 2669 C C . GLY B 1 95 ? 14.489 48.316 25.256 1.00 37.34 95 GLY B C 1
ATOM 2670 O O . GLY B 1 95 ? 15.310 48.337 26.170 1.00 32.51 95 GLY B O 1
ATOM 2671 N N . LYS B 1 96 ? 14.760 48.754 24.030 1.00 30.98 96 LYS B N 1
ATOM 2672 C CA . LYS B 1 96 ? 16.151 49.101 23.656 1.00 31.53 96 LYS B CA 1
ATOM 2673 C C . LYS B 1 96 ? 16.126 50.304 22.759 1.00 31.17 96 LYS B C 1
ATOM 2674 O O . LYS B 1 96 ? 15.173 50.442 21.984 1.00 29.26 96 LYS B O 1
ATOM 2680 N N . ILE B 1 97 ? 17.110 51.203 22.916 1.00 31.07 97 ILE B N 1
ATOM 2681 C CA . ILE B 1 97 ? 17.290 52.301 21.960 1.00 33.83 97 ILE B CA 1
ATOM 2682 C C . ILE B 1 97 ? 18.721 52.138 21.397 1.00 35.64 97 ILE B C 1
ATOM 2683 O O . ILE B 1 97 ? 19.690 52.058 22.151 1.00 32.75 97 ILE B O 1
ATOM 2688 N N . SER B 1 98 ? 18.850 52.132 20.085 1.00 32.89 98 SER B N 1
ATOM 2689 C CA . SER B 1 98 ? 20.176 52.152 19.445 1.00 30.23 98 SER B CA 1
ATOM 2690 C C . SER B 1 98 ? 20.193 53.395 18.577 1.00 35.80 98 SER B C 1
ATOM 2691 O O . SER B 1 98 ? 19.224 53.659 17.810 1.00 32.62 98 SER B O 1
ATOM 2694 N N . VAL B 1 99 ? 21.287 54.136 18.657 1.00 30.62 99 VAL B N 1
ATOM 2695 C CA . VAL B 1 99 ? 21.471 55.361 17.877 1.00 34.50 99 VAL B CA 1
ATOM 2696 C C . VAL B 1 99 ? 22.836 55.278 17.150 1.00 28.75 99 VAL B C 1
ATOM 2697 O O . VAL B 1 99 ? 23.860 55.067 17.787 1.00 26.92 99 VAL B O 1
ATOM 2701 N N . SER B 1 100 ? 22.831 55.432 15.832 1.00 27.43 100 SER B N 1
ATOM 2702 C CA . SER B 1 100 ? 24.021 55.317 14.984 1.00 27.33 100 SER B CA 1
ATOM 2703 C C . SER B 1 100 ? 24.257 56.640 14.300 1.00 28.94 100 SER B C 1
ATOM 2704 O O . SER B 1 100 ? 23.314 57.272 13.868 1.00 29.02 100 SER B O 1
ATOM 2707 N N . PHE B 1 101 ? 25.507 57.043 14.212 1.00 29.25 101 PHE B N 1
ATOM 2708 C CA . PHE B 1 101 ? 25.850 58.338 13.614 1.00 28.52 101 PHE B CA 1
ATOM 2709 C C . PHE B 1 101 ? 27.311 58.419 13.225 1.00 27.29 101 PHE B C 1
ATOM 2710 O O . PHE B 1 101 ? 28.166 57.789 13.855 1.00 28.09 101 PHE B O 1
ATOM 2718 N N . PRO B 1 102 ? 27.628 59.301 12.243 1.00 28.51 102 PRO B N 1
ATOM 2719 C CA . PRO B 1 102 ? 29.033 59.690 12.032 1.00 27.40 102 PRO B CA 1
ATOM 2720 C C . PRO B 1 102 ? 29.494 60.608 13.212 1.00 31.01 102 PRO B C 1
ATOM 2721 O O . PRO B 1 102 ? 28.689 61.454 13.700 1.00 28.94 102 PRO B O 1
ATOM 2725 N N . PHE B 1 103 ? 30.742 60.423 13.625 1.00 28.82 103 PHE B N 1
ATOM 2726 C CA . PHE B 1 103 ? 31.338 61.137 14.769 1.00 30.55 103 PHE B CA 1
ATOM 2727 C C . PHE B 1 103 ? 32.644 61.738 14.291 1.00 28.96 103 PHE B C 1
ATOM 2728 O O . PHE B 1 103 ? 33.534 61.012 13.767 1.00 28.32 103 PHE B O 1
ATOM 2736 N N . PHE B 1 104 ? 32.804 63.048 14.527 1.00 27.80 104 PHE B N 1
ATOM 2737 C CA . PHE B 1 104 ? 34.029 63.739 14.105 1.00 26.51 104 PHE B CA 1
ATOM 2738 C C . PHE B 1 104 ? 34.984 64.069 15.237 1.00 30.42 104 PHE B C 1
ATOM 2739 O O . PHE B 1 104 ? 34.537 64.339 16.336 1.00 26.96 104 PHE B O 1
ATOM 2747 N N . ARG B 1 105 ? 36.271 63.955 14.961 1.00 29.61 105 ARG B N 1
ATOM 2748 C CA . ARG B 1 105 ? 37.295 64.298 15.956 1.00 34.21 105 ARG B CA 1
ATOM 2749 C C . ARG B 1 105 ? 38.403 65.073 15.238 1.00 33.62 105 ARG B C 1
ATOM 2750 O O . ARG B 1 105 ? 38.818 64.762 14.102 1.00 30.48 105 ARG B O 1
ATOM 2758 N N . LYS B 1 106 ? 38.856 66.139 15.881 1.00 32.89 106 LYS B N 1
ATOM 2759 C CA . LYS B 1 106 ? 39.936 66.947 15.336 1.00 35.74 106 LYS B CA 1
ATOM 2760 C C . LYS B 1 106 ? 41.315 66.285 15.567 1.00 41.39 106 LYS B C 1
ATOM 2761 O O . LYS B 1 106 ? 41.646 65.893 16.705 1.00 41.02 106 LYS B O 1
ATOM 2767 N N . LYS B 1 107 ? 42.104 66.107 14.505 1.00 30.67 107 LYS B N 1
ATOM 2768 C CA . LYS B 1 107 ? 43.414 65.470 14.694 1.00 33.68 107 LYS B CA 1
ATOM 2769 C C . LYS B 1 107 ? 44.525 66.489 14.306 1.00 32.01 107 LYS B C 1
ATOM 2770 O O . LYS B 1 107 ? 44.223 67.493 13.700 1.00 32.50 107 LYS B O 1
ATOM 2776 N N . THR B 1 108 ? 45.756 66.169 14.657 1.00 31.33 108 THR B N 1
ATOM 2777 C CA . THR B 1 108 ? 46.959 66.990 14.425 1.00 33.92 108 THR B CA 1
ATOM 2778 C C . THR B 1 108 ? 47.921 66.218 13.527 1.00 31.19 108 THR B C 1
ATOM 2779 O O . THR B 1 108 ? 48.396 65.144 13.927 1.00 38.21 108 THR B O 1
ATOM 2783 N N . ALA B 1 109 ? 48.167 66.689 12.314 1.00 34.05 109 ALA B N 1
ATOM 2784 C CA . ALA B 1 109 ? 49.186 66.021 11.442 1.00 33.21 109 ALA B CA 1
ATOM 2785 C C . ALA B 1 109 ? 50.537 65.839 12.182 1.00 40.40 109 ALA B C 1
ATOM 2786 O O . ALA B 1 109 ? 50.930 66.674 12.967 1.00 39.43 109 ALA B O 1
ATOM 2788 N N . PRO B 1 110 ? 51.220 64.709 11.942 1.00 39.83 110 PRO B N 1
ATOM 2789 C CA . PRO B 1 110 ? 52.317 64.298 12.807 1.00 37.70 110 PRO B CA 1
ATOM 2790 C C . PRO B 1 110 ? 53.618 65.139 12.642 1.00 38.80 110 PRO B C 1
ATOM 2791 O O . PRO B 1 110 ? 54.451 65.067 13.564 1.00 41.48 110 PRO B O 1
ATOM 2795 N N . VAL B 1 111 ? 53.766 65.901 11.528 1.00 33.69 111 VAL B N 1
ATOM 2796 C CA . VAL B 1 111 ? 54.985 66.761 11.337 1.00 36.08 111 VAL B CA 1
ATOM 2797 C C . VAL B 1 111 ? 54.624 68.266 11.328 1.00 34.27 111 VAL B C 1
ATOM 2798 O O . VAL B 1 111 ? 55.076 69.020 12.198 1.00 38.77 111 VAL B O 1
ATOM 2802 N N . SER B 1 112 ? 53.776 68.679 10.394 1.00 36.22 112 SER B N 1
ATOM 2803 C CA . SER B 1 112 ? 53.258 70.054 10.301 1.00 35.45 112 SER B CA 1
ATOM 2804 C C . SER B 1 112 ? 52.397 70.517 11.465 1.00 42.65 112 SER B C 1
ATOM 2805 O O . SER B 1 112 ? 52.321 71.754 11.724 1.00 40.98 112 SER B O 1
ATOM 2808 N N . GLY B 1 113 ? 51.762 69.552 12.180 1.00 34.05 113 GLY B N 1
ATOM 2809 C CA . GLY B 1 113 ? 50.726 69.872 13.207 1.00 32.65 113 GLY B CA 1
ATOM 2810 C C . GLY B 1 113 ? 49.474 70.552 12.681 1.00 34.10 113 GLY B C 1
ATOM 2811 O O . GLY B 1 113 ? 48.698 71.132 13.461 1.00 31.22 113 GLY B O 1
ATOM 2812 N N . ILE B 1 114 ? 49.290 70.551 11.350 1.00 33.46 114 ILE B N 1
ATOM 2813 C CA . ILE B 1 114 ? 48.134 71.200 10.764 1.00 34.20 114 ILE B CA 1
ATOM 2814 C C . ILE B 1 114 ? 46.933 70.310 11.240 1.00 41.35 114 ILE B C 1
ATOM 2815 O O . ILE B 1 114 ? 47.031 69.068 11.230 1.00 37.00 114 ILE B O 1
ATOM 2820 N N . ARG B 1 115 ? 45.871 70.965 11.736 1.00 41.42 115 ARG B N 1
ATOM 2821 C CA . ARG B 1 115 ? 44.711 70.245 12.301 1.00 46.57 115 ARG B CA 1
ATOM 2822 C C . ARG B 1 115 ? 43.715 69.901 11.181 1.00 39.08 115 ARG B C 1
ATOM 2823 O O . ARG B 1 115 ? 43.580 70.664 10.210 1.00 34.82 115 ARG B O 1
ATOM 2831 N N . SER B 1 116 ? 43.025 68.751 11.293 1.00 36.11 116 SER B N 1
ATOM 2832 C CA . SER B 1 116 ? 41.913 68.444 10.352 1.00 32.18 116 SER B CA 1
ATOM 2833 C C . SER B 1 116 ? 40.998 67.386 11.044 1.00 32.67 116 SER B C 1
ATOM 2834 O O . SER B 1 116 ? 41.415 66.670 11.981 1.00 31.28 116 SER B O 1
ATOM 2837 N N . LEU B 1 117 ? 39.753 67.329 10.604 1.00 32.91 117 LEU B N 1
ATOM 2838 C CA . LEU B 1 117 ? 38.796 66.352 11.204 1.00 31.65 117 LEU B CA 1
ATOM 2839 C C . LEU B 1 117 ? 39.019 64.969 10.611 1.00 32.50 117 LEU B C 1
ATOM 2840 O O . LEU B 1 117 ? 39.493 64.830 9.463 1.00 29.71 117 LEU B O 1
ATOM 2845 N N . LEU B 1 118 ? 38.654 63.960 11.386 1.00 27.40 118 LEU B N 1
ATOM 2846 C CA . LEU B 1 118 ? 38.458 62.607 10.820 1.00 30.49 118 LEU B CA 1
ATOM 2847 C C . LEU B 1 118 ? 37.080 62.100 11.214 1.00 28.72 118 LEU B C 1
ATOM 2848 O O . LEU B 1 118 ? 36.571 62.490 12.278 1.00 24.61 118 LEU B O 1
ATOM 2853 N N . ASP B 1 119 ? 36.475 61.247 10.355 1.00 27.41 119 ASP B N 1
ATOM 2854 C CA . ASP B 1 119 ? 35.133 60.729 10.654 1.00 27.43 119 ASP B CA 1
ATOM 2855 C C . ASP B 1 119 ? 35.129 59.285 11.043 1.00 26.74 119 ASP B C 1
ATOM 2856 O O . ASP B 1 119 ? 35.815 58.462 10.426 1.00 30.34 119 ASP B O 1
ATOM 2861 N N . TYR B 1 120 ? 34.330 58.955 12.062 1.00 25.73 120 TYR B N 1
ATOM 2862 C CA . TYR B 1 120 ? 34.256 57.584 12.561 1.00 26.15 120 TYR B CA 1
ATOM 2863 C C . TYR B 1 120 ? 32.775 57.200 12.603 1.00 27.25 120 TYR B C 1
ATOM 2864 O O . TYR B 1 120 ? 31.901 58.068 12.695 1.00 31.02 120 TYR B O 1
ATOM 2873 N N . ASP B 1 121 ? 32.456 55.909 12.592 1.00 25.22 121 ASP B N 1
ATOM 2874 C CA . ASP B 1 121 ? 30.996 55.499 12.671 1.00 25.02 121 ASP B CA 1
ATOM 2875 C C . ASP B 1 121 ? 30.778 54.939 14.053 1.00 25.50 121 ASP B C 1
ATOM 2876 O O . ASP B 1 121 ? 31.567 54.105 14.497 1.00 29.33 121 ASP B O 1
ATOM 2881 N N . VAL B 1 122 ? 29.726 55.403 14.699 1.00 25.79 122 VAL B N 1
ATOM 2882 C CA . VAL B 1 122 ? 29.432 55.015 16.112 1.00 26.43 122 VAL B CA 1
ATOM 2883 C C . VAL B 1 122 ? 28.006 54.564 16.224 1.00 27.47 122 VAL B C 1
ATOM 2884 O O . VAL B 1 122 ? 27.146 55.074 15.508 1.00 26.66 122 VAL B O 1
ATOM 2888 N N . SER B 1 123 ? 27.771 53.541 17.075 1.00 27.25 123 SER B N 1
ATOM 2889 C CA . SER B 1 123 ? 26.449 53.220 17.584 1.00 27.98 123 SER B CA 1
ATOM 2890 C C . SER B 1 123 ? 26.529 53.169 19.096 1.00 30.43 123 SER B C 1
ATOM 2891 O O . SER B 1 123 ? 27.509 52.660 19.650 1.00 27.91 123 SER B O 1
ATOM 2894 N N . LEU B 1 124 ? 25.506 53.727 19.771 1.00 31.26 124 LEU B N 1
ATOM 2895 C CA . LEU B 1 124 ? 25.359 53.525 21.259 1.00 30.13 124 LEU B CA 1
ATOM 2896 C C . LEU B 1 124 ? 24.025 52.801 21.496 1.00 34.61 124 LEU B C 1
ATOM 2897 O O . LEU B 1 124 ? 23.026 53.081 20.780 1.00 32.45 124 LEU B O 1
ATOM 2902 N N . THR B 1 125 ? 23.965 51.883 22.461 1.00 32.30 125 THR B N 1
ATOM 2903 C CA . THR B 1 125 ? 22.674 51.203 22.663 1.00 31.17 125 THR B CA 1
ATOM 2904 C C . THR B 1 125 ? 22.373 51.266 24.183 1.00 33.55 125 THR B C 1
ATOM 2905 O O . THR B 1 125 ? 23.298 51.009 24.972 1.00 29.03 125 THR B O 1
ATOM 2909 N N . GLY B 1 126 ? 21.155 51.647 24.528 1.00 29.70 126 GLY B N 1
ATOM 2910 C CA . GLY B 1 126 ? 20.639 51.491 25.931 1.00 33.88 126 GLY B CA 1
ATOM 2911 C C . GLY B 1 126 ? 19.542 50.469 26.007 1.00 32.69 126 GLY B C 1
ATOM 2912 O O . GLY B 1 126 ? 18.781 50.280 25.045 1.00 31.54 126 GLY B O 1
ATOM 2913 N N . GLU B 1 127 ? 19.489 49.741 27.130 1.00 31.57 127 GLU B N 1
ATOM 2914 C CA . GLU B 1 127 ? 18.562 48.651 27.248 1.00 32.66 127 GLU B CA 1
ATOM 2915 C C . GLU B 1 127 ? 18.040 48.598 28.702 1.00 39.19 127 GLU B C 1
ATOM 2916 O O . GLU B 1 127 ? 18.871 48.553 29.613 1.00 34.33 127 GLU B O 1
ATOM 2922 N N . MET B 1 128 ? 16.701 48.573 28.838 1.00 41.26 128 MET B N 1
ATOM 2923 C CA A MET B 1 128 ? 16.021 48.322 30.141 0.60 37.18 128 MET B CA 1
ATOM 2924 C CA B MET B 1 128 ? 15.988 48.307 30.102 0.40 39.58 128 MET B CA 1
ATOM 2925 C C . MET B 1 128 ? 15.450 46.887 30.089 1.00 37.36 128 MET B C 1
ATOM 2926 O O . MET B 1 128 ? 14.919 46.432 29.076 1.00 34.76 128 MET B O 1
ATOM 2935 N N . LYS B 1 129 ? 15.612 46.163 31.197 1.00 38.34 129 LYS B N 1
ATOM 2936 C CA . LYS B 1 129 ? 15.003 44.884 31.406 1.00 37.26 129 LYS B CA 1
ATOM 2937 C C . LYS B 1 129 ? 14.486 44.964 32.890 1.00 49.02 129 LYS B C 1
ATOM 2938 O O . LYS B 1 129 ? 15.286 45.059 33.803 1.00 44.35 129 LYS B O 1
ATOM 2944 N N . ASP B 1 130 ? 13.173 45.017 33.095 1.00 48.54 130 ASP B N 1
ATOM 2945 C CA . ASP B 1 130 ? 12.567 45.013 34.452 1.00 50.02 130 ASP B CA 1
ATOM 2946 C C . ASP B 1 130 ? 13.236 45.972 35.422 1.00 48.57 130 ASP B C 1
ATOM 2947 O O . ASP B 1 130 ? 13.675 45.566 36.480 1.00 51.29 130 ASP B O 1
ATOM 2952 N N . GLY B 1 131 ? 13.356 47.232 35.008 1.00 46.51 131 GLY B N 1
ATOM 2953 C CA . GLY B 1 131 ? 13.989 48.299 35.790 1.00 47.49 131 GLY B CA 1
ATOM 2954 C C . GLY B 1 131 ? 15.506 48.279 35.952 1.00 46.66 131 GLY B C 1
ATOM 2955 O O . GLY B 1 131 ? 16.054 49.176 36.625 1.00 50.87 131 GLY B O 1
ATOM 2956 N N . ALA B 1 132 ? 16.193 47.269 35.398 1.00 42.35 132 ALA B N 1
ATOM 2957 C CA . ALA B 1 132 ? 17.667 47.303 35.344 1.00 37.28 132 ALA B CA 1
ATOM 2958 C C . ALA B 1 132 ? 18.120 47.867 33.954 1.00 41.03 132 ALA B C 1
ATOM 2959 O O . ALA B 1 132 ? 17.525 47.509 32.892 1.00 43.07 132 ALA B O 1
ATOM 2961 N N . TYR B 1 133 ? 19.126 48.752 33.970 1.00 38.87 133 TYR B N 1
ATOM 2962 C CA . TYR B 1 133 ? 19.700 49.353 32.722 1.00 35.31 133 TYR B CA 1
ATOM 2963 C C . TYR B 1 133 ? 21.038 48.756 32.321 1.00 38.77 133 TYR B C 1
ATOM 2964 O O . TYR B 1 133 ? 21.869 48.455 33.193 1.00 37.07 133 TYR B O 1
ATOM 2973 N N . GLY B 1 134 ? 21.287 48.571 31.017 1.00 37.04 134 GLY B N 1
ATOM 2974 C CA . GLY B 1 134 ? 22.645 48.219 30.538 1.00 34.50 134 GLY B CA 1
ATOM 2975 C C . GLY B 1 134 ? 22.935 49.100 29.316 1.00 38.96 134 GLY B C 1
ATOM 2976 O O . GLY B 1 134 ? 21.994 49.560 28.665 1.00 36.58 134 GLY B O 1
ATOM 2977 N N . HIS B 1 135 ? 24.211 49.379 29.033 1.00 36.60 135 HIS B N 1
ATOM 2978 C CA . HIS B 1 135 ? 24.530 50.110 27.795 1.00 35.93 135 HIS B CA 1
ATOM 2979 C C . HIS B 1 135 ? 25.727 49.467 27.118 1.00 34.63 135 HIS B C 1
ATOM 2980 O O . HIS B 1 135 ? 26.541 48.742 27.734 1.00 32.09 135 HIS B O 1
ATOM 2987 N N . SER B 1 136 ? 25.872 49.784 25.846 1.00 34.90 136 SER B N 1
ATOM 2988 C CA . SER B 1 136 ? 26.946 49.216 25.037 1.00 31.93 136 SER B CA 1
ATOM 2989 C C . SER B 1 136 ? 27.217 50.177 23.888 1.00 31.53 136 SER B C 1
ATOM 2990 O O . SER B 1 136 ? 26.433 51.118 23.649 1.00 29.38 136 SER B O 1
ATOM 2993 N N . MET B 1 137 ? 28.329 49.944 23.187 1.00 29.68 137 MET B N 1
ATOM 2994 C CA . MET B 1 137 ? 28.717 50.880 22.141 1.00 31.42 137 MET B CA 1
ATOM 2995 C C . MET B 1 137 ? 29.467 50.128 21.057 1.00 29.66 137 MET B C 1
ATOM 2996 O O . MET B 1 137 ? 30.077 49.062 21.304 1.00 30.80 137 MET B O 1
ATOM 3001 N N . LYS B 1 138 ? 29.540 50.742 19.891 1.00 30.08 138 LYS B N 1
ATOM 3002 C CA . LYS B 1 138 ? 30.283 50.139 18.807 1.00 25.77 138 LYS B CA 1
ATOM 3003 C C . LYS B 1 138 ? 31.006 51.278 18.041 1.00 28.28 138 LYS B C 1
ATOM 3004 O O . LYS B 1 138 ? 30.371 52.304 17.799 1.00 28.51 138 LYS B O 1
ATOM 3010 N N . VAL B 1 139 ? 32.271 51.093 17.622 1.00 26.80 139 VAL B N 1
ATOM 3011 C CA . VAL B 1 139 ? 33.011 52.184 16.952 1.00 28.08 139 VAL B CA 1
ATOM 3012 C C . VAL B 1 139 ? 33.774 51.540 15.852 1.00 27.59 139 VAL B C 1
ATOM 3013 O O . VAL B 1 139 ? 34.503 50.587 16.096 1.00 27.72 139 VAL B O 1
ATOM 3017 N N . MET B 1 140 ? 33.599 52.095 14.642 1.00 25.91 140 MET B N 1
ATOM 3018 C CA . MET B 1 140 ? 34.392 51.715 13.493 1.00 28.24 140 MET B CA 1
ATOM 3019 C C . MET B 1 140 ? 35.436 52.797 13.241 1.00 25.54 140 MET B C 1
ATOM 3020 O O . MET B 1 140 ? 35.107 53.977 13.014 1.00 25.28 140 MET B O 1
ATOM 3025 N N . ILE B 1 141 ? 36.692 52.377 13.356 1.00 27.14 141 ILE B N 1
ATOM 3026 C CA . ILE B 1 141 ? 37.856 53.263 13.210 1.00 25.23 141 ILE B CA 1
ATOM 3027 C C . ILE B 1 141 ? 38.615 52.814 11.935 1.00 23.65 141 ILE B C 1
ATOM 3028 O O . ILE B 1 141 ? 39.188 51.678 11.858 1.00 24.67 141 ILE B O 1
ATOM 3033 N N . PRO B 1 142 ? 38.697 53.733 10.961 1.00 25.07 142 PRO B N 1
ATOM 3034 C CA . PRO B 1 142 ? 39.488 53.417 9.766 1.00 26.46 142 PRO B CA 1
ATOM 3035 C C . PRO B 1 142 ? 40.989 53.736 9.954 1.00 27.58 142 PRO B C 1
ATOM 3036 O O . PRO B 1 142 ? 41.332 54.765 10.571 1.00 25.91 142 PRO B O 1
ATOM 3040 N N . VAL B 1 143 ? 41.891 52.829 9.511 1.00 25.26 143 VAL B N 1
ATOM 3041 C CA . VAL B 1 143 ? 43.365 52.993 9.829 1.00 26.03 143 VAL B CA 1
ATOM 3042 C C . VAL B 1 143 ? 44.065 52.530 8.550 1.00 28.10 143 VAL B C 1
ATOM 3043 O O . VAL B 1 143 ? 43.379 52.007 7.657 1.00 27.84 143 VAL B O 1
ATOM 3047 N N . THR B 1 144 ? 45.385 52.663 8.493 1.00 30.49 144 THR B N 1
ATOM 3048 C CA . THR B 1 144 ? 46.195 52.060 7.473 1.00 27.49 144 THR B CA 1
ATOM 3049 C C . THR B 1 144 ? 46.726 50.701 7.932 1.00 30.74 144 THR B C 1
ATOM 3050 O O . THR B 1 144 ? 47.161 50.585 9.089 1.00 30.49 144 THR B O 1
ATOM 3054 N N . SER B 1 145 ? 46.640 49.657 7.078 1.00 26.49 145 SER B N 1
ATOM 3055 C CA . SER B 1 145 ? 47.317 48.379 7.394 1.00 28.83 145 SER B CA 1
ATOM 3056 C C . SER B 1 145 ? 48.410 48.162 6.388 1.00 31.82 145 SER B C 1
ATOM 3057 O O . SER B 1 145 ? 48.262 48.592 5.249 1.00 29.53 145 SER B O 1
ATOM 3060 N N . LEU B 1 146 ? 49.518 47.529 6.785 1.00 31.51 146 LEU B N 1
ATOM 3061 C CA . LEU B 1 146 ? 50.655 47.267 5.835 1.00 31.94 146 LEU B CA 1
ATOM 3062 C C . LEU B 1 146 ? 51.210 45.855 6.098 1.00 34.41 146 LEU B C 1
ATOM 3063 O O . LEU B 1 146 ? 51.371 45.438 7.275 1.00 29.94 146 LEU B O 1
ATOM 3068 N N . CYS B 1 147 ? 51.518 45.137 5.016 1.00 31.31 147 CYS B N 1
ATOM 3069 C CA . CYS B 1 147 ? 51.701 43.690 5.103 1.00 32.23 147 CYS B CA 1
ATOM 3070 C C . CYS B 1 147 ? 53.157 43.251 5.419 1.00 31.35 147 CYS B C 1
ATOM 3071 O O . CYS B 1 147 ? 54.111 43.555 4.660 1.00 29.67 147 CYS B O 1
ATOM 3074 N N . PRO B 1 148 ? 53.342 42.555 6.571 1.00 33.12 148 PRO B N 1
ATOM 3075 C CA . PRO B 1 148 ? 54.707 42.101 6.926 1.00 36.05 148 PRO B CA 1
ATOM 3076 C C . PRO B 1 148 ? 55.299 41.080 5.931 1.00 36.24 148 PRO B C 1
ATOM 3077 O O . PRO B 1 148 ? 56.528 41.041 5.746 1.00 34.36 148 PRO B O 1
ATOM 3089 N N . SER B 1 150 ? 54.652 40.871 2.593 1.00 37.46 150 SER B N 1
ATOM 3090 C CA . SER B 1 150 ? 55.009 41.711 1.418 1.00 34.08 150 SER B CA 1
ATOM 3091 C C . SER B 1 150 ? 56.382 42.412 1.563 1.00 31.95 150 SER B C 1
ATOM 3092 O O . SER B 1 150 ? 57.284 42.311 0.664 1.00 33.31 150 SER B O 1
ATOM 3095 N N . LYS B 1 151 ? 56.566 43.068 2.709 1.00 30.16 151 LYS B N 1
ATOM 3096 C CA . LYS B 1 151 ? 57.809 43.775 3.000 1.00 34.56 151 LYS B CA 1
ATOM 3097 C C . LYS B 1 151 ? 59.022 42.775 3.058 1.00 31.47 151 LYS B C 1
ATOM 3098 O O . LYS B 1 151 ? 60.062 43.040 2.454 1.00 39.45 151 LYS B O 1
ATOM 3104 N N . GLU B 1 152 ? 58.880 41.726 3.847 1.00 35.66 152 GLU B N 1
ATOM 3105 C CA . GLU B 1 152 ? 59.940 40.723 4.058 1.00 38.56 152 GLU B CA 1
ATOM 3106 C C . GLU B 1 152 ? 60.379 40.055 2.747 1.00 39.79 152 GLU B C 1
ATOM 3107 O O . GLU B 1 152 ? 61.584 39.950 2.495 1.00 38.32 152 GLU B O 1
ATOM 3113 N N . ILE B 1 153 ? 59.418 39.667 1.894 1.00 35.36 153 ILE B N 1
ATOM 3114 C CA . ILE B 1 153 ? 59.752 38.974 0.625 1.00 39.92 153 ILE B CA 1
ATOM 3115 C C . ILE B 1 153 ? 60.242 39.913 -0.503 1.00 44.92 153 ILE B C 1
ATOM 3116 O O . ILE B 1 153 ? 60.985 39.466 -1.403 1.00 38.57 153 ILE B O 1
ATOM 3121 N N . SER B 1 154 ? 59.863 41.200 -0.460 1.00 38.83 154 SER B N 1
ATOM 3122 C CA . SER B 1 154 ? 60.134 42.100 -1.586 1.00 35.02 154 SER B CA 1
ATOM 3123 C C . SER B 1 154 ? 61.419 42.870 -1.396 1.00 35.19 154 SER B C 1
ATOM 3124 O O . SER B 1 154 ? 61.799 43.223 -0.276 1.00 37.68 154 SER B O 1
ATOM 3127 N N . GLN B 1 155 ? 62.088 43.133 -2.496 1.00 34.88 155 GLN B N 1
ATOM 3128 C CA . GLN B 1 155 ? 63.360 43.899 -2.364 1.00 39.98 155 GLN B CA 1
ATOM 3129 C C . GLN B 1 155 ? 63.163 45.374 -2.058 1.00 41.45 155 GLN B C 1
ATOM 3130 O O . GLN B 1 155 ? 64.042 46.039 -1.461 1.00 38.88 155 GLN B O 1
ATOM 3136 N N . TYR B 1 156 ? 61.976 45.880 -2.422 1.00 38.26 156 TYR B N 1
ATOM 3137 C CA . TYR B 1 156 ? 61.528 47.214 -2.042 1.00 36.85 156 TYR B CA 1
ATOM 3138 C C . TYR B 1 156 ? 59.952 47.224 -2.039 1.00 41.08 156 TYR B C 1
ATOM 3139 O O . TYR B 1 156 ? 59.299 46.287 -2.603 1.00 37.05 156 TYR B O 1
ATOM 3148 N N . GLY B 1 157 ? 59.369 48.245 -1.394 1.00 35.43 157 GLY B N 1
ATOM 3149 C CA . GLY B 1 157 ? 57.904 48.333 -1.247 1.00 36.15 157 GLY B CA 1
ATOM 3150 C C . GLY B 1 157 ? 57.267 47.337 -0.287 1.00 35.69 157 GLY B C 1
ATOM 3151 O O . GLY B 1 157 ? 57.898 46.379 0.198 1.00 30.73 157 GLY B O 1
ATOM 3152 N N . ALA B 1 158 ? 55.998 47.608 0.020 1.00 31.28 158 ALA B N 1
ATOM 3153 C CA . ALA B 1 158 ? 55.158 46.750 0.806 1.00 32.83 158 ALA B CA 1
ATOM 3154 C C . ALA B 1 158 ? 53.691 47.132 0.506 1.00 32.69 158 ALA B C 1
ATOM 3155 O O . ALA B 1 158 ? 53.334 48.316 0.563 1.00 32.07 158 ALA B O 1
ATOM 3157 N N . HIS B 1 159 ? 52.841 46.159 0.182 1.00 29.53 159 HIS B N 1
ATOM 3158 C CA . HIS B 1 159 ? 51.437 46.522 -0.132 1.00 28.54 159 HIS B CA 1
ATOM 3159 C C . HIS B 1 159 ? 50.742 46.937 1.141 1.00 30.52 159 HIS B C 1
ATOM 3160 O O . HIS B 1 159 ? 51.033 46.396 2.208 1.00 30.32 159 HIS B O 1
ATOM 3167 N N . ASN B 1 160 ? 49.837 47.912 1.016 1.00 29.05 160 ASN B N 1
ATOM 3168 C CA . ASN B 1 160 ? 49.176 48.472 2.207 1.00 28.22 160 ASN B CA 1
ATOM 3169 C C . ASN B 1 160 ? 47.813 48.925 1.720 1.00 27.08 160 ASN B C 1
ATOM 3170 O O . ASN B 1 160 ? 47.570 48.917 0.511 1.00 28.50 160 ASN B O 1
ATOM 3175 N N . GLN B 1 161 ? 46.914 49.256 2.640 1.00 27.29 161 GLN B N 1
ATOM 3176 C CA . GLN B 1 161 ? 45.509 49.497 2.298 1.00 25.57 161 GLN B CA 1
ATOM 3177 C C . GLN B 1 161 ? 44.800 50.084 3.488 1.00 25.38 161 GLN B C 1
ATOM 3178 O O . GLN B 1 161 ? 45.308 49.945 4.670 1.00 29.96 161 GLN B O 1
ATOM 3184 N N . ARG B 1 162 ? 43.662 50.739 3.227 1.00 24.30 162 ARG B N 1
ATOM 3185 C CA . ARG B 1 162 ? 42.765 51.083 4.324 1.00 25.81 162 ARG B CA 1
ATOM 3186 C C . ARG B 1 162 ? 42.153 49.814 4.931 1.00 27.92 162 ARG B C 1
ATOM 3187 O O . ARG B 1 162 ? 41.972 48.805 4.219 1.00 26.60 162 ARG B O 1
ATOM 3195 N N . SER B 1 163 ? 41.941 49.879 6.271 1.00 28.05 163 SER B N 1
ATOM 3196 C CA . SER B 1 163 ? 41.316 48.849 7.098 1.00 30.38 163 SER B CA 1
ATOM 3197 C C . SER B 1 163 ? 40.242 49.495 7.923 1.00 29.16 163 SER B C 1
ATOM 3198 O O . SER B 1 163 ? 40.345 50.674 8.270 1.00 26.57 163 SER B O 1
ATOM 3201 N N . HIS B 1 164 ? 39.197 48.717 8.215 1.00 23.91 164 HIS B N 1
ATOM 3202 C CA . HIS B 1 164 ? 38.056 49.206 9.054 1.00 25.23 164 HIS B CA 1
ATOM 3203 C C . HIS B 1 164 ? 38.144 48.331 10.298 1.00 29.23 164 HIS B C 1
ATOM 3204 O O . HIS B 1 164 ? 37.942 47.100 10.217 1.00 27.55 164 HIS B O 1
ATOM 3211 N N . VAL B 1 165 ? 38.448 48.963 11.421 1.00 26.19 165 VAL B N 1
ATOM 3212 C CA . VAL B 1 165 ? 38.525 48.192 12.667 1.00 28.83 165 VAL B CA 1
ATOM 3213 C C . VAL B 1 165 ? 37.246 48.548 13.445 1.00 22.59 165 VAL B C 1
ATOM 3214 O O . VAL B 1 165 ? 36.970 49.739 13.730 1.00 26.35 165 VAL B O 1
ATOM 3218 N N . THR B 1 166 ? 36.481 47.504 13.814 1.00 24.04 166 THR B N 1
ATOM 3219 C CA . THR B 1 166 ? 35.241 47.692 14.529 1.00 27.03 166 THR B CA 1
ATOM 3220 C C . THR B 1 166 ? 35.322 47.113 15.971 1.00 26.00 166 THR B C 1
ATOM 3221 O O . THR B 1 166 ? 35.594 45.950 16.118 1.00 29.93 166 THR B O 1
ATOM 3225 N N . VAL B 1 167 ? 35.146 47.984 16.952 1.00 27.20 167 VAL B N 1
ATOM 3226 C CA . VAL B 1 167 ? 35.159 47.565 18.406 1.00 26.61 167 VAL B CA 1
ATOM 3227 C C . VAL B 1 167 ? 33.752 47.669 18.947 1.00 23.58 167 VAL B C 1
ATOM 3228 O O . VAL B 1 167 ? 33.184 48.765 18.933 1.00 28.26 167 VAL B O 1
ATOM 3232 N N . SER B 1 168 ? 33.176 46.540 19.405 1.00 26.58 168 SER B N 1
ATOM 3233 C CA . SER B 1 168 ? 31.891 46.543 20.124 1.00 26.63 168 SER B CA 1
ATOM 3234 C C . SER B 1 168 ? 32.269 46.240 21.602 1.00 29.05 168 SER B C 1
ATOM 3235 O O . SER B 1 168 ? 33.061 45.335 21.821 1.00 28.62 168 SER B O 1
ATOM 3238 N N . LEU B 1 169 ? 31.724 46.975 22.555 1.00 29.70 169 LEU B N 1
ATOM 3239 C CA . LEU B 1 169 ? 32.000 46.651 23.985 1.00 31.68 169 LEU B CA 1
ATOM 3240 C C . LEU B 1 169 ? 30.784 46.979 24.842 1.00 34.48 169 LEU B C 1
ATOM 3241 O O . LEU B 1 169 ? 29.936 47.824 24.429 1.00 34.39 169 LEU B O 1
ATOM 3246 N N . THR B 1 170 ? 30.742 46.337 26.030 1.00 32.16 170 THR B N 1
ATOM 3247 C CA A THR B 1 170 ? 29.774 46.619 27.061 0.70 32.05 170 THR B CA 1
ATOM 3248 C CA B THR B 1 170 ? 29.751 46.588 27.098 0.30 33.00 170 THR B CA 1
ATOM 3249 C C . THR B 1 170 ? 30.535 46.880 28.350 1.00 31.06 170 THR B C 1
ATOM 3250 O O . THR B 1 170 ? 31.483 46.150 28.667 1.00 34.77 170 THR B O 1
ATOM 3257 N N . SER B 1 171 ? 30.194 47.962 29.032 1.00 33.93 171 SER B N 1
ATOM 3258 C CA . SER B 1 171 ? 30.777 48.172 30.379 1.00 36.14 171 SER B CA 1
ATOM 3259 C C . SER B 1 171 ? 29.706 48.707 31.302 1.00 40.33 171 SER B C 1
ATOM 3260 O O . SER B 1 171 ? 28.660 49.140 30.819 1.00 41.22 171 SER B O 1
ATOM 3263 N N . ASP B 1 172 ? 29.980 48.773 32.618 1.00 45.45 172 ASP B N 1
ATOM 3264 C CA . ASP B 1 172 ? 29.122 49.604 33.479 1.00 44.74 172 ASP B CA 1
ATOM 3265 C C . ASP B 1 172 ? 29.527 51.074 33.599 1.00 49.79 172 ASP B C 1
ATOM 3266 O O . ASP B 1 172 ? 28.680 51.975 33.426 1.00 56.00 172 ASP B O 1
ATOM 3271 N N . ALA B 1 173 ? 30.787 51.354 33.908 1.00 44.10 173 ALA B N 1
ATOM 3272 C CA . ALA B 1 173 ? 31.225 52.742 33.914 1.00 49.94 173 ALA B CA 1
ATOM 3273 C C . ALA B 1 173 ? 31.359 53.125 32.435 1.00 48.25 173 ALA B C 1
ATOM 3274 O O . ALA B 1 173 ? 31.582 52.249 31.596 1.00 53.77 173 ALA B O 1
ATOM 3276 N N . GLU B 1 174 ? 31.218 54.410 32.143 1.00 41.80 174 GLU B N 1
ATOM 3277 C CA . GLU B 1 174 ? 31.273 54.912 30.788 1.00 46.46 174 GLU B CA 1
ATOM 3278 C C . GLU B 1 174 ? 32.683 54.789 30.217 1.00 46.08 174 GLU B C 1
ATOM 3279 O O . GLU B 1 174 ? 33.656 55.212 30.843 1.00 41.47 174 GLU B O 1
ATOM 3285 N N . VAL B 1 175 ? 32.782 54.212 29.032 1.00 34.93 175 VAL B N 1
ATOM 3286 C CA . VAL B 1 175 ? 34.016 54.281 28.226 1.00 33.65 175 VAL B CA 1
ATOM 3287 C C . VAL B 1 175 ? 33.771 55.330 27.111 1.00 35.83 175 VAL B C 1
ATOM 3288 O O . VAL B 1 175 ? 32.775 55.229 26.389 1.00 31.96 175 VAL B O 1
ATOM 3292 N N . GLY B 1 176 ? 34.627 56.331 26.978 1.00 31.63 176 GLY B N 1
ATOM 3293 C CA . GLY B 1 176 ? 34.369 57.392 25.997 1.00 32.10 176 GLY B CA 1
ATOM 3294 C C . GLY B 1 176 ? 34.607 56.878 24.564 1.00 31.88 176 GLY B C 1
ATOM 3295 O O . GLY B 1 176 ? 35.398 56.002 24.373 1.00 30.53 176 GLY B O 1
ATOM 3296 N N . ILE B 1 177 ? 33.837 57.377 23.588 1.00 31.55 177 ILE B N 1
ATOM 3297 C CA . ILE B 1 177 ? 34.128 57.147 22.166 1.00 30.94 177 ILE B CA 1
ATOM 3298 C C . ILE B 1 177 ? 35.604 57.436 21.808 1.00 30.30 177 ILE B C 1
ATOM 3299 O O . ILE B 1 177 ? 36.252 56.598 21.167 1.00 29.55 177 ILE B O 1
ATOM 3304 N N . GLU B 1 178 ? 36.147 58.589 22.247 1.00 31.80 178 GLU B N 1
ATOM 3305 C CA . GLU B 1 178 ? 37.562 58.946 21.965 1.00 31.49 178 GLU B CA 1
ATOM 3306 C C . GLU B 1 178 ? 38.543 57.922 22.531 1.00 31.78 178 GLU B C 1
ATOM 3307 O O . GLU B 1 178 ? 39.629 57.673 21.930 1.00 30.82 178 GLU B O 1
ATOM 3313 N N . GLU B 1 179 ? 38.171 57.295 23.672 1.00 30.75 179 GLU B N 1
ATOM 3314 C CA . GLU B 1 179 ? 39.020 56.269 24.265 1.00 29.96 179 GLU B CA 1
ATOM 3315 C C . GLU B 1 179 ? 39.143 55.063 23.392 1.00 29.44 179 GLU B C 1
ATOM 3316 O O . GLU B 1 179 ? 40.252 54.474 23.240 1.00 31.27 179 GLU B O 1
ATOM 3322 N N . VAL B 1 180 ? 38.001 54.649 22.830 1.00 29.44 180 VAL B N 1
ATOM 3323 C CA . VAL B 1 180 ? 38.014 53.466 21.943 1.00 26.65 180 VAL B CA 1
ATOM 3324 C C . VAL B 1 180 ? 38.845 53.817 20.705 1.00 26.57 180 VAL B C 1
ATOM 3325 O O . VAL B 1 180 ? 39.613 53.001 20.215 1.00 29.51 180 VAL B O 1
ATOM 3329 N N . ILE B 1 181 ? 38.633 55.014 20.162 1.00 26.86 181 ILE B N 1
ATOM 3330 C CA . ILE B 1 181 ? 39.418 55.467 19.002 1.00 28.13 181 ILE B CA 1
ATOM 3331 C C . ILE B 1 181 ? 40.922 55.424 19.298 1.00 31.05 181 ILE B C 1
ATOM 3332 O O . ILE B 1 181 ? 41.735 54.944 18.477 1.00 26.34 181 ILE B O 1
ATOM 3337 N N . ASP B 1 182 ? 41.294 55.915 20.480 1.00 27.46 182 ASP B N 1
ATOM 3338 C CA . ASP B 1 182 ? 42.720 55.908 20.829 1.00 31.09 182 ASP B CA 1
ATOM 3339 C C . ASP B 1 182 ? 43.249 54.510 20.976 1.00 28.10 182 ASP B C 1
ATOM 3340 O O . ASP B 1 182 ? 44.373 54.268 20.555 1.00 30.04 182 ASP B O 1
ATOM 3345 N N . TYR B 1 183 ? 42.495 53.590 21.601 1.00 28.96 183 TYR B N 1
ATOM 3346 C CA . TYR B 1 183 ? 42.966 52.201 21.736 1.00 28.96 183 TYR B CA 1
ATOM 3347 C C . TYR B 1 183 ? 43.366 51.625 20.386 1.00 30.32 183 TYR B C 1
ATOM 3348 O O . TYR B 1 183 ? 44.378 50.890 20.243 1.00 32.10 183 TYR B O 1
ATOM 3357 N N . VAL B 1 184 ? 42.532 51.912 19.405 1.00 26.29 184 VAL B N 1
ATOM 3358 C CA . VAL B 1 184 ? 42.786 51.363 18.074 1.00 25.17 184 VAL B CA 1
ATOM 3359 C C . VAL B 1 184 ? 43.903 52.136 17.299 1.00 27.86 184 VAL B C 1
ATOM 3360 O O . VAL B 1 184 ? 44.789 51.525 16.732 1.00 30.93 184 VAL B O 1
ATOM 3364 N N . GLU B 1 185 ? 43.811 53.444 17.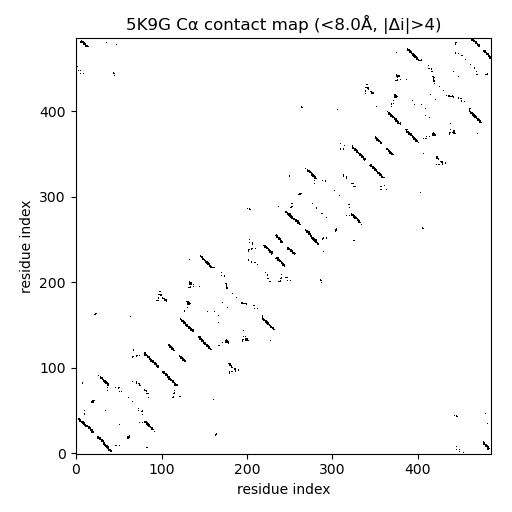187 1.00 26.72 185 GLU B N 1
ATOM 3365 C CA . GLU B 1 185 ? 44.808 54.217 16.393 1.00 29.31 185 GLU B CA 1
ATOM 3366 C C . GLU B 1 185 ? 46.198 53.984 16.913 1.00 30.70 185 GLU B C 1
ATOM 3367 O O . GLU B 1 185 ? 47.141 53.867 16.100 1.00 31.41 185 GLU B O 1
ATOM 3373 N N . THR B 1 186 ? 46.332 53.883 18.245 1.00 28.61 186 THR B N 1
ATOM 3374 C CA . THR B 1 186 ? 47.663 53.535 18.831 1.00 34.69 186 THR B CA 1
ATOM 3375 C C . THR B 1 186 ? 48.229 52.227 18.260 1.00 35.72 186 THR B C 1
ATOM 3376 O O . THR B 1 186 ? 49.448 52.071 18.151 1.00 34.75 186 THR B O 1
ATOM 3380 N N . GLN B 1 187 ? 47.362 51.264 17.917 1.00 31.03 187 GLN B N 1
ATOM 3381 C CA . GLN B 1 187 ? 47.894 49.979 17.505 1.00 29.28 187 GLN B CA 1
ATOM 3382 C C . GLN B 1 187 ? 48.090 49.834 15.965 1.00 30.38 187 GLN B C 1
ATOM 3383 O O . GLN B 1 187 ? 48.705 48.907 15.515 1.00 31.58 187 GLN B O 1
ATOM 3389 N N . ALA B 1 188 ? 47.527 50.712 15.184 1.00 27.98 188 ALA B N 1
ATOM 3390 C CA . ALA B 1 188 ? 47.566 50.522 13.692 1.00 30.91 188 ALA B CA 1
ATOM 3391 C C . ALA B 1 188 ? 48.995 50.708 13.145 1.00 34.15 188 ALA B C 1
ATOM 3392 O O . ALA B 1 188 ? 49.782 51.481 13.710 1.00 30.81 188 ALA B O 1
ATOM 3394 N N . SER B 1 189 ? 49.352 50.026 12.044 1.00 30.34 189 SER B N 1
ATOM 3395 C CA . SER B 1 189 ? 50.593 50.326 11.343 1.00 30.06 189 SER B CA 1
ATOM 3396 C C . SER B 1 189 ? 50.767 51.853 11.190 1.00 30.57 189 SER B C 1
ATOM 3397 O O . SER B 1 189 ? 51.823 52.405 11.527 1.00 30.86 189 SER B O 1
ATOM 3400 N N . CYS B 1 190 ? 49.692 52.533 10.763 1.00 28.69 190 CYS B N 1
ATOM 3401 C CA . CYS B 1 190 ? 49.608 53.974 10.893 1.00 32.41 190 CYS B CA 1
ATOM 3402 C C . CYS B 1 190 ? 48.116 54.431 10.889 1.00 29.75 190 CYS B C 1
ATOM 3403 O O . CYS B 1 190 ? 47.244 53.826 10.287 1.00 31.60 190 CYS B O 1
ATOM 3406 N N . GLN B 1 191 ? 47.833 55.514 11.573 1.00 31.19 191 GLN B N 1
ATOM 3407 C CA . GLN B 1 191 ? 46.441 56.043 11.601 1.00 32.55 191 GLN B CA 1
ATOM 3408 C C . GLN B 1 191 ? 46.201 57.010 10.432 1.00 32.26 191 GLN B C 1
ATOM 3409 O O . GLN B 1 191 ? 47.184 57.463 9.797 1.00 34.41 191 GLN B O 1
ATOM 3415 N N . LEU B 1 192 ? 44.940 57.393 10.187 1.00 29.16 192 LEU B N 1
ATOM 3416 C CA . LEU B 1 192 ? 44.583 58.248 9.017 1.00 29.08 192 LEU B CA 1
ATOM 3417 C C . LEU B 1 192 ? 44.462 59.708 9.405 1.00 30.32 192 LEU B C 1
ATOM 3418 O O . LEU B 1 192 ? 44.211 60.028 10.573 1.00 30.70 192 LEU B O 1
ATOM 3423 N N . TYR B 1 193 ? 44.651 60.588 8.427 1.00 29.51 193 TYR B N 1
ATOM 3424 C CA . TYR B 1 193 ? 44.422 62.058 8.612 1.00 31.05 193 TYR B CA 1
ATOM 3425 C C . TYR B 1 193 ? 43.799 62.559 7.320 1.00 31.17 193 TYR B C 1
ATOM 3426 O O . TYR B 1 193 ? 44.153 62.056 6.207 1.00 32.09 193 TYR B O 1
ATOM 3435 N N . GLY B 1 194 ? 42.957 63.587 7.423 1.00 29.16 194 GLY B N 1
ATOM 3436 C CA . GLY B 1 194 ? 42.354 64.145 6.228 1.00 30.19 194 GLY B CA 1
ATOM 3437 C C . GLY B 1 194 ? 43.375 65.033 5.535 1.00 32.31 194 GLY B C 1
ATOM 3438 O O . GLY B 1 194 ? 43.487 65.067 4.322 1.00 32.86 194 GLY B O 1
ATOM 3439 N N . LEU B 1 195 ? 44.117 65.775 6.338 1.00 37.24 195 LEU B N 1
ATOM 3440 C CA . LEU B 1 195 ? 45.031 66.813 5.824 1.00 39.79 195 LEU B CA 1
ATOM 3441 C C . LEU B 1 195 ? 46.480 66.494 6.123 1.00 35.19 195 LEU B C 1
ATOM 3442 O O . LEU B 1 195 ? 46.892 66.419 7.277 1.00 33.99 195 LEU B O 1
ATOM 3447 N N . LEU B 1 196 ? 47.249 66.283 5.065 1.00 36.42 196 LEU B N 1
ATOM 3448 C CA . LEU B 1 196 ? 48.662 65.879 5.206 1.00 36.64 196 LEU B CA 1
ATOM 3449 C C . LEU B 1 196 ? 49.462 66.708 4.246 1.00 40.12 196 LEU B C 1
ATOM 3450 O O . LEU B 1 196 ? 49.181 66.671 3.043 1.00 36.10 196 LEU B O 1
ATOM 3455 N N . LYS B 1 197 ? 50.451 67.422 4.782 1.00 36.17 197 LYS B N 1
ATOM 3456 C CA . LYS B 1 197 ? 51.481 68.055 3.943 1.00 49.63 197 LYS B CA 1
ATOM 3457 C C . LYS B 1 197 ? 52.571 67.029 3.516 1.00 42.71 197 LYS B C 1
ATOM 3458 O O . LYS B 1 197 ? 52.622 65.907 4.056 1.00 40.47 197 LYS B O 1
ATOM 3464 N N . ARG B 1 198 ? 53.448 67.434 2.578 1.00 39.14 198 ARG B N 1
ATOM 3465 C CA A ARG B 1 198 ? 54.480 66.548 2.042 0.60 38.11 198 ARG B CA 1
ATOM 3466 C CA B ARG B 1 198 ? 54.478 66.558 2.039 0.40 37.88 198 ARG B CA 1
ATOM 3467 C C . ARG B 1 198 ? 55.318 65.948 3.199 1.00 35.52 198 ARG B C 1
ATOM 3468 O O . ARG B 1 198 ? 55.516 64.760 3.259 1.00 37.06 198 ARG B O 1
ATOM 3483 N N . PRO B 1 199 ? 55.776 66.772 4.195 1.00 38.98 199 PRO B N 1
ATOM 3484 C CA . PRO B 1 199 ? 56.528 66.086 5.266 1.00 36.88 199 PRO B CA 1
ATOM 3485 C C . PRO B 1 199 ? 55.651 65.109 6.075 1.00 35.11 199 PRO B C 1
ATOM 3486 O O . PRO B 1 199 ? 56.191 64.147 6.646 1.00 35.28 199 PRO B O 1
ATOM 3490 N N . ASP B 1 200 ? 54.338 65.345 6.091 1.00 34.14 200 ASP B N 1
ATOM 3491 C CA . ASP B 1 200 ? 53.415 64.430 6.825 1.00 35.96 200 ASP B CA 1
ATOM 3492 C C . ASP B 1 200 ? 53.256 63.105 6.054 1.00 34.91 200 ASP B C 1
ATOM 3493 O O . ASP B 1 200 ? 53.254 62.044 6.659 1.00 33.60 200 ASP B O 1
ATOM 3498 N N . GLU B 1 201 ? 53.121 63.213 4.723 1.00 29.90 201 GLU B N 1
ATOM 3499 C CA . GLU B 1 201 ? 53.018 62.056 3.847 1.00 33.40 201 GLU B CA 1
ATOM 3500 C C . GLU B 1 201 ? 54.277 61.193 3.968 1.00 35.98 201 GLU B C 1
ATOM 3501 O O . GLU B 1 201 ? 54.216 59.965 4.152 1.00 32.30 201 GLU B O 1
ATOM 3507 N N . LYS B 1 202 ? 55.450 61.829 3.918 1.00 36.39 202 LYS B N 1
ATOM 3508 C CA . LYS B 1 202 ? 56.691 61.100 4.173 1.00 33.88 202 LYS B CA 1
ATOM 3509 C C . LYS B 1 202 ? 56.681 60.379 5.536 1.00 32.90 202 LYS B C 1
ATOM 3510 O O . LYS B 1 202 ? 57.067 59.227 5.610 1.00 34.92 202 LYS B O 1
ATOM 3516 N N . TYR B 1 203 ? 56.242 61.061 6.596 1.00 32.24 203 TYR B N 1
ATOM 3517 C CA . TYR B 1 203 ? 56.276 60.459 7.929 1.00 32.72 203 TYR B CA 1
ATOM 3518 C C . TYR B 1 203 ? 55.338 59.178 7.996 1.00 30.86 203 TYR B C 1
ATOM 3519 O O . TYR B 1 203 ? 55.701 58.092 8.462 1.00 30.87 203 TYR B O 1
ATOM 3528 N N . VAL B 1 204 ? 54.142 59.333 7.490 1.00 31.15 204 VAL B N 1
ATOM 3529 C CA . VAL B 1 204 ? 53.130 58.247 7.551 1.00 33.85 204 VAL B CA 1
ATOM 3530 C C . VAL B 1 204 ? 53.534 57.048 6.649 1.00 31.30 204 VAL B C 1
ATOM 3531 O O . VAL B 1 204 ? 53.369 55.868 7.039 1.00 31.79 204 VAL B O 1
ATOM 3535 N N . THR B 1 205 ? 54.099 57.333 5.473 1.00 30.72 205 THR B N 1
ATOM 3536 C CA . THR B 1 205 ? 54.615 56.290 4.600 1.00 30.36 205 THR B CA 1
ATOM 3537 C C . THR B 1 205 ? 55.676 55.413 5.326 1.00 35.30 205 THR B C 1
ATOM 3538 O O . THR B 1 205 ? 55.581 54.151 5.333 1.00 31.29 205 THR B O 1
ATOM 3542 N N . GLU B 1 206 ? 56.673 56.082 5.924 1.00 32.61 206 GLU B N 1
ATOM 3543 C CA . GLU B 1 206 ? 57.773 55.438 6.639 1.00 35.03 206 GLU B CA 1
ATOM 3544 C C . GLU B 1 206 ? 57.247 54.734 7.888 1.00 34.42 206 GLU B C 1
ATOM 3545 O O . GLU B 1 206 ? 57.681 53.655 8.175 1.00 34.70 206 GLU B O 1
ATOM 3551 N N . LYS B 1 207 ? 56.387 55.388 8.653 1.00 33.21 207 LYS B N 1
ATOM 3552 C CA . LYS B 1 207 ? 55.920 54.816 9.923 1.00 32.58 207 LYS B CA 1
ATOM 3553 C C . LYS B 1 207 ? 55.170 53.472 9.618 1.00 36.10 207 LYS B C 1
ATOM 3554 O O . LYS B 1 207 ? 55.375 52.455 10.278 1.00 33.25 207 LYS B O 1
ATOM 3560 N N . ALA B 1 208 ? 54.314 53.458 8.573 1.00 31.88 208 ALA B N 1
ATOM 3561 C CA . ALA B 1 208 ? 53.540 52.230 8.322 1.00 30.80 208 ALA B CA 1
ATOM 3562 C C . ALA B 1 208 ? 54.543 51.131 7.927 1.00 29.69 208 ALA B C 1
ATOM 3563 O O . ALA B 1 208 ? 54.477 49.978 8.397 1.00 30.37 208 ALA B O 1
ATOM 3565 N N . TYR B 1 209 ? 55.532 51.526 7.117 1.00 31.61 209 TYR B N 1
ATOM 3566 C CA . TYR B 1 209 ? 56.523 50.590 6.585 1.00 31.71 209 TYR B CA 1
ATOM 3567 C C . TYR B 1 209 ? 57.404 50.054 7.721 1.00 34.23 209 TYR B C 1
ATOM 3568 O O . TYR B 1 209 ? 57.836 48.874 7.711 1.00 33.62 209 TYR B O 1
ATOM 3577 N N . GLU B 1 210 ? 57.622 50.892 8.722 1.00 36.60 210 GLU B N 1
ATOM 3578 C CA . GLU B 1 210 ? 58.371 50.435 9.893 1.00 34.20 210 GLU B CA 1
ATOM 3579 C C . GLU B 1 210 ? 57.511 49.574 10.837 1.00 40.20 210 GLU B C 1
ATOM 3580 O O . GLU B 1 210 ? 58.065 48.944 11.732 1.00 35.65 210 GLU B O 1
ATOM 3586 N N . ASN B 1 211 ? 56.169 49.605 10.697 1.00 38.26 211 ASN B N 1
ATOM 3587 C CA . ASN B 1 211 ? 55.282 48.871 11.634 1.00 38.96 211 ASN B CA 1
ATOM 3588 C C . ASN B 1 211 ? 54.249 47.976 10.910 1.00 34.68 211 ASN B C 1
ATOM 3589 O O . ASN B 1 211 ? 53.051 48.161 11.093 1.00 34.74 211 ASN B O 1
ATOM 3594 N N . PRO B 1 212 ? 54.730 47.010 10.119 1.00 33.97 212 PRO B N 1
ATOM 3595 C CA . PRO B 1 212 ? 53.796 46.148 9.373 1.00 35.15 212 PRO B CA 1
ATOM 3596 C C . PRO B 1 212 ? 52.996 45.298 10.369 1.00 34.39 212 PRO B C 1
ATOM 3597 O O . PRO B 1 212 ? 53.536 44.872 11.413 1.00 30.71 212 PRO B O 1
ATOM 3601 N N . LYS B 1 213 ? 51.720 45.065 10.076 1.00 30.35 213 LYS B N 1
ATOM 3602 C CA . LYS B 1 213 ? 50.916 44.139 10.904 1.00 32.10 213 LYS B CA 1
ATOM 3603 C C . LYS B 1 213 ? 49.951 43.359 10.026 1.00 33.63 213 LYS B C 1
ATOM 3604 O O . LYS B 1 213 ? 49.248 43.923 9.162 1.00 30.76 213 LYS B O 1
ATOM 3610 N N . PHE B 1 214 ? 49.919 42.053 10.250 1.00 33.06 214 PHE B N 1
ATOM 3611 C CA . PHE B 1 214 ? 48.800 41.223 9.700 1.00 34.95 214 PHE B CA 1
ATOM 3612 C C . PHE B 1 214 ? 47.499 41.604 10.382 1.00 32.22 214 PHE B C 1
ATOM 3613 O O . PHE B 1 214 ? 47.498 42.197 11.509 1.00 30.98 214 PHE B O 1
ATOM 3621 N N . VAL B 1 215 ? 46.371 41.150 9.799 1.00 31.21 215 VAL B N 1
ATOM 3622 C CA . VAL B 1 215 ? 45.050 41.395 10.381 1.00 28.45 215 VAL B CA 1
ATOM 3623 C C . VAL B 1 215 ? 45.031 40.679 11.754 1.00 31.00 215 VAL B C 1
ATOM 3624 O O . VAL B 1 215 ? 44.408 41.165 12.693 1.00 29.05 215 VAL B O 1
ATOM 3628 N N . GLU B 1 216 ? 45.722 39.540 11.840 1.00 30.36 216 GLU B N 1
ATOM 3629 C CA . GLU B 1 216 ? 45.834 38.768 13.113 1.00 33.21 216 GLU B CA 1
ATOM 3630 C C . GLU B 1 216 ? 46.486 39.609 14.189 1.00 30.81 216 GLU B C 1
ATOM 3631 O O . GLU B 1 216 ? 46.009 39.623 15.326 1.00 30.68 216 GLU B O 1
ATOM 3637 N N . ASP B 1 217 ? 47.567 40.304 13.796 1.00 33.29 217 ASP B N 1
ATOM 3638 C CA . ASP B 1 217 ? 48.353 41.138 14.693 1.00 33.91 217 ASP B CA 1
ATOM 3639 C C . ASP B 1 217 ? 47.481 42.279 15.223 1.00 33.90 217 ASP B C 1
ATOM 3640 O O . ASP B 1 217 ? 47.469 42.575 16.448 1.00 31.49 217 ASP B O 1
ATOM 3645 N N . MET B 1 218 ? 46.731 42.913 14.301 1.00 31.56 218 MET B N 1
ATOM 3646 C CA A MET B 1 218 ? 45.892 44.069 14.642 0.50 30.95 218 MET B CA 1
ATOM 3647 C CA B MET B 1 218 ? 45.874 44.059 14.610 0.50 30.91 218 MET B CA 1
ATOM 3648 C C . MET B 1 218 ? 44.819 43.714 15.663 1.00 29.08 218 MET B C 1
ATOM 3649 O O . MET B 1 218 ? 44.669 44.417 16.683 1.00 26.65 218 MET B O 1
ATOM 3658 N N . VAL B 1 219 ? 44.116 42.600 15.452 1.00 27.18 219 VAL B N 1
ATOM 3659 C CA . VAL B 1 219 ? 43.021 42.242 16.360 1.00 26.74 219 VAL B CA 1
ATOM 3660 C C . VAL B 1 219 ? 43.582 41.807 17.753 1.00 24.72 219 VAL B C 1
ATOM 3661 O O . VAL B 1 219 ? 42.992 42.205 18.755 1.00 28.45 219 VAL B O 1
ATOM 3665 N N . ARG B 1 220 ? 44.693 41.101 17.762 1.00 28.29 220 ARG B N 1
ATOM 3666 C CA . ARG B 1 220 ? 45.359 40.656 19.067 1.00 30.32 220 ARG B CA 1
ATOM 3667 C C . ARG B 1 220 ? 45.828 41.897 19.798 1.00 28.40 220 ARG B C 1
ATOM 3668 O O . ARG B 1 220 ? 45.574 42.028 21.006 1.00 32.12 220 ARG B O 1
ATOM 3676 N N . ASP B 1 221 ? 46.405 42.840 19.047 1.00 28.91 221 ASP B N 1
ATOM 3677 C CA . ASP B 1 221 ? 46.991 44.069 19.683 1.00 31.40 221 ASP B CA 1
ATOM 3678 C C . ASP B 1 221 ? 45.919 44.946 20.267 1.00 35.22 221 ASP B C 1
ATOM 3679 O O . ASP B 1 221 ? 46.006 45.408 21.456 1.00 30.29 221 ASP B O 1
ATOM 3684 N N . VAL B 1 222 ? 44.833 45.152 19.509 1.00 28.79 222 VAL B N 1
ATOM 3685 C CA . VAL B 1 222 ? 43.726 45.896 20.112 1.00 28.86 222 VAL B CA 1
ATOM 3686 C C . VAL B 1 222 ? 43.092 45.133 21.315 1.00 30.31 222 VAL B C 1
ATOM 3687 O O . VAL B 1 222 ? 42.791 45.773 22.358 1.00 28.21 222 VAL B O 1
ATOM 3691 N N . ALA B 1 223 ? 42.845 43.821 21.163 1.00 29.67 223 ALA B N 1
ATOM 3692 C CA . ALA B 1 223 ? 42.092 43.060 22.185 1.00 31.47 223 ALA B CA 1
ATOM 3693 C C . ALA B 1 223 ? 42.857 43.080 23.556 1.00 29.94 223 ALA B C 1
ATOM 3694 O O . ALA B 1 223 ? 42.232 43.165 24.649 1.00 32.16 223 ALA B O 1
ATOM 3696 N N . THR B 1 224 ? 44.174 43.016 23.446 1.00 31.68 224 THR B N 1
ATOM 3697 C CA . THR B 1 224 ? 45.047 43.092 24.648 1.00 35.17 224 THR B CA 1
ATOM 3698 C C . THR B 1 224 ? 44.822 44.405 25.373 1.00 36.73 224 THR B C 1
ATOM 3699 O O . THR B 1 224 ? 44.684 44.399 26.598 1.00 31.67 224 THR B O 1
ATOM 3703 N N . SER B 1 225 ? 44.754 45.515 24.640 1.00 33.17 225 SER B N 1
ATOM 3704 C CA . SER B 1 225 ? 44.440 46.846 25.264 1.00 32.97 225 SER B CA 1
ATOM 3705 C C . SER B 1 225 ? 43.103 46.886 25.963 1.00 34.00 225 SER B C 1
ATOM 3706 O O . SER B 1 225 ? 42.968 47.413 27.094 1.00 33.11 225 SER B O 1
ATOM 3709 N N . LEU B 1 226 ? 42.103 46.290 25.326 1.00 33.63 226 LEU B N 1
ATOM 3710 C CA . LEU B 1 226 ? 40.750 46.260 25.903 1.00 31.35 226 LEU B CA 1
ATOM 3711 C C . LEU B 1 226 ? 40.672 45.341 27.148 1.00 30.43 226 LEU B C 1
ATOM 3712 O O . LEU B 1 226 ? 39.974 45.698 28.084 1.00 29.73 226 LEU B O 1
ATOM 3717 N N . ILE B 1 227 ? 41.304 44.171 27.067 1.00 31.10 227 ILE B N 1
ATOM 3718 C CA . ILE B 1 227 ? 41.412 43.234 28.211 1.00 36.59 227 ILE B CA 1
ATOM 3719 C C . ILE B 1 227 ? 41.998 43.944 29.429 1.00 34.35 227 ILE B C 1
ATOM 3720 O O . ILE B 1 227 ? 41.516 43.723 30.537 1.00 39.18 227 ILE B O 1
ATOM 3725 N N . ALA B 1 228 ? 43.005 44.779 29.201 1.00 36.11 228 ALA B N 1
ATOM 3726 C CA . ALA B 1 228 ? 43.596 45.625 30.258 1.00 40.83 228 ALA B CA 1
ATOM 3727 C C . ALA B 1 228 ? 42.702 46.730 30.851 1.00 42.96 228 ALA B C 1
ATOM 3728 O O . ALA B 1 228 ? 43.069 47.312 31.864 1.00 37.65 228 ALA B O 1
ATOM 3730 N N . ASP B 1 229 ? 41.563 47.053 30.208 1.00 33.80 229 ASP B N 1
ATOM 3731 C CA . ASP B 1 229 ? 40.720 48.110 30.659 1.00 34.27 229 ASP B CA 1
ATOM 3732 C C . ASP B 1 229 ? 39.686 47.409 31.506 1.00 39.81 229 ASP B C 1
ATOM 3733 O O . ASP B 1 229 ? 38.831 46.641 31.009 1.00 37.36 229 ASP B O 1
ATOM 3738 N N . LYS B 1 230 ? 39.753 47.665 32.812 1.00 41.96 230 LYS B N 1
ATOM 3739 C CA A LYS B 1 230 ? 38.935 46.844 33.690 0.70 43.90 230 LYS B CA 1
ATOM 3740 C CA B LYS B 1 230 ? 38.939 46.975 33.820 0.30 41.19 230 LYS B CA 1
ATOM 3741 C C . LYS B 1 230 ? 37.459 47.378 33.774 1.00 40.57 230 LYS B C 1
ATOM 3742 O O . LYS B 1 230 ? 36.640 46.751 34.375 1.00 45.42 230 LYS B O 1
ATOM 3753 N N . ARG B 1 231 ? 37.129 48.500 33.114 1.00 39.51 231 ARG B N 1
ATOM 3754 C CA . ARG B 1 231 ? 35.711 48.915 32.956 1.00 38.63 231 ARG B CA 1
ATOM 3755 C C . ARG B 1 231 ? 34.950 47.980 31.986 1.00 42.20 231 ARG B C 1
ATOM 3756 O O . ARG B 1 231 ? 33.708 47.859 32.059 1.00 37.35 231 ARG B O 1
ATOM 3764 N N . ILE B 1 232 ? 35.690 47.328 31.084 1.00 38.14 232 ILE B N 1
ATOM 3765 C CA . ILE B 1 232 ? 35.077 46.557 29.984 1.00 38.04 232 ILE B CA 1
ATOM 3766 C C . ILE B 1 232 ? 34.631 45.146 30.407 1.00 37.36 232 ILE B C 1
ATOM 3767 O O . ILE B 1 232 ? 35.448 44.307 30.793 1.00 40.76 232 ILE B O 1
ATOM 3772 N N . LYS B 1 233 ? 33.336 44.879 30.367 1.00 36.50 233 LYS B N 1
ATOM 3773 C CA . LYS B 1 233 ? 32.833 43.517 30.669 1.00 35.87 233 LYS B CA 1
ATOM 3774 C C . LYS B 1 233 ? 32.981 42.540 29.557 1.00 37.25 233 LYS B C 1
ATOM 3775 O O . LYS B 1 233 ? 33.333 41.387 29.796 1.00 37.33 233 LYS B O 1
ATOM 3781 N N . SER B 1 234 ? 32.711 42.944 28.298 1.00 32.46 234 SER B N 1
ATOM 3782 C CA . SER B 1 234 ? 32.880 42.013 27.187 1.00 30.42 234 SER B CA 1
ATOM 3783 C C . SER B 1 234 ? 33.117 42.866 25.902 1.00 29.41 234 SER B C 1
ATOM 3784 O O . SER B 1 234 ? 32.861 44.057 25.926 1.00 31.59 234 SER B O 1
ATOM 3787 N N . PHE B 1 235 ? 33.647 42.259 24.858 1.00 32.59 235 PHE B N 1
ATOM 3788 C CA . PHE B 1 235 ? 33.883 43.067 23.660 1.00 29.22 235 PHE B CA 1
ATOM 3789 C C . PHE B 1 235 ? 34.017 42.148 22.501 1.00 30.86 2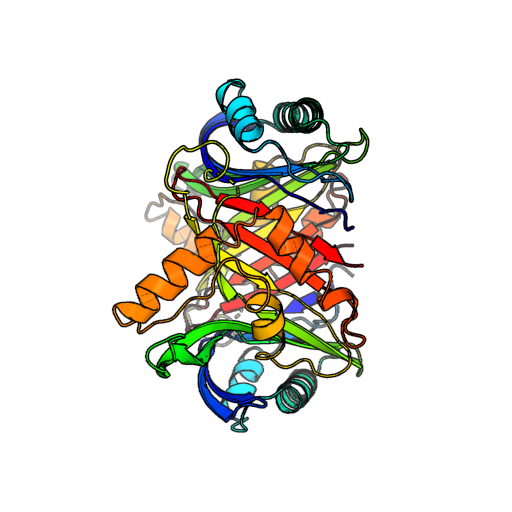35 PHE B C 1
ATOM 3790 O O . PHE B 1 235 ? 34.220 40.952 22.657 1.00 30.80 235 PHE B O 1
ATOM 3798 N N . VAL B 1 236 ? 33.955 42.746 21.292 1.00 30.73 236 VAL B N 1
ATOM 3799 C CA . VAL B 1 236 ? 34.351 42.044 20.086 1.00 27.63 236 VAL B CA 1
ATOM 3800 C C . VAL B 1 236 ? 35.294 43.035 19.356 1.00 27.29 236 VAL B C 1
ATOM 3801 O O . VAL B 1 236 ? 34.944 44.187 19.262 1.00 31.57 236 VAL B O 1
ATOM 3805 N N . VAL B 1 237 ? 36.439 42.573 18.835 1.00 30.39 237 VAL B N 1
ATOM 3806 C CA . VAL B 1 237 ? 37.247 43.393 17.919 1.00 31.33 237 VAL B CA 1
ATOM 3807 C C . VAL B 1 237 ? 37.278 42.713 16.583 1.00 28.47 237 VAL B C 1
ATOM 3808 O O . VAL B 1 237 ? 37.639 41.542 16.492 1.00 28.87 237 VAL B O 1
ATOM 3812 N N . GLU B 1 238 ? 36.896 43.429 15.530 1.00 26.89 238 GLU B N 1
ATOM 3813 C CA . GLU B 1 238 ? 36.988 42.830 14.171 1.00 26.93 238 GLU B CA 1
ATOM 3814 C C . GLU B 1 238 ? 37.929 43.719 13.424 1.00 25.33 238 GLU B C 1
ATOM 3815 O O . GLU B 1 238 ? 37.896 44.917 13.650 1.00 25.35 238 GLU B O 1
ATOM 3821 N N . SER B 1 239 ? 38.675 43.181 12.466 1.00 27.27 239 SER B N 1
ATOM 3822 C CA . SER B 1 239 ? 39.295 44.100 11.501 1.00 26.98 239 SER B CA 1
ATOM 3823 C C . SER B 1 239 ? 39.054 43.588 10.077 1.00 26.29 239 SER B C 1
ATOM 3824 O O . SER B 1 239 ? 39.206 42.374 9.758 1.00 29.25 239 SER B O 1
ATOM 3827 N N . GLU B 1 240 ? 38.721 44.497 9.174 1.00 27.41 240 GLU B N 1
ATOM 3828 C CA . GLU B 1 240 ? 38.620 44.094 7.733 1.00 26.71 240 GLU B CA 1
ATOM 3829 C C . GLU B 1 240 ? 39.625 44.913 6.943 1.00 28.59 240 GLU B C 1
ATOM 3830 O O . GLU B 1 240 ? 39.573 46.162 7.038 1.00 30.64 240 GLU B O 1
ATOM 3836 N N . ASN B 1 241 ? 40.544 44.250 6.202 1.00 28.08 241 ASN B N 1
ATOM 3837 C CA . ASN B 1 241 ? 41.636 44.952 5.547 1.00 28.63 241 ASN B CA 1
ATOM 3838 C C .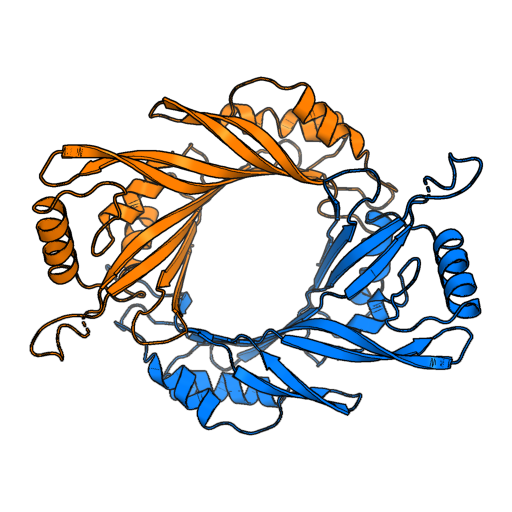 ASN B 1 241 ? 41.365 44.804 4.056 1.00 26.90 241 ASN B C 1
ATOM 3839 O O . ASN B 1 241 ? 41.247 43.660 3.588 1.00 25.36 241 ASN B O 1
ATOM 3844 N N . PHE B 1 242 ? 41.189 45.912 3.383 1.00 24.26 242 PHE B N 1
ATOM 3845 C CA . PHE B 1 242 ? 40.811 45.909 1.949 1.00 26.19 242 PHE B CA 1
ATOM 3846 C C . PHE B 1 242 ? 42.026 45.690 1.073 1.00 28.58 242 PHE B C 1
ATOM 3847 O O . PHE B 1 242 ? 42.449 46.574 0.396 1.00 28.01 242 PHE B O 1
ATOM 3855 N N . GLU B 1 243 ? 42.592 44.491 1.153 1.00 27.75 243 GLU B N 1
ATOM 3856 C CA . GLU B 1 243 ? 43.883 44.146 0.586 1.00 31.17 243 GLU B CA 1
ATOM 3857 C C . GLU B 1 243 ? 44.110 44.774 -0.789 1.00 34.81 243 GLU B C 1
ATOM 3858 O O . GLU B 1 243 ? 43.345 44.514 -1.665 1.00 25.74 243 GLU B O 1
ATOM 3864 N N . SER B 1 244 ? 45.178 45.552 -0.964 1.00 29.11 244 SER B N 1
ATOM 3865 C CA . SER B 1 244 ? 45.303 46.316 -2.203 1.00 31.25 244 SER B CA 1
ATOM 3866 C C . SER B 1 244 ? 45.725 45.442 -3.406 1.00 30.80 244 SER B C 1
ATOM 3867 O O . SER B 1 244 ? 45.706 45.906 -4.570 1.00 30.92 244 SER B O 1
ATOM 3870 N N . ILE B 1 245 ? 46.151 44.202 -3.142 1.00 29.57 245 ILE B N 1
ATOM 3871 C CA . ILE B 1 245 ? 46.548 43.246 -4.235 1.00 32.71 245 ILE B CA 1
ATOM 3872 C C . ILE B 1 245 ? 45.474 42.208 -4.651 1.00 28.51 245 ILE B C 1
ATOM 3873 O O . ILE B 1 245 ? 45.649 41.408 -5.622 1.00 30.28 245 ILE B O 1
ATOM 3878 N N . HIS B 1 246 ? 44.377 42.183 -3.893 1.00 29.28 246 HIS B N 1
ATOM 3879 C CA . HIS B 1 246 ? 43.247 41.295 -4.198 1.00 25.06 246 HIS B CA 1
ATOM 3880 C C . HIS B 1 246 ? 41.986 42.128 -4.424 1.00 30.39 246 HIS B C 1
ATOM 3881 O O . HIS B 1 246 ? 41.980 43.375 -4.262 1.00 28.89 246 HIS B O 1
ATOM 3888 N N . ASN B 1 247 ? 40.911 41.435 -4.815 1.00 26.06 247 ASN B N 1
ATOM 3889 C CA . ASN B 1 247 ? 39.586 42.089 -4.769 1.00 26.85 247 ASN B CA 1
ATOM 3890 C C . ASN B 1 247 ? 38.711 41.553 -3.663 1.00 28.59 247 ASN B C 1
ATOM 3891 O O . ASN B 1 247 ? 37.473 41.587 -3.786 1.00 28.54 247 ASN B O 1
ATOM 3896 N N . HIS B 1 248 ? 39.330 41.104 -2.572 1.00 25.90 248 HIS B N 1
ATOM 3897 C CA . HIS B 1 248 ? 38.488 40.620 -1.471 1.00 24.21 248 HIS B CA 1
ATOM 3898 C C . HIS B 1 248 ? 39.269 41.103 -0.244 1.00 24.34 248 HIS B C 1
ATOM 3899 O O . HIS B 1 248 ? 40.387 41.617 -0.404 1.00 23.97 248 HIS B O 1
ATOM 3906 N N . SER B 1 249 ? 38.768 40.823 0.960 1.00 24.37 249 SER B N 1
ATOM 3907 C CA . SER B 1 249 ? 39.421 41.373 2.171 1.00 27.34 249 SER B CA 1
ATOM 3908 C C . SER B 1 249 ? 39.987 40.294 3.032 1.00 26.70 249 SER B C 1
ATOM 3909 O O . SER B 1 249 ? 39.454 39.186 3.026 1.00 26.94 249 SER B O 1
ATOM 3912 N N . ALA B 1 250 ? 40.989 40.631 3.828 1.00 28.01 250 ALA B N 1
ATOM 3913 C CA . ALA B 1 250 ? 41.398 39.809 5.001 1.00 29.04 250 ALA B CA 1
ATOM 3914 C C . ALA B 1 250 ? 40.576 40.255 6.173 1.00 30.86 250 ALA B C 1
ATOM 3915 O O . ALA B 1 250 ? 40.284 41.462 6.320 1.00 30.96 250 ALA B O 1
ATOM 3917 N N . TYR B 1 251 ? 40.189 39.304 7.035 1.00 26.58 251 TYR B N 1
ATOM 3918 C CA . TYR B 1 251 ? 39.290 39.605 8.096 1.00 25.46 251 TYR B CA 1
ATOM 3919 C C . TYR B 1 251 ? 39.620 38.790 9.362 1.00 29.79 251 TYR B C 1
ATOM 3920 O O . TYR B 1 251 ? 39.935 37.591 9.246 1.00 28.94 251 TYR B O 1
ATOM 3929 N N . ALA B 1 252 ? 39.428 39.363 10.544 1.00 28.46 252 ALA B N 1
ATOM 3930 C CA . ALA B 1 252 ? 39.567 38.517 11.747 1.00 27.97 252 ALA B CA 1
ATOM 3931 C C . ALA B 1 252 ? 38.686 39.085 12.807 1.00 28.99 252 ALA B C 1
ATOM 3932 O O . ALA B 1 252 ? 38.368 40.280 12.782 1.00 28.46 252 ALA B O 1
ATOM 3934 N N . TYR B 1 253 ? 38.307 38.253 13.771 1.00 29.09 253 TYR B N 1
ATOM 3935 C CA . TYR B 1 253 ? 37.735 38.782 14.970 1.00 29.96 253 TYR B CA 1
ATOM 3936 C C . TYR B 1 253 ? 38.058 38.002 16.232 1.00 31.50 253 TYR B C 1
ATOM 3937 O O . TYR B 1 253 ? 38.302 36.793 16.178 1.00 30.46 253 TYR B O 1
ATOM 3946 N N . ILE B 1 254 ? 38.066 38.735 17.327 1.00 32.37 254 ILE B N 1
ATOM 3947 C CA . ILE B 1 254 ? 38.162 38.140 18.649 1.00 32.30 254 ILE B CA 1
ATOM 3948 C C . ILE B 1 254 ? 36.991 38.572 19.456 1.00 35.28 254 ILE B C 1
ATOM 3949 O O . ILE B 1 254 ? 36.646 39.769 19.496 1.00 32.30 254 ILE B O 1
ATOM 3954 N N . ALA B 1 255 ? 36.389 37.609 20.170 1.00 32.05 255 ALA B N 1
ATOM 3955 C CA . ALA B 1 255 ? 35.384 37.943 21.157 1.00 33.90 255 ALA B CA 1
ATOM 3956 C C . ALA B 1 255 ? 35.853 37.576 22.552 1.00 37.01 255 ALA B C 1
ATOM 3957 O O . ALA B 1 255 ? 36.517 36.597 22.720 1.00 35.48 255 ALA B O 1
ATOM 3959 N N . TYR B 1 256 ? 35.414 38.314 23.546 1.00 38.22 256 TYR B N 1
ATOM 3960 C CA . TYR B 1 256 ? 35.857 38.067 24.917 1.00 42.77 256 TYR B CA 1
ATOM 3961 C C . TYR B 1 256 ? 34.730 38.460 25.848 1.00 41.79 256 TYR B C 1
ATOM 3962 O O . TYR B 1 256 ? 34.132 39.506 25.668 1.00 41.14 256 TYR B O 1
ATOM 3971 N N . PRO B 1 257 ? 34.476 37.693 26.916 1.00 48.41 257 PRO B N 1
ATOM 3972 C CA . PRO B 1 257 ? 35.324 36.595 27.371 1.00 50.79 257 PRO B CA 1
ATOM 3973 C C . PRO B 1 257 ? 34.940 35.360 26.619 1.00 48.95 257 PRO B C 1
ATOM 3974 O O . PRO B 1 257 ? 33.887 35.333 26.062 1.00 49.08 257 PRO B O 1
#

Foldseek 3Di:
DVFDKDQWDEDWQDKAWAWAQFVVGIDIWIKGKDKIAIGHRPDDDWDHVVLVVLRVPDDDHDDPVVLQVSLVVSCVSRVGQKIKMKIKTKDWDWDAQPPPRDIDIDIKIKIKMWMGHRNDIWIKMKIWFKAKAWAVCLVVDPDDTWIAIKIKMKIFTFDDDDTPVNLNCLQCVLHLHGDDPDYDPVSVVVRRVSSSVRHDDQVRRQVSSVVVQVPDPGTPKMKIKMWGCGPPDNGTDIDMDIGD/DDKDQWDEDWQDKAKAWAAFPVGIDIWIKGKDKIAIGDPVHDDWDHVVLVVLVVPDRDHDDPVVLQVSLVVVCVVRVGQKIKMKIKTKDKDWDAQPPNRPIDIDIKIKMKMWMGHRNDIWIKMKIWFKAKAWAVCLVPDPDDTFIFIKIKMKIFTFDPDDTPVNLNCLQCVQHLHGDDPDADPVSVVVRRVSSSVRHDDQVRRQVSSVVVVVPPVRTPWMKIKMWGCGPVDNGTDIDMDIGD

CATH classification: 3.10.270.10

Nearest PDB structures (foldseek):
  5k95-assembly1_A  TM=9.849E-01  e=3.228E-43  Neisseria gonorrhoeae FA 1090
  8g8v-assembly1_A  TM=9.881E-01  e=2.793E-34  Burkholderia pseudomallei
  8tcc-assembly1_D  TM=9.814E-01  e=1.207E-31  Burkholderia pseudomallei
  8tcc-assembly1_B  TM=9.849E-01  e=6.673E-31  Burkholderia pseudomallei
  2r5r-assembly1_A  TM=9.455E-01  e=2.246E-30  Nitrosomonas europaea ATCC 19718

Solvent-accessible surface area: 23259 Å² total